Protein AF-0000000085124594 (afdb_homodimer)

Organism: Arcobacter nitrofigilis (strain ATCC 33309 / DSM 7299 / CCUG 15893 / LMG 7604 / NCTC 12251 / CI) (NCBI:txid572480)

pLDDT: mean 94.89, std 8.77, range [43.62, 98.94]

Solvent-accessible surface area (backbone atoms only — not comparable to full-atom values): 32265 Å² total; per-residue (Å²): 126,87,65,70,46,37,36,58,44,84,61,42,48,69,47,45,50,48,19,24,56,67,63,70,52,70,70,49,64,61,49,77,47,68,48,76,54,53,48,75,46,54,32,47,73,64,92,41,64,69,23,41,33,36,37,39,40,25,18,47,71,62,20,42,54,37,42,48,50,50,41,44,45,40,31,12,40,52,72,35,43,33,63,38,33,30,41,32,23,41,33,61,56,52,36,87,36,66,50,67,90,49,78,35,28,29,39,48,30,41,50,51,39,42,37,43,48,62,36,53,46,56,30,40,37,34,40,43,59,74,45,75,69,56,52,71,48,42,96,48,59,57,46,70,40,67,54,59,70,63,46,53,60,54,58,59,70,64,64,63,90,40,56,30,26,25,8,71,30,74,88,32,38,69,61,23,48,52,51,13,60,77,67,71,37,53,73,33,38,31,40,72,42,73,60,55,98,87,44,73,76,47,79,43,71,52,70,87,46,62,64,21,32,35,37,31,35,46,56,55,37,44,44,38,58,69,58,38,53,51,22,41,54,43,42,75,56,39,26,68,42,27,33,34,42,21,42,30,44,64,50,25,76,58,12,65,59,44,58,71,69,29,75,45,45,63,34,39,35,28,27,47,44,35,62,79,88,65,91,51,94,44,54,44,77,43,72,53,29,61,63,52,25,52,42,52,53,23,58,75,67,73,42,75,59,68,62,74,73,72,113,128,88,65,70,46,36,36,58,46,85,62,42,49,69,45,42,50,49,19,24,57,68,62,72,52,70,69,50,65,62,51,76,47,67,48,76,54,55,49,75,45,53,31,47,74,63,92,42,62,68,23,42,35,37,36,39,41,24,17,48,72,62,21,42,55,36,44,49,50,48,40,44,46,40,31,12,40,51,72,32,42,33,63,40,34,31,41,33,23,42,32,59,55,52,36,86,35,65,49,67,89,49,79,37,27,30,40,49,29,40,49,51,39,43,37,44,49,63,38,53,47,55,30,41,36,34,38,45,58,75,43,77,68,57,52,70,48,42,97,48,59,57,47,70,40,66,54,57,71,66,47,54,60,54,56,60,69,64,64,63,91,40,56,32,27,24,8,72,30,74,86,34,38,68,60,23,48,53,52,13,61,77,67,71,38,51,73,33,38,30,41,72,43,73,60,54,97,89,44,73,75,47,78,44,70,52,69,88,46,60,65,20,31,37,37,32,35,46,56,56,36,45,45,39,58,68,58,38,51,51,22,40,54,42,43,75,57,39,26,69,42,29,33,36,41,20,43,31,46,65,51,25,76,58,12,64,61,43,57,69,68,28,76,43,45,61,34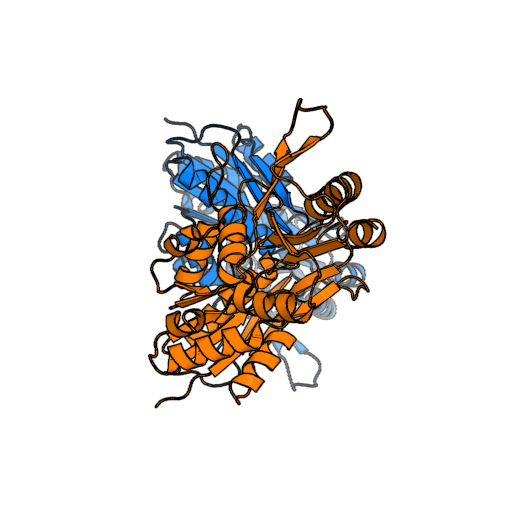,40,36,28,26,49,44,35,65,78,90,66,90,49,92,44,53,43,77,42,74,54,29,62,64,53,25,52,41,52,53,21,57,76,66,73,41,74,61,69,63,75,72,71,112

InterPro domains:
  IPR000836 Phosphoribosyltransferase domain [cd06223] (151-265)
  IPR005946 Ribose-phosphate pyrophosphokinase [PF14572] (198-309)
  IPR005946 Ribose-phosphate pyrophosphokinase [PTHR10210] (1-309)
  IPR005946 Ribose-phosphate pyrophosphokinase [TIGR01251] (5-309)
  IPR029057 Phosphoribosyltransferase-like [G3DSA:3.40.50.2020] (7-302)
  IPR029057 Phosphoribosyltransferase-like [G3DSA:3.40.50.2020] (147-286)
  IPR029057 Phosphoribosyltransferase-like [SSF53271] (69-302)
  IPR029099 Ribose-phosphate pyrophosphokinase, N-terminal domain [PF13793] (5-120)
  IPR037515 Ribose-phosphate pyrophosphokinase, bacterial-type [MF_00583_B] (4-310)

Foldseek 3Di:
DADAAEEEDDFAVPLSVLLCVLLVHDHQDKDWDADPVGDIDIDRDDQQAAHHYEYEFACFPVNVSRLVRLLVVLLNNVVSHHNAYEYEHAHQPLLVLCDCPDPPDDSVLLVSLVSSVVSPHQEYEYEPRQDPCSCVSHPHHYHYHYCLVQVLVVVVVVVFDAEAEEELEPSCQVVSVVSCVVNVHHYKYWYFDDDDPPDDTDIDIGDQQAAHAYEYEEQEQACCVSVLVSLVVSVVRHHPAYEYEYAYYSNDDNNQVSVVPRPSHQAYEYEVSGPDPDDDPRYHYTYCSNLVSVQVVCVVVVHDSVVSPVD/DADAAEEEDDFAVPLSVLLCVLLVHDHFDKDWDADPVGDIDIDRDDQQAAHHYEYEFACFPVNVSRLVRLLVVLLNNVVSHHNAYEYEHAHQPLLVLCDCPDPPDDSVLLVSLVSSVVSPHQEYEYEPRQDPCSCVSHPHHYHYHYCLVQVLVVVVVVVFDAEAEEELEPSCQVVSVVSCVVNVHHYKYWYFDDDDPPDDTDIDIGDQQAAHAYEYEEQEDACCVSVLVSLVVSVVRHHPAYEYEYAYYSNDDNNQVSVVVRPSHQAYEYEVSGPDPDDDPRYHYTYCSNLVSVQVVCVVVVHDSCVSPVD

Structure (mmCIF, N/CA/C/O backbone):
data_AF-0000000085124594-model_v1
#
loop_
_entity.id
_entity.type
_entity.pdbx_description
1 polymer 'Ribose-phosphate pyrophosphokinase'
#
loop_
_atom_site.group_PDB
_atom_site.id
_atom_site.type_symbol
_atom_site.label_atom_id
_atom_site.label_alt_id
_atom_site.label_comp_id
_atom_site.label_asym_id
_atom_site.label_entity_id
_atom_site.label_seq_id
_atom_site.pdbx_PDB_ins_code
_atom_site.Cartn_x
_atom_site.Cartn_y
_atom_site.Cartn_z
_atom_site.occupancy
_atom_site.B_iso_or_equiv
_atom_site.auth_seq_id
_atom_site.auth_comp_id
_atom_site.auth_asym_id
_atom_site.auth_atom_id
_atom_site.pdbx_PDB_model_num
ATOM 1 N N . MET A 1 1 ? 27.438 11.18 22.562 1 43.97 1 MET A N 1
ATOM 2 C CA . MET A 1 1 ? 26.078 10.719 22.328 1 43.97 1 MET A CA 1
ATOM 3 C C . MET A 1 1 ? 25.953 10.102 20.938 1 43.97 1 MET A C 1
ATOM 5 O O . MET A 1 1 ? 26.547 10.602 19.984 1 43.97 1 MET A O 1
ATOM 9 N N . ARG A 1 2 ? 25.594 8.82 20.859 1 62.09 2 ARG A N 1
ATOM 10 C CA . ARG A 1 2 ? 25.609 8.188 19.547 1 62.09 2 ARG A CA 1
ATOM 11 C C . ARG A 1 2 ? 24.734 8.938 18.547 1 62.09 2 ARG A C 1
ATOM 13 O O . ARG A 1 2 ? 23.703 9.5 18.922 1 62.09 2 ARG A O 1
ATOM 20 N N . GLY A 1 3 ? 25.172 9.367 17.406 1 86.56 3 GLY A N 1
ATOM 21 C CA . GLY A 1 3 ? 24.516 10.148 16.375 1 86.56 3 GLY A CA 1
ATOM 22 C C . GLY A 1 3 ? 23.266 9.5 15.828 1 86.56 3 GLY A C 1
ATOM 23 O O . GLY A 1 3 ? 22.812 8.477 16.359 1 86.56 3 GLY A O 1
ATOM 24 N N . TYR A 1 4 ? 22.375 10.273 15.234 1 95.25 4 TYR A N 1
ATOM 25 C CA . TYR A 1 4 ? 21.188 9.766 14.578 1 95.25 4 TYR A CA 1
ATOM 26 C C . TYR A 1 4 ? 21.266 9.977 13.07 1 95.25 4 TYR A C 1
ATOM 28 O O . TYR A 1 4 ? 22.125 10.711 12.578 1 95.25 4 TYR A O 1
ATOM 36 N N . ARG A 1 5 ? 20.516 9.094 12.367 1 97.88 5 ARG A N 1
ATOM 37 C CA . ARG A 1 5 ? 20.453 9.195 10.914 1 97.88 5 ARG A CA 1
ATOM 38 C C . ARG A 1 5 ? 19.062 9.633 10.461 1 97.88 5 ARG A C 1
ATOM 40 O O . ARG A 1 5 ? 18.062 9.305 11.094 1 97.88 5 ARG A O 1
ATOM 47 N N . LEU A 1 6 ? 19.125 10.391 9.391 1 98.69 6 LEU A N 1
ATOM 48 C CA . LEU A 1 6 ? 17.875 10.852 8.773 1 98.69 6 LEU A CA 1
ATOM 49 C C . LEU A 1 6 ? 17.719 10.266 7.375 1 98.69 6 LEU A C 1
ATOM 51 O O . LEU A 1 6 ? 18.625 10.367 6.551 1 98.69 6 LEU A O 1
ATOM 55 N N . PHE A 1 7 ? 16.609 9.617 7.184 1 98.88 7 PHE A N 1
ATOM 56 C CA . PHE A 1 7 ? 16.281 9.086 5.867 1 98.88 7 PHE A CA 1
ATOM 57 C C . PHE A 1 7 ? 15.023 9.758 5.32 1 98.88 7 PHE A C 1
ATOM 59 O O . PHE A 1 7 ? 14.258 10.359 6.074 1 98.88 7 PHE A O 1
ATOM 66 N N . THR A 1 8 ? 14.891 9.703 4 1 98.81 8 THR A N 1
ATOM 67 C CA . THR A 1 8 ? 13.688 10.211 3.348 1 98.81 8 THR A CA 1
ATOM 68 C C . THR A 1 8 ? 13.133 9.18 2.363 1 98.81 8 THR A C 1
ATOM 70 O O . THR A 1 8 ? 13.898 8.453 1.729 1 98.81 8 THR A O 1
ATOM 73 N N . GLY A 1 9 ? 11.812 9.023 2.402 1 98.69 9 GLY A N 1
ATOM 74 C CA . GLY A 1 9 ? 11.18 8.32 1.292 1 98.69 9 GLY A CA 1
ATOM 75 C C . GLY A 1 9 ? 11.102 9.164 0.029 1 98.69 9 GLY A C 1
ATOM 76 O O . GLY A 1 9 ? 11.75 10.203 -0.072 1 98.69 9 GLY A O 1
ATOM 77 N N . SER A 1 10 ? 10.312 8.695 -0.905 1 98.5 10 SER A N 1
ATOM 78 C CA . SER A 1 10 ? 10.281 9.32 -2.225 1 98.5 10 SER A CA 1
ATOM 79 C C . SER A 1 10 ? 9.172 10.359 -2.316 1 98.5 10 SER A C 1
ATOM 81 O O . SER A 1 10 ? 9.125 11.141 -3.27 1 98.5 10 SER A O 1
ATOM 83 N N . ALA A 1 11 ? 8.312 10.469 -1.332 1 98.5 11 ALA A N 1
ATOM 84 C CA . ALA A 1 11 ? 7.098 11.266 -1.468 1 98.5 11 ALA A CA 1
ATOM 85 C C . ALA A 1 11 ? 7.414 12.758 -1.439 1 98.5 11 ALA A C 1
ATOM 87 O O . ALA A 1 11 ? 6.715 13.555 -2.066 1 98.5 11 ALA A O 1
ATOM 88 N N . ASN A 1 12 ? 8.445 13.172 -0.652 1 98.62 12 ASN A N 1
ATOM 89 C CA . ASN A 1 12 ? 8.727 14.594 -0.459 1 98.62 12 ASN A CA 1
ATOM 90 C C . ASN A 1 12 ? 10.18 14.828 -0.066 1 98.62 12 ASN A C 1
ATOM 92 O O . ASN A 1 12 ? 10.461 15.375 1.001 1 98.62 12 ASN A O 1
ATOM 96 N N . PRO A 1 13 ? 11.109 14.477 -0.91 1 98.5 13 PRO A N 1
ATOM 97 C CA . PRO A 1 13 ? 12.531 14.617 -0.589 1 98.5 13 PRO A CA 1
ATOM 98 C C . PRO A 1 13 ? 12.945 16.062 -0.333 1 98.5 13 PRO A C 1
ATOM 100 O O . PRO A 1 13 ? 13.844 16.312 0.468 1 98.5 13 PRO A O 1
ATOM 103 N N . GLU A 1 14 ? 12.305 17.016 -1.004 1 98.31 14 GLU A N 1
ATOM 104 C CA . GLU A 1 14 ? 12.641 18.422 -0.816 1 98.31 14 GLU A CA 1
ATOM 105 C C . GLU A 1 14 ? 12.344 18.875 0.611 1 98.31 14 GLU A C 1
ATOM 107 O O . GLU A 1 14 ? 13.109 19.641 1.199 1 98.31 14 GLU A O 1
ATOM 112 N N . PHE A 1 15 ? 11.25 18.453 1.106 1 98.75 15 PHE A N 1
ATOM 113 C CA . PHE A 1 15 ? 10.922 18.75 2.496 1 98.75 15 PHE A CA 1
ATOM 114 C C . PHE A 1 15 ? 11.984 18.188 3.436 1 98.75 15 PHE A C 1
ATOM 116 O O . PHE A 1 15 ? 12.422 18.859 4.367 1 98.75 15 PHE A O 1
ATOM 123 N N . ALA A 1 16 ? 12.391 16.906 3.227 1 98.81 16 ALA A N 1
ATOM 124 C CA . ALA A 1 16 ? 13.398 16.25 4.051 1 98.81 16 ALA A CA 1
ATOM 125 C C . ALA A 1 16 ? 14.719 17.016 4.02 1 98.81 16 ALA A C 1
ATOM 127 O O . ALA A 1 16 ? 15.406 17.109 5.039 1 98.81 16 ALA A O 1
ATOM 128 N N . LYS A 1 17 ? 15.047 17.516 2.867 1 98.75 17 LYS A N 1
ATOM 129 C CA . LYS A 1 17 ? 16.266 18.312 2.738 1 98.75 17 LYS A CA 1
ATOM 130 C C . LYS A 1 17 ? 16.219 19.562 3.617 1 98.75 17 LYS A C 1
ATOM 132 O O . LYS A 1 17 ? 17.219 19.938 4.227 1 98.75 17 LYS A O 1
ATOM 137 N N . LYS A 1 18 ? 15.062 20.234 3.676 1 98.81 18 LYS A N 1
ATOM 138 C CA . LYS A 1 18 ? 14.891 21.406 4.527 1 98.81 18 LYS A CA 1
ATOM 139 C C . LYS A 1 18 ? 15.047 21.047 6 1 98.81 18 LYS A C 1
ATOM 141 O O . LYS A 1 18 ? 15.656 21.781 6.766 1 98.81 18 LYS A O 1
ATOM 146 N N . VAL A 1 19 ? 14.492 19.906 6.355 1 98.81 19 VAL A N 1
ATOM 147 C CA . VAL A 1 19 ? 14.617 19.438 7.734 1 98.81 19 VAL A CA 1
ATOM 148 C C . VAL A 1 19 ? 16.078 19.156 8.055 1 98.81 19 VAL A C 1
ATOM 150 O O . VAL A 1 19 ? 16.578 19.547 9.109 1 98.81 19 VAL A O 1
ATOM 153 N N . ALA A 1 20 ? 16.766 18.469 7.133 1 98.75 20 ALA A N 1
ATOM 154 C CA . ALA A 1 20 ? 18.172 18.156 7.309 1 98.75 20 ALA A CA 1
ATOM 155 C C . ALA A 1 20 ? 19 19.422 7.48 1 98.75 20 ALA A C 1
ATOM 157 O O . ALA A 1 20 ? 19.922 19.469 8.297 1 98.75 20 ALA A O 1
ATOM 158 N N . LYS A 1 21 ? 18.688 20.422 6.66 1 98.5 21 LYS A N 1
ATOM 159 C CA . LYS A 1 21 ? 19.375 21.719 6.762 1 98.5 21 LYS A CA 1
ATOM 160 C C . LYS A 1 21 ? 19.188 22.328 8.148 1 98.5 21 LYS A C 1
ATOM 162 O O . LYS A 1 21 ? 20.141 22.828 8.742 1 98.5 21 LYS A O 1
ATOM 167 N N . TYR A 1 22 ? 17.969 22.297 8.641 1 98.12 22 TYR A N 1
ATOM 168 C CA . TYR A 1 22 ? 17.688 22.812 9.977 1 98.12 22 TYR A CA 1
ATOM 169 C C . TYR A 1 22 ? 18.531 22.078 11.023 1 98.12 22 TYR A C 1
ATOM 171 O O . TYR A 1 22 ? 19.047 22.703 11.953 1 98.12 22 TYR A O 1
ATOM 179 N N . LEU A 1 23 ? 18.672 20.781 10.867 1 97.94 23 LEU A N 1
ATOM 180 C CA . LEU A 1 23 ? 19.359 19.922 11.828 1 97.94 23 LEU A CA 1
ATOM 181 C C . LEU A 1 23 ? 20.875 19.969 11.594 1 97.94 23 LEU A C 1
ATOM 183 O O . LEU A 1 23 ? 21.641 19.469 12.414 1 97.94 23 LEU A O 1
ATOM 187 N N . ASN A 1 24 ? 21.266 20.531 10.539 1 97.5 24 ASN A N 1
ATOM 188 C CA . ASN A 1 24 ? 22.672 20.594 10.133 1 97.5 24 ASN A CA 1
ATOM 189 C C . ASN A 1 24 ? 23.281 19.203 9.984 1 97.5 24 ASN A C 1
ATOM 191 O O . ASN A 1 24 ? 24.344 18.922 10.547 1 97.5 24 ASN A O 1
ATOM 195 N N . ILE A 1 25 ? 22.5 18.328 9.266 1 97.44 25 ILE A N 1
ATOM 196 C CA . ILE A 1 25 ? 22.984 17 8.961 1 97.44 25 ILE A CA 1
ATOM 197 C C . ILE A 1 25 ? 22.688 16.656 7.504 1 97.44 25 ILE A C 1
ATOM 199 O O . ILE A 1 25 ? 22 17.406 6.809 1 97.44 25 ILE A O 1
ATOM 203 N N . GLU A 1 26 ? 23.219 15.562 7.031 1 97.19 26 GLU A N 1
ATOM 204 C CA . GLU A 1 26 ? 22.922 15.055 5.691 1 97.19 26 GLU A CA 1
ATOM 205 C C . GLU A 1 26 ? 21.891 13.938 5.738 1 97.19 26 GLU A C 1
ATOM 207 O O . GLU A 1 26 ? 21.812 13.195 6.723 1 97.19 26 GLU A O 1
ATOM 212 N N . ILE A 1 27 ? 21.156 13.922 4.727 1 98.31 27 ILE A N 1
ATOM 213 C CA . ILE A 1 27 ? 20.234 12.797 4.586 1 98.31 27 ILE A CA 1
ATOM 214 C C . ILE A 1 27 ? 21.016 11.539 4.227 1 98.31 27 ILE A C 1
ATOM 216 O O . ILE A 1 27 ? 21.844 11.555 3.322 1 98.31 27 ILE A O 1
ATOM 220 N N . SER A 1 28 ? 20.766 10.5 4.957 1 97.94 28 SER A N 1
ATOM 221 C CA . SER A 1 28 ? 21.406 9.227 4.66 1 97.94 28 SER A CA 1
ATOM 222 C C . SER A 1 28 ? 20.891 8.625 3.361 1 97.94 28 SER A C 1
ATOM 224 O O . SER A 1 28 ? 19.688 8.719 3.068 1 97.94 28 SER A O 1
ATOM 226 N N . PRO A 1 29 ? 21.75 8.07 2.629 1 96.31 29 PRO A N 1
ATOM 227 C CA . PRO A 1 29 ? 21.344 7.555 1.319 1 96.31 29 PRO A CA 1
ATOM 228 C C . PRO A 1 29 ? 20.578 6.238 1.416 1 96.31 29 PRO A C 1
ATOM 230 O O . PRO A 1 29 ? 20.891 5.402 2.27 1 96.31 29 PRO A O 1
ATOM 233 N N . ALA A 1 30 ? 19.625 6.09 0.603 1 97.81 30 ALA A N 1
ATOM 234 C CA . ALA A 1 30 ? 18.875 4.855 0.377 1 97.81 30 ALA A CA 1
ATOM 235 C C . ALA A 1 30 ? 18.484 4.715 -1.089 1 97.81 30 ALA A C 1
ATOM 237 O O . ALA A 1 30 ? 18.125 5.703 -1.74 1 97.81 30 ALA A O 1
ATOM 238 N N . LYS A 1 31 ? 18.656 3.529 -1.59 1 98.19 31 LYS A N 1
ATOM 239 C CA . LYS A 1 31 ? 18.172 3.262 -2.945 1 98.19 31 LYS A CA 1
ATOM 240 C C . LYS A 1 31 ? 16.719 2.824 -2.939 1 98.19 31 LYS A C 1
ATOM 242 O O . LYS A 1 31 ? 16.375 1.771 -2.396 1 98.19 31 LYS A O 1
ATOM 247 N N . LEU A 1 32 ? 15.891 3.662 -3.461 1 98.31 32 LEU A N 1
ATOM 248 C CA . LEU A 1 32 ? 14.453 3.408 -3.576 1 98.31 32 LEU A CA 1
ATOM 249 C C . LEU A 1 32 ? 14.047 3.23 -5.035 1 98.31 32 LEU A C 1
ATOM 251 O O . LEU A 1 32 ? 14.141 4.172 -5.828 1 98.31 32 LEU A O 1
ATOM 255 N N . THR A 1 33 ? 13.656 2.014 -5.402 1 97.5 33 THR A N 1
ATOM 256 C CA . THR A 1 33 ? 13.312 1.743 -6.797 1 97.5 33 THR A CA 1
ATOM 257 C C . THR A 1 33 ? 12 0.983 -6.895 1 97.5 33 THR A C 1
ATOM 259 O O . THR A 1 33 ? 11.5 0.463 -5.895 1 97.5 33 THR A O 1
ATOM 262 N N . LYS A 1 34 ? 11.414 1.04 -8.047 1 96.12 34 LYS A N 1
ATOM 263 C CA . LYS A 1 34 ? 10.195 0.308 -8.359 1 96.12 34 LYS A CA 1
ATOM 264 C C . LYS A 1 34 ? 10.398 -0.628 -9.547 1 96.12 34 LYS A C 1
ATOM 266 O O . LYS A 1 34 ? 10.984 -0.237 -10.555 1 96.12 34 LYS A O 1
ATOM 271 N N . PHE A 1 35 ? 9.977 -1.874 -9.367 1 95.25 35 PHE A N 1
ATOM 272 C CA . PHE A 1 35 ? 10.039 -2.836 -10.461 1 95.25 35 PHE A CA 1
ATOM 273 C C . PHE A 1 35 ? 8.938 -2.576 -11.484 1 95.25 35 PHE A C 1
ATOM 275 O O . PHE A 1 35 ? 8.039 -1.774 -11.242 1 95.25 35 PHE A O 1
ATOM 282 N N . SER A 1 36 ? 9.039 -3.295 -12.594 1 92.12 36 SER A N 1
ATOM 283 C CA . SER A 1 36 ? 8.086 -3.107 -13.688 1 92.12 36 SER A CA 1
ATOM 284 C C . SER A 1 36 ? 6.676 -3.504 -13.258 1 92.12 36 SER A C 1
ATOM 286 O O . SER A 1 36 ? 5.695 -2.984 -13.797 1 92.12 36 SER A O 1
ATOM 288 N N . ASP A 1 37 ? 6.582 -4.344 -12.281 1 92.5 37 ASP A N 1
ATOM 289 C CA . ASP A 1 37 ? 5.266 -4.797 -11.836 1 92.5 37 ASP A CA 1
ATOM 290 C C . ASP A 1 37 ? 4.73 -3.91 -10.711 1 92.5 37 ASP A C 1
ATOM 292 O O . ASP A 1 37 ? 3.67 -4.184 -10.148 1 92.5 37 ASP A O 1
ATOM 296 N N . GLY A 1 38 ? 5.504 -2.898 -10.312 1 94.75 38 GLY A N 1
ATOM 297 C CA . GLY A 1 38 ? 5.027 -1.931 -9.344 1 94.75 38 GLY A CA 1
ATOM 298 C C . GLY A 1 38 ? 5.531 -2.203 -7.934 1 94.75 38 GLY A C 1
ATOM 299 O O . GLY A 1 38 ? 5.332 -1.392 -7.031 1 94.75 38 GLY A O 1
ATOM 300 N N . GLU A 1 39 ? 6.164 -3.328 -7.73 1 98.06 39 GLU A N 1
ATOM 301 C CA . GLU A 1 39 ? 6.727 -3.631 -6.418 1 98.06 39 GLU A CA 1
ATOM 302 C C . GLU A 1 39 ? 7.879 -2.689 -6.082 1 98.06 39 GLU A C 1
ATOM 304 O O . GLU A 1 39 ? 8.641 -2.287 -6.969 1 98.06 39 GLU A O 1
ATOM 309 N N . ILE A 1 40 ? 7.996 -2.406 -4.875 1 98.69 40 ILE A N 1
ATOM 310 C CA . ILE A 1 40 ? 9 -1.459 -4.398 1 98.69 40 ILE A CA 1
ATOM 311 C C . ILE A 1 40 ? 10.203 -2.217 -3.842 1 98.69 40 ILE A C 1
ATOM 313 O O . ILE A 1 40 ? 10.047 -3.227 -3.152 1 98.69 40 ILE A O 1
ATOM 317 N N . SER A 1 41 ? 11.359 -1.726 -4.199 1 98 41 SER A N 1
ATOM 318 C CA . SER A 1 41 ? 12.609 -2.25 -3.674 1 98 41 SER A CA 1
ATOM 319 C C . SER A 1 41 ? 13.375 -1.184 -2.895 1 98 41 SER A C 1
ATOM 321 O O . SER A 1 41 ? 13.445 -0.029 -3.32 1 98 41 SER A O 1
ATOM 323 N N . VAL A 1 42 ? 13.875 -1.549 -1.72 1 98.56 42 VAL A N 1
ATOM 324 C CA . VAL A 1 42 ? 14.602 -0.625 -0.854 1 98.56 42 VAL A CA 1
ATOM 325 C C . VAL A 1 42 ? 15.961 -1.216 -0.494 1 98.56 42 VAL A C 1
ATOM 327 O O . VAL A 1 42 ? 16.078 -2.412 -0.215 1 98.56 42 VAL A O 1
ATOM 330 N N . LYS A 1 43 ? 16.969 -0.457 -0.552 1 98.31 43 LYS A N 1
ATOM 331 C CA . LYS A 1 43 ? 18.281 -0.826 -0.053 1 98.31 43 LYS A CA 1
ATOM 332 C C . LYS A 1 43 ? 18.922 0.318 0.736 1 98.31 43 LYS A C 1
ATOM 334 O O . LYS A 1 43 ? 19.109 1.414 0.205 1 98.31 43 LYS A O 1
ATOM 339 N N . ILE A 1 44 ? 19.141 0.075 1.995 1 97.81 44 ILE A N 1
ATOM 340 C CA . ILE A 1 44 ? 19.875 1.024 2.818 1 97.81 44 ILE A CA 1
ATOM 341 C C . ILE A 1 44 ? 21.359 0.944 2.484 1 97.81 44 ILE A C 1
ATOM 343 O O . ILE A 1 44 ? 21.953 -0.144 2.471 1 97.81 44 ILE A O 1
ATOM 347 N N . THR A 1 45 ? 22 2.074 2.213 1 96.19 45 THR A N 1
ATOM 348 C CA . THR A 1 45 ? 23.312 2.004 1.587 1 96.19 45 THR A CA 1
ATOM 349 C C . THR A 1 45 ? 24.406 2.252 2.615 1 96.19 45 THR A C 1
ATOM 351 O O . THR A 1 45 ? 25.594 2.137 2.301 1 96.19 45 THR A O 1
ATOM 354 N N . GLU A 1 46 ? 24.062 2.625 3.867 1 95.44 46 GLU A N 1
ATOM 355 C CA . GLU A 1 46 ? 25.047 2.785 4.93 1 95.44 46 GLU A CA 1
ATOM 356 C C . GLU A 1 46 ? 24.625 2.059 6.199 1 95.44 46 GLU A C 1
ATOM 358 O O . GLU A 1 46 ? 23.438 1.76 6.379 1 95.44 46 GLU A O 1
ATOM 363 N N . SER A 1 47 ? 25.625 1.755 7.012 1 95.56 47 SER A N 1
ATOM 364 C CA . SER A 1 47 ? 25.344 1.047 8.258 1 95.56 47 SER A CA 1
ATOM 365 C C . SER A 1 47 ? 24.516 1.911 9.203 1 95.56 47 SER A C 1
ATOM 367 O O . SER A 1 47 ? 24.781 3.107 9.344 1 95.56 47 SER A O 1
ATOM 369 N N . VAL A 1 48 ? 23.531 1.238 9.828 1 97.06 48 VAL A N 1
ATOM 370 C CA . VAL A 1 48 ? 22.672 1.928 10.789 1 97.06 48 VAL A CA 1
ATOM 371 C C . VAL A 1 48 ? 22.656 1.155 12.109 1 97.06 48 VAL A C 1
ATOM 373 O O . VAL A 1 48 ? 21.766 1.357 12.938 1 97.06 48 VAL A O 1
ATOM 376 N N . ARG A 1 49 ? 23.578 0.219 12.234 1 96.38 49 ARG A N 1
ATOM 377 C CA . ARG A 1 49 ? 23.625 -0.642 13.414 1 96.38 49 ARG A CA 1
ATOM 378 C C . ARG A 1 49 ? 23.719 0.185 14.688 1 96.38 49 ARG A C 1
ATOM 380 O O . ARG A 1 49 ? 24.641 1.003 14.828 1 96.38 49 ARG A O 1
ATOM 387 N N . GLY A 1 50 ? 22.766 0.009 15.562 1 96.69 50 GLY A N 1
ATOM 388 C CA . GLY A 1 50 ? 22.781 0.662 16.859 1 96.69 50 GLY A CA 1
ATOM 389 C C . GLY A 1 50 ? 22.422 2.135 16.797 1 96.69 50 GLY A C 1
ATOM 390 O O . GLY A 1 50 ? 22.531 2.854 17.781 1 96.69 50 GLY A O 1
ATOM 391 N N . MET A 1 51 ? 21.953 2.605 15.672 1 96.31 51 MET A N 1
ATOM 392 C CA . MET A 1 51 ? 21.672 4.027 15.508 1 96.31 51 MET A CA 1
ATOM 393 C C . MET A 1 51 ? 20.188 4.316 15.68 1 96.31 51 MET A C 1
ATOM 395 O O . MET A 1 51 ? 19.344 3.475 15.359 1 96.31 51 MET A O 1
ATOM 399 N N . ASP A 1 52 ? 19.922 5.535 16.234 1 97.38 52 ASP A N 1
ATOM 400 C CA . ASP A 1 52 ? 18.562 6.078 16.125 1 97.38 52 ASP A CA 1
ATOM 401 C C . ASP A 1 52 ? 18.312 6.602 14.711 1 97.38 52 ASP A C 1
ATOM 403 O O . ASP A 1 52 ? 19.141 7.305 14.141 1 97.38 52 ASP A O 1
ATOM 407 N N . VAL A 1 53 ? 17.188 6.191 14.172 1 98.56 53 VAL A N 1
ATOM 408 C CA . VAL A 1 53 ? 16.906 6.547 12.789 1 98.56 53 VAL A CA 1
ATOM 409 C C . VAL A 1 53 ? 15.562 7.254 12.688 1 98.56 53 VAL A C 1
ATOM 411 O O . VAL A 1 53 ? 14.609 6.887 13.383 1 98.56 53 VAL A O 1
ATOM 414 N N . PHE A 1 54 ? 15.531 8.297 11.891 1 98.88 54 PHE A N 1
ATOM 415 C CA . PHE A 1 54 ? 14.305 8.992 11.523 1 98.88 54 PHE A CA 1
ATOM 416 C C . PHE A 1 54 ? 14.039 8.875 10.031 1 98.88 54 PHE A C 1
ATOM 418 O O . PHE A 1 54 ? 14.945 9.062 9.219 1 98.88 54 PHE A O 1
ATOM 425 N N . ILE A 1 55 ? 12.812 8.484 9.672 1 98.94 55 ILE A N 1
ATOM 426 C CA . ILE A 1 55 ? 12.414 8.43 8.266 1 98.94 55 ILE A CA 1
ATOM 427 C C . ILE A 1 55 ? 11.328 9.469 7.996 1 98.94 55 ILE A C 1
ATOM 429 O O . ILE A 1 55 ? 10.25 9.414 8.586 1 98.94 55 ILE A O 1
ATOM 433 N N . ILE A 1 56 ? 11.586 10.398 7.09 1 98.94 56 ILE A N 1
ATOM 434 C CA . ILE A 1 56 ? 10.562 11.367 6.699 1 98.94 56 ILE A CA 1
ATOM 435 C C . ILE A 1 56 ? 9.828 10.867 5.461 1 98.94 56 ILE A C 1
ATOM 437 O O . ILE A 1 56 ? 10.43 10.711 4.395 1 98.94 56 ILE A O 1
ATOM 441 N N . GLN A 1 57 ? 8.547 10.609 5.582 1 98.88 57 GLN A N 1
ATOM 442 C CA . GLN A 1 57 ? 7.738 10.117 4.473 1 98.88 57 GLN A CA 1
ATOM 443 C C . GLN A 1 57 ? 6.254 10.398 4.707 1 98.88 57 GLN A C 1
ATOM 445 O O . GLN A 1 57 ? 5.551 9.594 5.32 1 98.88 57 GLN A O 1
ATOM 450 N N . PRO A 1 58 ? 5.762 11.617 4.129 1 98.88 58 PRO A N 1
ATOM 451 C CA . PRO A 1 58 ? 4.305 11.742 4.105 1 98.88 58 PRO A CA 1
ATOM 452 C C . PRO A 1 58 ? 3.631 10.664 3.258 1 98.88 58 PRO A C 1
ATOM 454 O O . PRO A 1 58 ? 4.164 10.273 2.217 1 98.88 58 PRO A O 1
ATOM 457 N N . THR A 1 59 ? 2.543 10.148 3.666 1 98.69 59 THR A N 1
ATOM 458 C CA . THR A 1 59 ? 1.873 9.094 2.922 1 98.69 59 THR A CA 1
ATOM 459 C C . THR A 1 59 ? 0.73 9.656 2.084 1 98.69 59 THR A C 1
ATOM 461 O O . THR A 1 59 ? -0.384 9.125 2.107 1 98.69 59 THR A O 1
ATOM 464 N N . CYS A 1 60 ? 0.978 10.82 1.429 1 98.38 60 CYS A N 1
ATOM 465 C CA . CYS A 1 60 ? 0.095 11.438 0.45 1 98.38 60 CYS A CA 1
ATOM 466 C C . CYS A 1 60 ? 0.1 10.664 -0.861 1 98.38 60 CYS A C 1
ATOM 468 O O . CYS A 1 60 ? 0.727 9.609 -0.959 1 98.38 60 CYS A O 1
ATOM 470 N N . ALA A 1 61 ? -0.606 11.125 -1.835 1 96.88 61 ALA A N 1
ATOM 471 C CA . ALA A 1 61 ? -0.73 10.43 -3.113 1 96.88 61 ALA A CA 1
ATOM 472 C C . ALA A 1 61 ? 0.614 10.359 -3.832 1 96.88 61 ALA A C 1
ATOM 474 O O . ALA A 1 61 ? 1.359 11.336 -3.867 1 96.88 61 ALA A O 1
ATOM 475 N N . PRO A 1 62 ? 0.876 9.18 -4.414 1 96.88 62 PRO A N 1
ATOM 476 C CA . PRO A 1 62 ? 0.134 7.918 -4.414 1 96.88 62 PRO A CA 1
ATOM 477 C C . PRO A 1 62 ? 0.191 7.203 -3.064 1 96.88 62 PRO A C 1
ATOM 479 O O . PRO A 1 62 ? 1.222 6.621 -2.713 1 96.88 62 PRO A O 1
ATOM 482 N N . THR A 1 63 ? -0.875 7.242 -2.404 1 97.94 63 THR A N 1
ATOM 483 C CA . THR A 1 63 ? -0.993 6.984 -0.973 1 97.94 63 THR A CA 1
ATOM 484 C C . THR A 1 63 ? -0.469 5.594 -0.631 1 97.94 63 THR A C 1
ATOM 486 O O . THR A 1 63 ? 0.388 5.441 0.242 1 97.94 63 THR A O 1
ATOM 489 N N . ASN A 1 64 ? -0.868 4.594 -1.394 1 98.38 64 ASN A N 1
ATOM 490 C CA . ASN A 1 64 ? -0.541 3.217 -1.039 1 98.38 64 ASN A CA 1
ATOM 491 C C . ASN A 1 64 ? 0.906 2.879 -1.384 1 98.38 64 ASN A C 1
ATOM 493 O O . ASN A 1 64 ? 1.555 2.107 -0.674 1 98.38 64 ASN A O 1
ATOM 497 N N . ASP A 1 65 ? 1.417 3.455 -2.445 1 98.38 65 ASP A N 1
ATOM 498 C CA . ASP A 1 65 ? 2.83 3.293 -2.773 1 98.38 65 ASP A CA 1
ATOM 499 C C . ASP A 1 65 ? 3.719 3.918 -1.7 1 98.38 65 ASP A C 1
ATOM 501 O O . ASP A 1 65 ? 4.688 3.303 -1.254 1 98.38 65 ASP A O 1
ATOM 505 N N . ASN A 1 66 ? 3.371 5.141 -1.311 1 98.75 66 ASN A N 1
ATOM 506 C CA . ASN A 1 66 ? 4.191 5.84 -0.327 1 98.75 66 ASN A CA 1
ATOM 507 C C . ASN A 1 66 ? 4.137 5.16 1.037 1 98.75 66 ASN A C 1
ATOM 509 O O . ASN A 1 66 ? 5.141 5.102 1.747 1 98.75 66 ASN A O 1
ATOM 513 N N . LEU A 1 67 ? 2.961 4.656 1.382 1 98.88 67 LEU A N 1
ATOM 514 C CA . LEU A 1 67 ? 2.83 3.934 2.641 1 98.88 67 LEU A CA 1
ATOM 515 C C . LEU A 1 67 ? 3.65 2.646 2.617 1 98.88 67 LEU A C 1
ATOM 517 O O . LEU A 1 67 ? 4.402 2.367 3.553 1 98.88 67 LEU A O 1
ATOM 521 N N . MET A 1 68 ? 3.553 1.903 1.536 1 98.88 68 MET A N 1
ATOM 522 C CA . MET A 1 68 ? 4.297 0.651 1.438 1 98.88 68 MET A CA 1
ATOM 523 C C . MET A 1 68 ? 5.801 0.91 1.416 1 98.88 68 MET A C 1
ATOM 525 O O . MET A 1 68 ? 6.574 0.149 1.998 1 98.88 68 MET A O 1
ATOM 529 N N . GLU A 1 69 ? 6.207 1.968 0.706 1 98.88 69 GLU A N 1
ATOM 530 C CA . GLU A 1 69 ? 7.625 2.32 0.688 1 98.88 69 GLU A CA 1
ATOM 531 C C . GLU A 1 69 ? 8.148 2.586 2.098 1 98.88 69 GLU A C 1
ATOM 533 O O . GLU A 1 69 ? 9.227 2.119 2.463 1 98.88 69 GLU A O 1
ATOM 538 N N . LEU A 1 70 ? 7.359 3.297 2.883 1 98.94 70 LEU A N 1
ATOM 539 C CA . LEU A 1 70 ? 7.727 3.562 4.27 1 98.94 70 LEU A CA 1
ATOM 540 C C . LEU A 1 70 ? 7.855 2.262 5.055 1 98.94 70 LEU A C 1
ATOM 542 O O . LEU A 1 70 ? 8.844 2.049 5.758 1 98.94 70 LEU A O 1
ATOM 546 N N . LEU A 1 71 ? 6.879 1.395 4.922 1 98.94 71 LEU A N 1
ATOM 547 C CA . LEU A 1 71 ? 6.867 0.125 5.641 1 98.94 71 LEU A CA 1
ATOM 548 C C . LEU A 1 71 ? 8.086 -0.719 5.27 1 98.94 71 LEU A C 1
ATOM 550 O O . LEU A 1 71 ? 8.711 -1.331 6.137 1 98.94 71 LEU A O 1
ATOM 554 N N . ILE A 1 72 ? 8.398 -0.724 3.984 1 98.94 72 ILE A N 1
ATOM 555 C CA . ILE A 1 72 ? 9.523 -1.521 3.498 1 98.94 72 ILE A CA 1
ATOM 556 C C . ILE A 1 72 ? 10.836 -0.917 3.992 1 98.94 72 ILE A C 1
ATOM 558 O O . ILE A 1 72 ? 11.758 -1.646 4.363 1 98.94 72 ILE A O 1
ATOM 562 N N . MET A 1 73 ? 10.93 0.405 4.02 1 98.94 73 MET A N 1
ATOM 563 C CA . MET A 1 73 ? 12.109 1.062 4.582 1 98.94 73 MET A CA 1
ATOM 564 C C . MET A 1 73 ? 12.289 0.698 6.051 1 98.94 73 MET A C 1
ATOM 566 O O . MET A 1 73 ? 13.398 0.403 6.492 1 98.94 73 MET A O 1
ATOM 570 N N . VAL A 1 74 ? 11.219 0.732 6.809 1 98.94 74 VAL A N 1
ATOM 571 C CA . VAL A 1 74 ? 11.258 0.385 8.227 1 98.94 74 VAL A CA 1
ATOM 572 C C . VAL A 1 74 ? 11.781 -1.039 8.391 1 98.94 74 VAL A C 1
ATOM 574 O O . VAL A 1 74 ? 12.656 -1.292 9.234 1 98.94 74 VAL A O 1
ATOM 577 N N . ASP A 1 75 ? 11.281 -1.942 7.594 1 98.94 75 ASP A N 1
ATOM 578 C CA . ASP A 1 75 ? 11.711 -3.334 7.676 1 98.94 75 ASP A CA 1
ATOM 579 C C . ASP A 1 75 ? 13.203 -3.463 7.387 1 98.94 75 ASP A C 1
ATOM 581 O O . ASP A 1 75 ? 13.914 -4.211 8.062 1 98.94 75 ASP A O 1
ATOM 585 N N . ALA A 1 76 ? 13.648 -2.764 6.309 1 98.81 76 ALA A N 1
ATOM 586 C CA . ALA A 1 76 ? 15.07 -2.795 5.957 1 98.81 76 ALA A CA 1
ATOM 587 C C . ALA A 1 76 ? 15.93 -2.305 7.117 1 98.81 76 ALA A C 1
ATOM 589 O O . ALA A 1 76 ? 16.953 -2.918 7.445 1 98.81 76 ALA A O 1
ATOM 590 N N . LEU A 1 77 ? 15.492 -1.245 7.758 1 98.81 77 LEU A N 1
ATOM 591 C CA . LEU A 1 77 ? 16.25 -0.65 8.852 1 98.81 77 LEU A CA 1
ATOM 592 C C . LEU A 1 77 ? 16.234 -1.557 10.078 1 98.81 77 LEU A C 1
ATOM 594 O O . LEU A 1 77 ? 17.266 -1.719 10.742 1 98.81 77 LEU A O 1
ATOM 598 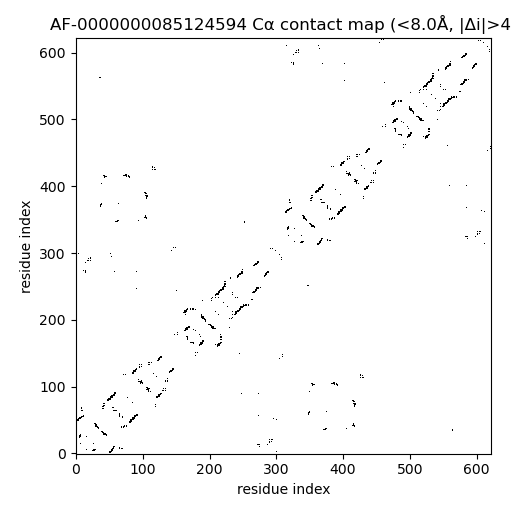N N . LYS A 1 78 ? 15.078 -2.115 10.344 1 98.56 78 LYS A N 1
ATOM 599 C CA . LYS A 1 78 ? 14.953 -3.053 11.461 1 98.56 78 LYS A CA 1
ATOM 600 C C . LYS A 1 78 ? 15.891 -4.238 11.289 1 98.56 78 LYS A C 1
ATOM 602 O O . LYS A 1 78 ? 16.625 -4.598 12.211 1 98.56 78 LYS A O 1
ATOM 607 N N . ARG A 1 79 ? 15.938 -4.75 10.109 1 98.25 79 ARG A N 1
ATOM 608 C CA . ARG A 1 79 ? 16.766 -5.914 9.82 1 98.25 79 ARG A CA 1
ATOM 609 C C . ARG A 1 79 ? 18.25 -5.523 9.758 1 98.25 79 ARG A C 1
ATOM 611 O O . ARG A 1 79 ? 19.125 -6.387 9.812 1 98.25 79 ARG A O 1
ATOM 618 N N . SER A 1 80 ? 18.484 -4.266 9.672 1 97.69 80 SER A N 1
ATOM 619 C CA . SER A 1 80 ? 19.859 -3.76 9.672 1 97.69 80 SER A CA 1
ATOM 620 C C . SER A 1 80 ? 20.281 -3.322 11.062 1 97.69 80 SER A C 1
ATOM 622 O O . SER A 1 80 ? 21.281 -2.604 11.219 1 97.69 80 SER A O 1
ATOM 624 N N . SER A 1 81 ? 19.469 -3.619 12.094 1 97.5 81 SER A N 1
ATOM 625 C CA . SER A 1 81 ? 19.781 -3.51 13.516 1 97.5 81 SER A CA 1
ATOM 626 C C . SER A 1 81 ? 19.797 -2.053 13.969 1 97.5 81 SER A C 1
ATOM 628 O O . SER A 1 81 ? 20.609 -1.661 14.805 1 97.5 81 SER A O 1
ATOM 630 N N . ALA A 1 82 ? 18.984 -1.234 13.352 1 98.19 82 ALA A N 1
ATOM 631 C CA . ALA A 1 82 ? 18.766 0.091 13.922 1 98.19 82 ALA A CA 1
ATOM 632 C C . ALA A 1 82 ? 18.281 -0.01 15.367 1 98.19 82 ALA A C 1
ATOM 634 O O . ALA A 1 82 ? 17.484 -0.889 15.703 1 98.19 82 ALA A O 1
ATOM 635 N N . LYS A 1 83 ? 18.797 0.881 16.203 1 97.69 83 LYS A N 1
ATOM 636 C CA . LYS A 1 83 ? 18.406 0.874 17.609 1 97.69 83 LYS A CA 1
ATOM 637 C C . LYS A 1 83 ? 16.938 1.281 17.766 1 97.69 83 LYS A C 1
ATOM 639 O O . LYS A 1 83 ? 16.188 0.658 18.531 1 97.69 83 LYS A O 1
ATOM 644 N N . SER A 1 84 ? 16.594 2.34 17.141 1 98 84 SER A N 1
ATOM 645 C CA . SER A 1 84 ? 15.219 2.836 17.125 1 98 84 SER A CA 1
ATOM 646 C C . SER A 1 84 ? 14.852 3.408 15.75 1 98 84 SER A C 1
ATOM 648 O O . SER A 1 84 ? 15.734 3.857 15.008 1 98 84 SER A O 1
ATOM 650 N N . ILE A 1 85 ? 13.609 3.291 15.391 1 98.81 85 ILE A N 1
ATOM 651 C CA . ILE A 1 85 ? 13.125 3.799 14.117 1 98.81 85 ILE A CA 1
ATOM 652 C C . ILE A 1 85 ? 11.906 4.695 14.344 1 98.81 85 ILE A C 1
ATOM 654 O O . ILE A 1 85 ? 10.844 4.215 14.734 1 98.81 85 ILE A O 1
ATOM 658 N N . SER A 1 86 ? 12.07 5.98 14.086 1 98.88 86 SER A N 1
ATOM 659 C CA . SER A 1 86 ? 10.977 6.941 14.195 1 98.88 86 SER A CA 1
ATOM 660 C C . SER A 1 86 ? 10.422 7.301 12.82 1 98.88 86 SER A C 1
ATOM 662 O O . SER A 1 86 ? 11.164 7.754 11.945 1 98.88 86 SER A O 1
ATOM 664 N N . ALA A 1 87 ? 9.156 7.062 12.672 1 98.94 87 ALA A N 1
ATOM 665 C CA . ALA A 1 87 ? 8.484 7.469 11.43 1 98.94 87 ALA A CA 1
ATOM 666 C C . ALA A 1 87 ? 7.977 8.898 11.531 1 98.94 87 ALA A C 1
ATOM 668 O O . ALA A 1 87 ? 7.105 9.203 12.352 1 98.94 87 ALA A O 1
ATOM 669 N N . VAL A 1 88 ? 8.57 9.766 10.773 1 98.94 88 VAL A N 1
ATOM 670 C CA . VAL A 1 88 ? 8.086 11.141 10.633 1 98.94 88 VAL A CA 1
ATOM 671 C C . VAL A 1 88 ? 7.145 11.234 9.43 1 98.94 88 VAL A C 1
ATOM 673 O O . VAL A 1 88 ? 7.594 11.258 8.281 1 98.94 88 VAL A O 1
ATOM 676 N N . ILE A 1 89 ? 5.887 11.312 9.75 1 98.94 89 ILE A N 1
ATOM 677 C CA . ILE A 1 89 ? 4.848 11.297 8.727 1 98.94 89 ILE A CA 1
ATOM 678 C C . ILE A 1 89 ? 4.082 12.617 8.75 1 98.94 89 ILE A C 1
ATOM 680 O O . ILE A 1 89 ? 2.979 12.695 9.297 1 98.94 89 ILE A O 1
ATOM 684 N N . PRO A 1 90 ? 4.594 13.617 8.031 1 98.62 90 PRO A N 1
ATOM 685 C CA . PRO A 1 90 ? 3.994 14.953 8.102 1 98.62 90 PRO A CA 1
ATOM 686 C C . PRO A 1 90 ? 2.52 14.953 7.703 1 98.62 90 PRO A C 1
ATOM 688 O O . PRO A 1 90 ? 1.711 15.648 8.328 1 98.62 90 PRO A O 1
ATOM 691 N N . TYR A 1 91 ? 2.16 14.227 6.723 1 98.75 91 TYR A N 1
ATOM 692 C CA . TYR A 1 91 ? 0.772 13.961 6.359 1 98.75 91 TYR A CA 1
ATOM 693 C C . TYR A 1 91 ? 0.446 12.484 6.496 1 98.75 91 TYR A C 1
ATOM 695 O O . TYR A 1 91 ? 0.958 11.656 5.738 1 98.75 91 TYR A O 1
ATOM 703 N N . TYR A 1 92 ? -0.388 12.156 7.449 1 98.75 92 TYR A N 1
ATOM 704 C CA . TYR A 1 92 ? -0.794 10.789 7.75 1 98.75 92 TYR A CA 1
ATOM 705 C C . TYR A 1 92 ? -1.981 10.367 6.891 1 98.75 92 TYR A C 1
ATOM 707 O O . TYR A 1 92 ? -3.135 10.609 7.254 1 98.75 92 TYR A O 1
ATOM 715 N N . GLY A 1 93 ? -1.688 9.68 5.773 1 98.31 93 GLY A N 1
ATOM 716 C CA . GLY A 1 93 ? -2.76 9.18 4.922 1 98.31 93 GLY A CA 1
ATOM 717 C C . GLY A 1 93 ? -3.756 8.312 5.668 1 98.31 93 GLY A C 1
ATOM 718 O O . GLY A 1 93 ? -3.395 7.625 6.625 1 98.31 93 GLY A O 1
ATOM 719 N N . TYR A 1 94 ? -5.016 8.352 5.219 1 98.62 94 TYR A N 1
ATOM 720 C CA . TYR A 1 94 ? -6.113 7.562 5.766 1 98.62 94 TYR A CA 1
ATOM 721 C C . TYR A 1 94 ? -6.57 8.125 7.109 1 98.62 94 TYR A C 1
ATOM 723 O O . TYR A 1 94 ? -7.457 7.559 7.754 1 98.62 94 TYR A O 1
ATOM 731 N N . ALA A 1 95 ? -6.062 9.281 7.516 1 98.06 95 ALA A N 1
ATOM 732 C CA . ALA A 1 95 ? -6.406 9.867 8.812 1 98.06 95 ALA A CA 1
ATOM 733 C C . ALA A 1 95 ? -7.895 10.18 8.891 1 98.06 95 ALA A C 1
ATOM 735 O O . ALA A 1 95 ? -8.484 10.164 9.977 1 98.06 95 ALA A O 1
ATOM 736 N N . ARG A 1 96 ? -8.562 10.445 7.73 1 96.5 96 ARG A N 1
ATOM 737 C CA . ARG A 1 96 ? -9.977 10.805 7.703 1 96.5 96 ARG A CA 1
ATOM 738 C C . ARG A 1 96 ? -10.859 9.586 7.934 1 96.5 96 ARG A C 1
ATOM 740 O O . ARG A 1 96 ? -12.055 9.719 8.219 1 96.5 96 ARG A O 1
ATOM 747 N N . GLN A 1 97 ? -10.281 8.352 7.797 1 98 97 GLN A N 1
ATOM 748 C CA . GLN A 1 97 ? -10.984 7.105 8.086 1 98 97 GLN A CA 1
ATOM 749 C C . GLN A 1 97 ? -10.68 6.613 9.5 1 98 97 GLN A C 1
ATOM 751 O O . GLN A 1 97 ? -10.141 5.523 9.672 1 98 97 GLN A O 1
ATOM 756 N N . ASP A 1 98 ? -11.109 7.438 10.57 1 97.25 98 ASP A N 1
ATOM 757 C CA . ASP A 1 98 ? -10.625 7.293 11.938 1 97.25 98 ASP A CA 1
ATOM 758 C C . ASP A 1 98 ? -11.711 6.711 12.844 1 97.25 98 ASP A C 1
ATOM 760 O O . ASP A 1 98 ? -11.508 6.582 14.055 1 97.25 98 ASP A O 1
ATOM 764 N N . ARG A 1 99 ? -12.859 6.41 12.258 1 95.38 99 ARG A N 1
ATOM 765 C CA . ARG A 1 99 ? -13.953 5.848 13.039 1 95.38 99 ARG A CA 1
ATOM 766 C C . ARG A 1 99 ? -14.898 5.031 12.156 1 95.38 99 ARG A C 1
ATOM 768 O O . ARG A 1 99 ? -14.828 5.113 10.93 1 95.38 99 ARG A O 1
ATOM 775 N N . LYS A 1 100 ? -15.75 4.215 12.797 1 94.81 100 LYS A N 1
ATOM 776 C CA . LYS A 1 100 ? -16.828 3.549 12.062 1 94.81 100 LYS A CA 1
ATOM 777 C C . LYS A 1 100 ? -17.969 4.508 11.789 1 94.81 100 LYS A C 1
ATOM 779 O O . LYS A 1 100 ? -18.969 4.52 12.516 1 94.81 100 LYS A O 1
ATOM 784 N N . ALA A 1 101 ? -17.875 5.219 10.688 1 90 101 ALA A N 1
ATOM 785 C CA . ALA A 1 101 ? -18.906 6.195 10.328 1 90 101 ALA A CA 1
ATOM 786 C C . ALA A 1 101 ? -20.156 5.504 9.82 1 90 101 ALA A C 1
ATOM 788 O O . ALA A 1 101 ? -21.203 6.141 9.672 1 90 101 ALA A O 1
ATOM 789 N N . ALA A 1 102 ? -20.062 4.238 9.516 1 92.44 102 ALA A N 1
ATOM 790 C CA . ALA A 1 102 ? -21.156 3.371 9.07 1 92.44 102 ALA A CA 1
ATOM 791 C C . ALA A 1 102 ? -20.938 1.938 9.547 1 92.44 102 ALA A C 1
ATOM 793 O O . ALA A 1 102 ? -19.844 1.581 10 1 92.44 102 ALA A O 1
ATOM 794 N N . PRO A 1 103 ? -21.969 1.196 9.539 1 93 103 PRO A N 1
ATOM 795 C CA . PRO A 1 103 ? -21.781 -0.21 9.906 1 93 103 PRO A CA 1
ATOM 796 C C . PRO A 1 103 ? -20.859 -0.952 8.93 1 93 103 PRO A C 1
ATOM 798 O O . PRO A 1 103 ? -20.891 -0.683 7.73 1 93 103 PRO A O 1
ATOM 801 N N . ARG A 1 104 ? -20.094 -1.894 9.43 1 96.31 104 ARG A N 1
ATOM 802 C CA . ARG A 1 104 ? -19.312 -2.867 8.68 1 96.31 104 ARG A CA 1
ATOM 803 C C . ARG A 1 104 ? -18.266 -2.178 7.805 1 96.31 104 ARG A C 1
ATOM 805 O O . ARG A 1 104 ? -18.094 -2.52 6.633 1 96.31 104 ARG A O 1
ATOM 812 N N . VAL A 1 105 ? -17.734 -1.084 8.359 1 97.81 105 VAL A N 1
ATOM 813 C CA . VAL A 1 105 ? -16.625 -0.386 7.715 1 97.81 105 VAL A CA 1
ATOM 814 C C . VAL A 1 105 ? -15.352 -0.539 8.555 1 97.81 105 VAL A C 1
ATOM 816 O O . VAL A 1 105 ? -15.43 -0.841 9.75 1 97.81 105 VAL A O 1
ATOM 819 N N . PRO A 1 106 ? -14.203 -0.38 7.934 1 98.62 106 PRO A N 1
ATOM 820 C CA . PRO A 1 106 ? -12.938 -0.413 8.664 1 98.62 106 PRO A CA 1
ATOM 821 C C . PRO A 1 106 ? -12.664 0.881 9.43 1 98.62 106 PRO A C 1
ATOM 823 O O . PRO A 1 106 ? -13.453 1.825 9.359 1 98.62 106 PRO A O 1
ATOM 826 N N . ILE A 1 107 ? -11.711 0.849 10.266 1 98.75 107 ILE A N 1
ATOM 827 C CA . ILE A 1 107 ? -11.008 2.031 10.75 1 98.75 107 ILE A CA 1
ATOM 828 C C . ILE A 1 107 ? -9.586 2.047 10.195 1 98.75 107 ILE A C 1
ATOM 830 O O . ILE A 1 107 ? -8.641 1.631 10.875 1 98.75 107 ILE A O 1
ATOM 834 N N . THR A 1 108 ? -9.5 2.537 9.016 1 98.81 108 THR A N 1
ATOM 835 C CA . THR A 1 108 ? -8.273 2.371 8.242 1 98.81 108 THR A CA 1
ATOM 836 C C . THR A 1 108 ? -7.117 3.117 8.898 1 98.81 108 THR A C 1
ATOM 838 O O . THR A 1 108 ? -5.973 2.66 8.852 1 98.81 108 THR A O 1
ATOM 841 N N . ALA A 1 109 ? -7.383 4.258 9.539 1 98.81 109 ALA A N 1
ATOM 842 C CA . ALA A 1 109 ? -6.332 4.984 10.25 1 98.81 109 ALA A CA 1
ATOM 843 C C . ALA A 1 109 ? -5.695 4.113 11.328 1 98.81 109 ALA A C 1
ATOM 845 O O . ALA A 1 109 ? -4.48 4.145 11.531 1 98.81 109 ALA A O 1
ATOM 846 N N . LYS A 1 110 ? -6.516 3.361 12.031 1 98.81 110 LYS A N 1
ATOM 847 C CA . LYS A 1 110 ? -6.02 2.438 13.047 1 98.81 110 LYS A CA 1
ATOM 848 C C . LYS A 1 110 ? -5.262 1.274 12.406 1 98.81 110 LYS A C 1
ATOM 850 O O . LYS A 1 110 ? -4.223 0.852 12.914 1 98.81 110 LYS A O 1
ATOM 855 N N . LEU A 1 111 ? -5.789 0.773 11.328 1 98.88 111 LEU A N 1
ATOM 856 C CA . LEU A 1 111 ? -5.094 -0.283 10.602 1 98.88 111 LEU A CA 1
ATOM 857 C C . LEU A 1 111 ? -3.684 0.157 10.219 1 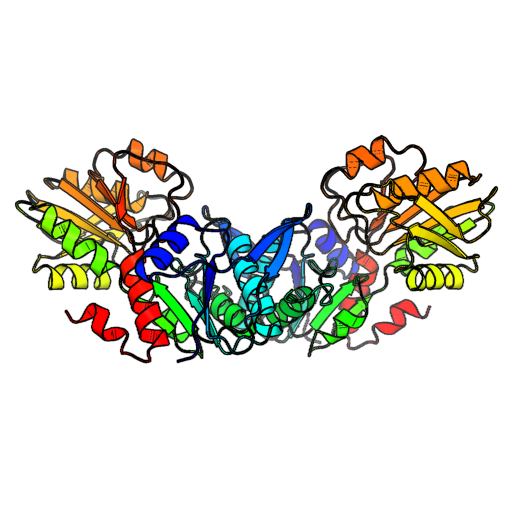98.88 111 LEU A C 1
ATOM 859 O O . LEU A 1 111 ? -2.721 -0.585 10.422 1 98.88 111 LEU A O 1
ATOM 863 N N . VAL A 1 112 ? -3.553 1.341 9.711 1 98.94 112 VAL A N 1
ATOM 864 C CA . VAL A 1 112 ? -2.258 1.862 9.289 1 98.94 112 VAL A CA 1
ATOM 865 C C . VAL A 1 112 ? -1.313 1.93 10.492 1 98.94 112 VAL A C 1
ATOM 867 O O . VAL A 1 112 ? -0.138 1.573 10.383 1 98.94 112 VAL A O 1
ATOM 870 N N . ALA A 1 113 ? -1.839 2.396 11.625 1 98.94 113 ALA A N 1
ATOM 871 C CA . ALA A 1 113 ? -1.028 2.408 12.836 1 98.94 113 ALA A CA 1
ATOM 872 C C . ALA A 1 113 ? -0.52 1.009 13.172 1 98.94 113 ALA A C 1
ATOM 874 O O . ALA A 1 113 ? 0.665 0.825 13.461 1 98.94 113 ALA A O 1
ATOM 875 N N . ASP A 1 114 ? -1.41 0.011 13.07 1 98.88 114 ASP A N 1
ATOM 876 C CA . ASP A 1 114 ? -1.048 -1.375 13.352 1 98.88 114 ASP A CA 1
ATOM 877 C C . ASP A 1 114 ? 0.016 -1.872 12.375 1 98.88 114 ASP A C 1
ATOM 879 O O . ASP A 1 114 ? 0.939 -2.59 12.766 1 98.88 114 ASP A O 1
ATOM 883 N N . LEU A 1 115 ? -0.113 -1.491 11.141 1 98.94 115 LEU A N 1
ATOM 884 C CA . LEU A 1 115 ? 0.838 -1.918 10.125 1 98.94 115 LEU A CA 1
ATOM 885 C C . LEU A 1 115 ? 2.219 -1.328 10.391 1 98.94 115 LEU A C 1
ATOM 887 O O . LEU A 1 115 ? 3.229 -2.027 10.273 1 98.94 115 LEU A O 1
ATOM 891 N N . LEU A 1 116 ? 2.225 -0.051 10.734 1 98.94 116 LEU A N 1
ATOM 892 C CA . LEU A 1 116 ? 3.486 0.625 11.016 1 98.94 116 LEU A CA 1
ATOM 893 C C . LEU A 1 116 ? 4.191 -0.014 12.211 1 98.94 116 LEU A C 1
ATOM 895 O O . LEU A 1 116 ? 5.398 -0.26 12.164 1 98.94 116 LEU A O 1
ATOM 899 N N . GLU A 1 117 ? 3.447 -0.275 13.219 1 98.88 117 GLU A N 1
ATOM 900 C CA . GLU A 1 117 ? 4.031 -0.913 14.391 1 98.88 117 GLU A CA 1
ATOM 901 C C . GLU A 1 117 ? 4.504 -2.328 14.078 1 98.88 117 GLU A C 1
ATOM 903 O O . GLU A 1 117 ? 5.562 -2.756 14.539 1 98.88 117 GLU A O 1
ATOM 908 N N . ALA A 1 118 ? 3.738 -3.078 13.25 1 98.81 118 ALA A N 1
ATOM 909 C CA . ALA A 1 118 ? 4.133 -4.422 12.836 1 98.81 118 ALA A CA 1
ATOM 910 C C . ALA A 1 118 ? 5.434 -4.395 12.039 1 98.81 118 ALA A C 1
ATOM 912 O O . ALA A 1 118 ? 6.246 -5.316 12.125 1 98.81 118 ALA A O 1
ATOM 913 N N . ALA A 1 119 ? 5.586 -3.334 11.266 1 98.88 119 ALA A N 1
ATOM 914 C CA . ALA A 1 119 ? 6.809 -3.189 10.477 1 98.88 119 ALA A CA 1
ATOM 915 C C . ALA A 1 119 ? 8.016 -2.938 11.383 1 98.88 119 ALA A C 1
ATOM 917 O O . ALA A 1 119 ? 9.141 -3.287 11.039 1 98.88 119 ALA A O 1
ATOM 918 N N . GLY A 1 120 ? 7.738 -2.166 12.508 1 98.81 120 GLY A N 1
ATOM 919 C CA . GLY A 1 120 ? 8.82 -2.127 13.484 1 98.81 120 GLY A CA 1
ATOM 920 C C . GLY A 1 120 ? 9.172 -0.719 13.93 1 98.81 120 GLY A C 1
ATOM 921 O O . GLY A 1 120 ? 10.25 -0.489 14.477 1 98.81 120 GLY A O 1
ATOM 922 N N . ILE A 1 121 ? 8.273 0.255 13.711 1 98.88 121 ILE A N 1
ATOM 923 C CA . ILE A 1 121 ? 8.609 1.597 14.18 1 98.88 121 ILE A CA 1
ATOM 924 C C . ILE A 1 121 ? 8.531 1.65 15.703 1 98.88 121 ILE A C 1
ATOM 926 O O . ILE A 1 121 ? 7.758 0.908 16.312 1 98.88 121 ILE A O 1
ATOM 930 N N . SER A 1 122 ? 9.281 2.6 16.25 1 98.38 122 SER A N 1
ATOM 931 C CA . SER A 1 122 ? 9.32 2.768 17.688 1 98.38 122 SER A CA 1
ATOM 932 C C . SER A 1 122 ? 8.656 4.074 18.109 1 98.38 122 SER A C 1
ATOM 934 O O . SER A 1 122 ? 8.406 4.301 19.297 1 98.38 122 SER A O 1
ATOM 936 N N . ARG A 1 123 ? 8.414 4.941 17.203 1 98.5 123 ARG A N 1
ATOM 937 C CA . ARG A 1 123 ? 7.816 6.25 17.438 1 98.5 123 ARG A CA 1
ATOM 938 C C . ARG A 1 123 ? 7.215 6.82 16.156 1 98.5 123 ARG A C 1
ATOM 940 O O . ARG A 1 123 ? 7.66 6.492 15.055 1 98.5 123 ARG A O 1
ATOM 947 N N . VAL A 1 124 ? 6.16 7.617 16.328 1 98.81 124 VAL A N 1
ATOM 948 C CA . VAL A 1 124 ? 5.59 8.297 15.164 1 98.81 124 VAL A CA 1
ATOM 949 C C . VAL A 1 124 ? 5.469 9.789 15.445 1 98.81 124 VAL A C 1
ATOM 951 O O . VAL A 1 124 ? 5.148 10.188 16.562 1 98.81 124 VAL A O 1
ATOM 954 N N . ILE A 1 125 ? 5.848 10.609 14.477 1 98.62 125 ILE A N 1
ATOM 955 C CA . ILE A 1 125 ? 5.719 12.062 14.523 1 98.62 125 ILE A CA 1
ATOM 956 C C . ILE A 1 125 ? 4.828 12.539 13.383 1 98.62 125 ILE A C 1
ATOM 958 O O . ILE A 1 125 ? 5.07 12.211 12.219 1 98.62 125 ILE A O 1
ATOM 962 N N . THR A 1 126 ? 3.814 13.234 13.695 1 98.38 126 THR A N 1
ATOM 963 C CA . THR A 1 126 ? 2.883 13.742 12.695 1 98.38 126 THR A CA 1
ATOM 964 C C . THR A 1 126 ? 2.574 15.219 12.945 1 98.38 126 THR A C 1
ATOM 966 O O . THR A 1 126 ? 2.973 15.781 13.969 1 98.38 126 THR A O 1
ATOM 969 N N . ILE A 1 127 ? 1.933 15.852 11.969 1 97.19 127 ILE A N 1
ATOM 970 C CA . ILE A 1 127 ? 1.421 17.219 12.117 1 97.19 127 ILE A CA 1
ATOM 971 C C . ILE A 1 127 ? -0.067 17.25 11.773 1 97.19 127 ILE A C 1
ATOM 973 O O . ILE A 1 127 ? -0.474 16.781 10.703 1 97.19 127 ILE A O 1
ATOM 977 N N . ASP A 1 128 ? -0.853 17.734 12.727 1 96.56 128 ASP A N 1
ATOM 978 C CA . ASP A 1 128 ? -2.285 17.969 12.555 1 96.56 128 ASP A CA 1
ATOM 979 C C . ASP A 1 128 ? -2.977 16.703 12.031 1 96.56 128 ASP A C 1
ATOM 981 O O . ASP A 1 128 ? -3.582 16.719 10.961 1 96.56 128 ASP A O 1
ATOM 985 N N . LEU A 1 129 ? -2.924 15.648 12.875 1 96.75 129 LEU A N 1
ATOM 986 C CA . LEU A 1 129 ? -3.805 14.523 12.57 1 96.75 129 LEU A CA 1
ATOM 987 C C . LEU A 1 129 ? -5.25 14.992 12.422 1 96.75 129 LEU A C 1
ATOM 989 O O . LEU A 1 129 ? -5.688 15.898 13.133 1 96.75 129 LEU A O 1
ATOM 993 N N . HIS A 1 130 ? -5.977 14.461 11.555 1 95.56 130 HIS A N 1
ATOM 994 C CA . HIS A 1 130 ? -7.371 14.828 11.336 1 95.56 130 HIS A CA 1
ATOM 995 C C . HIS A 1 130 ? -8.172 14.773 12.633 1 95.56 130 HIS A C 1
ATOM 997 O O . HIS A 1 130 ? -8.984 15.656 12.898 1 95.56 130 HIS A O 1
ATOM 1003 N N . ALA A 1 131 ? -7.906 13.773 13.383 1 94.12 131 ALA A N 1
ATOM 1004 C CA . ALA A 1 131 ? -8.469 13.609 14.719 1 94.12 131 ALA A CA 1
ATOM 1005 C C . ALA A 1 131 ? -7.379 13.305 15.742 1 94.12 131 ALA A C 1
ATOM 1007 O O . ALA A 1 131 ? -6.602 12.367 15.57 1 94.12 131 ALA A O 1
ATOM 1008 N N . ALA A 1 132 ? -7.398 14.062 16.828 1 90.75 132 ALA A N 1
ATOM 1009 C CA . ALA A 1 132 ? -6.367 13.898 17.844 1 90.75 132 ALA A CA 1
ATOM 1010 C C . ALA A 1 132 ? -6.402 12.5 18.438 1 90.75 132 ALA A C 1
ATOM 1012 O O . ALA A 1 132 ? -5.375 11.984 18.891 1 90.75 132 ALA A O 1
ATOM 1013 N N . GLN A 1 133 ? -7.547 11.867 18.391 1 94.12 133 GLN A N 1
ATOM 1014 C CA . GLN A 1 133 ? -7.754 10.539 18.969 1 94.12 133 GLN A CA 1
ATOM 1015 C C . GLN A 1 133 ? -6.898 9.492 18.25 1 94.12 133 GLN A C 1
ATOM 1017 O O . GLN A 1 133 ? -6.621 8.43 18.812 1 94.12 133 GLN A O 1
ATOM 1022 N N . ILE A 1 134 ? -6.457 9.797 17.078 1 97.25 134 ILE A N 1
ATOM 1023 C CA . ILE A 1 134 ? -5.648 8.867 16.297 1 97.25 134 ILE A CA 1
ATOM 1024 C C . ILE A 1 134 ? -4.352 8.555 17.031 1 97.25 134 ILE A C 1
ATOM 1026 O O . ILE A 1 134 ? -3.781 7.477 16.875 1 97.25 134 ILE A O 1
ATOM 1030 N N . GLN A 1 135 ? -3.891 9.484 17.859 1 97.25 135 GLN A N 1
ATOM 1031 C CA . GLN A 1 135 ? -2.707 9.242 18.672 1 97.25 135 GLN A CA 1
ATOM 1032 C C . GLN A 1 135 ? -2.867 7.98 19.516 1 97.25 135 GLN A C 1
ATOM 1034 O O . GLN A 1 135 ? -1.9 7.25 19.75 1 97.25 135 GLN A O 1
ATOM 1039 N N . GLY A 1 136 ? -4.051 7.699 19.922 1 98 136 GLY A N 1
ATOM 1040 C CA . GLY A 1 136 ? -4.34 6.531 20.75 1 98 136 GLY A CA 1
ATOM 1041 C C . GLY A 1 136 ? -4.355 5.238 19.953 1 98 136 GLY A C 1
ATOM 1042 O O . GLY A 1 136 ? -4.438 4.152 20.531 1 98 136 GLY A O 1
ATOM 1043 N N . PHE A 1 137 ? -4.301 5.309 18.656 1 98.5 137 PHE A N 1
ATOM 1044 C CA . PHE A 1 137 ? -4.266 4.121 17.812 1 98.5 137 PHE A CA 1
ATOM 1045 C C . PHE A 1 137 ? -2.904 3.439 17.891 1 98.5 137 PHE A C 1
ATOM 1047 O O . PHE A 1 137 ? -2.76 2.281 17.5 1 98.5 137 PHE A O 1
ATOM 1054 N N . PHE A 1 138 ? -1.908 4.211 18.375 1 98.62 138 PHE A N 1
ATOM 1055 C CA . PHE A 1 138 ? -0.548 3.699 18.484 1 98.62 138 PHE A CA 1
ATOM 1056 C C . PHE A 1 138 ? -0.276 3.186 19.891 1 98.62 138 PHE A C 1
ATOM 1058 O O . PHE A 1 138 ? -0.703 3.797 20.875 1 98.62 138 PHE A O 1
ATOM 1065 N N . ASN A 1 139 ? 0.417 2.078 20 1 98.31 139 ASN A N 1
ATOM 1066 C CA . ASN A 1 139 ? 0.876 1.56 21.281 1 98.31 139 ASN A CA 1
ATOM 1067 C C . ASN A 1 139 ? 2.303 2.004 21.578 1 98.31 139 ASN A C 1
ATOM 1069 O O . ASN A 1 139 ? 2.934 1.489 22.516 1 98.31 139 ASN A O 1
ATOM 1073 N N . ILE A 1 140 ? 2.865 2.873 20.812 1 98.44 140 ILE A N 1
ATOM 1074 C CA . ILE A 1 140 ? 4.184 3.482 20.938 1 98.44 140 ILE A CA 1
ATOM 1075 C C . ILE A 1 140 ? 4.047 4.996 21.062 1 98.44 140 ILE A C 1
ATOM 1077 O O . ILE A 1 140 ? 2.971 5.551 20.812 1 98.44 140 ILE A O 1
ATOM 1081 N N . PRO A 1 141 ? 5.133 5.68 21.469 1 97.75 141 PRO A N 1
ATOM 1082 C CA . PRO A 1 141 ? 5.039 7.137 21.547 1 97.75 141 PRO A CA 1
ATOM 1083 C C . PRO A 1 141 ? 4.621 7.781 20.234 1 97.75 141 PRO A C 1
ATOM 1085 O O . PRO A 1 141 ? 5.176 7.453 19.188 1 97.75 141 PRO A O 1
ATOM 1088 N N . ALA A 1 142 ? 3.654 8.602 20.312 1 98 142 ALA A N 1
ATOM 1089 C CA . ALA A 1 142 ? 3.15 9.359 19.172 1 98 142 ALA A CA 1
ATOM 1090 C C . ALA A 1 142 ? 3.139 10.852 19.469 1 98 142 ALA A C 1
ATOM 1092 O O . ALA A 1 142 ? 2.512 11.297 20.438 1 98 142 ALA A O 1
ATOM 1093 N N . ASP A 1 143 ? 3.803 11.633 18.688 1 96.75 143 ASP A N 1
ATOM 1094 C CA . ASP A 1 143 ? 3.848 13.086 18.812 1 96.75 143 ASP A CA 1
ATOM 1095 C C . ASP A 1 143 ? 3.102 13.758 17.656 1 96.75 143 ASP A C 1
ATOM 1097 O O . ASP A 1 143 ? 3.59 13.781 16.531 1 96.75 143 ASP A O 1
ATOM 1101 N N . ASN A 1 144 ? 1.975 14.266 17.953 1 96.81 144 ASN A N 1
ATOM 1102 C CA . ASN A 1 144 ? 1.239 15.047 16.969 1 96.81 144 ASN A CA 1
ATOM 1103 C C . ASN A 1 144 ? 1.479 16.547 17.141 1 96.81 144 ASN A C 1
ATOM 1105 O O . ASN A 1 144 ? 1.049 17.125 18.141 1 96.81 144 ASN A O 1
ATOM 1109 N N . LEU A 1 145 ? 2.109 17.125 16.188 1 96.06 145 LEU A N 1
ATOM 1110 C CA . LEU A 1 145 ? 2.438 18.547 16.234 1 96.06 145 LEU A CA 1
ATOM 1111 C C . LEU A 1 145 ? 1.287 19.391 15.703 1 96.06 145 LEU A C 1
ATOM 1113 O O . LEU A 1 145 ? 0.372 18.875 15.062 1 96.06 145 LEU A O 1
ATOM 1117 N N . PHE A 1 146 ? 1.345 20.672 16.016 1 93.25 146 PHE A N 1
ATOM 1118 C CA . PHE A 1 146 ? 0.283 21.594 15.617 1 93.25 146 PHE A CA 1
ATOM 1119 C C . PHE A 1 146 ? 0.79 22.578 14.578 1 93.25 146 PHE A C 1
ATOM 1121 O O . PHE A 1 146 ? 1.679 23.391 14.859 1 93.25 146 PHE A O 1
ATOM 1128 N N . GLY A 1 147 ? 0.145 22.516 13.445 1 92.25 147 GLY A N 1
ATOM 1129 C CA . GLY A 1 147 ? 0.541 23.375 12.344 1 92.25 147 GLY A CA 1
ATOM 1130 C C . GLY A 1 147 ? 0.244 24.844 12.602 1 92.25 147 GLY A C 1
ATOM 1131 O O . GLY A 1 147 ? 0.779 25.719 11.922 1 92.25 147 GLY A O 1
ATOM 1132 N N . SER A 1 148 ? -0.555 25.156 13.641 1 94.19 148 SER A N 1
ATOM 1133 C CA . SER A 1 148 ? -0.936 26.531 13.953 1 94.19 148 SER A CA 1
ATOM 1134 C C . SER A 1 148 ? 0.292 27.422 14.148 1 94.19 148 SER A C 1
ATOM 1136 O O . SER A 1 148 ? 0.256 28.609 13.867 1 94.19 148 SER A O 1
ATOM 1138 N N . ILE A 1 149 ? 1.352 26.797 14.633 1 91.06 149 ILE A N 1
ATOM 1139 C CA . ILE A 1 149 ? 2.574 27.547 14.922 1 91.06 149 ILE A CA 1
ATOM 1140 C C . ILE A 1 149 ? 3.088 28.203 13.648 1 91.06 149 ILE A C 1
ATOM 1142 O O . ILE A 1 149 ? 3.646 29.312 13.703 1 91.06 149 ILE A O 1
ATOM 1146 N N . MET A 1 150 ? 2.902 27.547 12.555 1 93.81 150 MET A N 1
ATOM 1147 C CA . MET A 1 150 ? 3.363 28.078 11.273 1 93.81 150 MET A CA 1
ATOM 1148 C C . MET A 1 150 ? 2.459 29.219 10.805 1 93.81 150 MET A C 1
ATOM 1150 O O . MET A 1 150 ? 2.932 30.188 10.219 1 93.81 150 MET A O 1
ATOM 1154 N N . PHE A 1 151 ? 1.182 29.125 11.164 1 97.19 151 PHE A N 1
ATOM 1155 C CA . PHE A 1 151 ? 0.189 30 10.547 1 97.19 151 PHE A CA 1
ATOM 1156 C C . PHE A 1 151 ? -0.01 31.266 11.367 1 97.19 151 PHE A C 1
ATOM 1158 O O . P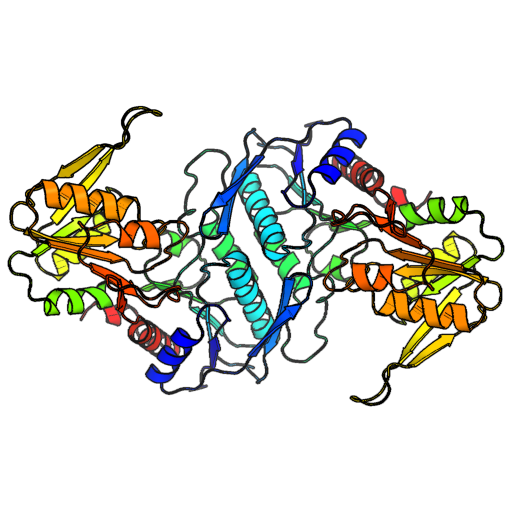HE A 1 151 ? -0.328 32.312 10.828 1 97.19 151 PHE A O 1
ATOM 1165 N N . ILE A 1 152 ? 0.162 31.172 12.68 1 96.44 152 ILE A N 1
ATOM 1166 C CA . ILE A 1 152 ? -0.128 32.281 13.586 1 96.44 152 ILE A CA 1
ATOM 1167 C C . ILE A 1 152 ? 0.751 33.469 13.227 1 96.44 152 ILE A C 1
ATOM 1169 O O . ILE A 1 152 ? 0.253 34.594 13.062 1 96.44 152 ILE A O 1
ATOM 1173 N N . ASP A 1 153 ? 2.023 33.188 13.078 1 93.5 153 ASP A N 1
ATOM 1174 C CA . ASP A 1 153 ? 2.947 34.281 12.75 1 93.5 153 ASP A CA 1
ATOM 1175 C C . ASP A 1 153 ? 2.639 34.844 11.375 1 93.5 153 ASP A C 1
ATOM 1177 O O . ASP A 1 153 ? 2.738 36.062 11.172 1 93.5 153 ASP A O 1
ATOM 1181 N N . TYR A 1 154 ? 2.314 34.031 10.445 1 97.5 154 TYR A N 1
ATOM 1182 C CA . TYR A 1 154 ? 1.984 34.469 9.102 1 97.5 154 TYR A CA 1
ATOM 1183 C C . TYR A 1 154 ? 0.741 35.344 9.109 1 97.5 154 TYR A C 1
ATOM 1185 O O . TYR A 1 154 ? 0.723 36.406 8.484 1 97.5 154 TYR A O 1
ATOM 1193 N N . ILE A 1 155 ? -0.281 34.938 9.828 1 98.19 155 ILE A N 1
ATOM 1194 C CA . ILE A 1 155 ? -1.532 35.688 9.938 1 98.19 155 ILE A CA 1
ATOM 1195 C C . ILE A 1 155 ? -1.265 37.062 10.531 1 98.19 155 ILE A C 1
ATOM 1197 O O . ILE A 1 155 ? -1.742 38.062 10.016 1 98.19 155 ILE A O 1
ATOM 1201 N N . LYS A 1 156 ? -0.453 37.156 11.547 1 97.12 156 LYS A N 1
ATOM 1202 C CA . LYS A 1 156 ? -0.114 38.406 12.188 1 97.12 156 LYS A CA 1
ATOM 1203 C C . LYS A 1 156 ? 0.614 39.344 11.227 1 97.12 156 LYS A C 1
ATOM 1205 O O . LYS A 1 156 ? 0.396 40.562 11.242 1 97.12 156 LYS A O 1
ATOM 1210 N N . SER A 1 157 ? 1.42 38.75 10.438 1 97.19 157 SER A N 1
ATOM 1211 C CA . SER A 1 157 ? 2.24 39.531 9.523 1 97.19 157 SER A CA 1
ATOM 1212 C C . SER A 1 157 ? 1.386 40.188 8.461 1 97.19 157 SER A C 1
ATOM 1214 O O . SER A 1 157 ? 1.812 41.188 7.844 1 97.19 157 SER A O 1
ATOM 1216 N N . LYS A 1 158 ? 0.242 39.688 8.195 1 97.38 158 LYS A N 1
ATOM 1217 C CA . LYS A 1 158 ? -0.649 40.25 7.176 1 97.38 158 LYS A CA 1
ATOM 1218 C C . LYS A 1 158 ? -1.233 41.594 7.629 1 97.38 158 LYS A C 1
ATOM 1220 O O . LYS A 1 158 ? -1.648 42.406 6.801 1 97.38 158 LYS A O 1
ATOM 1225 N N . LYS A 1 159 ? -1.299 41.844 8.922 1 97.31 159 LYS A N 1
ATOM 1226 C CA . LYS A 1 159 ? -1.826 43.094 9.492 1 97.31 159 LYS A CA 1
ATOM 1227 C C . LYS A 1 159 ? -3.219 43.406 8.953 1 97.31 159 LYS A C 1
ATOM 1229 O O . LYS A 1 159 ? -3.469 44.5 8.469 1 97.31 159 LYS A O 1
ATOM 1234 N N . LEU A 1 160 ? -4.043 42.469 9.07 1 98 160 LEU A N 1
ATOM 1235 C CA . LEU A 1 160 ? -5.414 42.625 8.594 1 98 160 LEU A CA 1
ATOM 1236 C C . LEU A 1 160 ? -6.172 43.625 9.445 1 98 160 LEU A C 1
ATOM 1238 O O . LEU A 1 160 ? -6 43.688 10.664 1 98 160 LEU A O 1
ATOM 1242 N N . ALA A 1 161 ? -7.004 44.406 8.883 1 97.56 161 ALA A N 1
ATOM 1243 C CA . ALA A 1 161 ? -7.691 45.5 9.547 1 97.56 161 ALA A CA 1
ATOM 1244 C C . ALA A 1 161 ? -8.727 44.969 10.539 1 97.56 161 ALA A C 1
ATOM 1246 O O . ALA A 1 161 ? -8.82 45.469 11.664 1 97.56 161 ALA A O 1
ATOM 1247 N N . ASN A 1 162 ? -9.555 44.031 10.172 1 98.12 162 ASN A N 1
ATOM 1248 C CA . ASN A 1 162 ? -10.633 43.5 11 1 98.12 162 ASN A CA 1
ATOM 1249 C C . ASN A 1 162 ? -10.68 41.969 10.938 1 98.12 162 ASN A C 1
ATOM 1251 O O . ASN A 1 162 ? -11.672 41.375 10.484 1 98.12 162 ASN A O 1
ATOM 1255 N N . PRO A 1 163 ? -9.617 41.344 11.492 1 98.56 163 PRO A N 1
ATOM 1256 C CA . PRO A 1 163 ? -9.5 39.906 11.344 1 98.56 163 PRO A CA 1
ATOM 1257 C C . PRO A 1 163 ? -10.484 39.125 12.227 1 98.56 163 PRO A C 1
ATOM 1259 O O . PRO A 1 163 ? -10.789 39.562 13.336 1 98.56 163 PRO A O 1
ATOM 1262 N N . ILE A 1 164 ? -10.961 38.031 11.734 1 98.69 164 ILE A N 1
ATOM 1263 C CA . ILE A 1 164 ? -11.789 37.094 12.5 1 98.69 164 ILE A CA 1
ATOM 1264 C C . ILE A 1 164 ? -11.516 35.656 12.031 1 98.69 164 ILE A C 1
ATOM 1266 O O . ILE A 1 164 ? -11.305 35.438 10.844 1 98.69 164 ILE A O 1
ATOM 1270 N N . ILE A 1 165 ? -11.484 34.719 12.961 1 98.62 165 ILE A N 1
ATOM 1271 C CA . ILE A 1 165 ? -11.25 33.312 12.641 1 98.62 165 ILE A CA 1
ATOM 1272 C C . ILE A 1 165 ? -12.57 32.625 12.289 1 98.62 165 ILE A C 1
ATOM 1274 O O . ILE A 1 165 ? -13.602 32.906 12.914 1 98.62 165 ILE A O 1
ATOM 1278 N N . ALA A 1 166 ? -12.516 31.781 11.281 1 98.25 166 ALA A N 1
ATOM 1279 C CA . ALA A 1 166 ? -13.719 31.062 10.883 1 98.25 166 ALA A CA 1
ATOM 1280 C C . ALA A 1 166 ? -13.445 29.562 10.766 1 98.25 166 ALA A C 1
ATOM 1282 O O . ALA A 1 166 ? -12.383 29.156 10.273 1 98.25 166 ALA A O 1
ATOM 1283 N N . SER A 1 167 ? -14.336 28.766 11.242 1 96.88 167 SER A N 1
ATOM 1284 C CA . SER A 1 167 ? -14.328 27.328 10.984 1 96.88 167 SER A CA 1
ATOM 1285 C C . SER A 1 167 ? -15.164 26.984 9.75 1 96.88 167 SER A C 1
ATOM 1287 O O . SER A 1 167 ? -16.297 27.453 9.617 1 96.88 167 SER A O 1
ATOM 1289 N N . PRO A 1 168 ? -14.578 26.188 8.844 1 93.94 168 PRO A N 1
ATOM 1290 C CA . PRO A 1 168 ? -15.336 25.891 7.629 1 93.94 168 PRO A CA 1
ATOM 1291 C C . PRO A 1 168 ? -16.469 24.906 7.871 1 93.94 168 PRO A C 1
ATOM 1293 O O . PRO A 1 168 ? -17.359 24.75 7.016 1 93.94 168 PRO A O 1
ATOM 1296 N N . ASP A 1 169 ? -16.469 24.188 8.977 1 88.69 169 ASP A N 1
ATOM 1297 C CA . ASP A 1 169 ? -17.531 23.25 9.336 1 88.69 169 ASP A CA 1
ATOM 1298 C C . ASP A 1 169 ? -17.594 23.062 10.852 1 88.69 169 ASP A C 1
ATOM 1300 O O . ASP A 1 169 ? -16.781 23.609 11.594 1 88.69 169 ASP A O 1
ATOM 1304 N N . ILE A 1 170 ? -18.547 22.344 11.281 1 88.38 170 ILE A N 1
ATOM 1305 C CA . ILE A 1 170 ? -18.781 22.141 12.703 1 88.38 170 ILE A CA 1
ATOM 1306 C C . ILE A 1 170 ? -17.656 21.297 13.297 1 88.38 170 ILE A C 1
ATOM 1308 O O . ILE A 1 170 ? -17.234 21.516 14.43 1 88.38 170 ILE A O 1
ATOM 1312 N N . GLY A 1 171 ? -17.125 20.406 12.617 1 87.75 171 GLY A N 1
ATOM 1313 C CA . GLY A 1 171 ? -16.094 19.5 13.094 1 87.75 171 GLY A CA 1
ATOM 1314 C C . GLY A 1 171 ? -14.773 20.188 13.367 1 87.75 171 GLY A C 1
ATOM 1315 O O . GLY A 1 171 ? -13.969 19.703 14.172 1 87.75 171 GLY A O 1
ATOM 1316 N N . GLY A 1 172 ? -14.555 21.344 12.742 1 92.38 172 GLY A N 1
ATOM 1317 C CA . GLY A 1 172 ? -13.289 22.062 12.867 1 92.38 172 GLY A CA 1
ATOM 1318 C C . GLY A 1 172 ? -13.328 23.188 13.883 1 92.38 172 GLY A C 1
ATOM 1319 O O . GLY A 1 172 ? -12.367 23.938 14.023 1 92.38 172 GLY A O 1
ATOM 1320 N N . VAL A 1 173 ? -14.422 23.281 14.625 1 94.5 173 VAL A N 1
ATOM 1321 C CA . VAL A 1 173 ? -14.641 24.422 15.516 1 94.5 173 VAL A CA 1
ATOM 1322 C C . VAL A 1 173 ? -13.57 24.438 16.594 1 94.5 173 VAL A C 1
ATOM 1324 O O . VAL A 1 173 ? -13.039 25.5 16.922 1 94.5 173 VAL A O 1
ATOM 1327 N N . ALA A 1 174 ? -13.25 23.297 17.125 1 94 174 ALA A N 1
ATOM 1328 C CA . ALA A 1 174 ? -12.242 23.25 18.188 1 94 174 ALA A CA 1
ATOM 1329 C C . ALA A 1 174 ? -10.898 23.766 17.688 1 94 174 ALA A C 1
ATOM 1331 O O . ALA A 1 174 ? -10.211 24.516 18.391 1 94 174 ALA A O 1
ATOM 1332 N N . ARG A 1 175 ? -10.547 23.406 16.531 1 94.75 175 ARG A N 1
ATOM 1333 C CA . ARG A 1 175 ? -9.312 23.875 15.922 1 94.75 175 ARG A CA 1
ATOM 1334 C C . ARG A 1 175 ? -9.359 25.391 15.703 1 94.75 175 ARG A C 1
ATOM 1336 O O . ARG A 1 175 ? -8.414 26.094 16.078 1 94.75 175 ARG A O 1
ATOM 1343 N N . ALA A 1 176 ? -10.422 25.859 15.141 1 96.69 176 ALA A N 1
ATOM 1344 C CA . ALA A 1 176 ? -10.586 27.281 14.875 1 96.69 176 ALA A CA 1
ATOM 1345 C C . ALA A 1 176 ? -10.547 28.094 16.172 1 96.69 176 ALA A C 1
ATOM 1347 O O . ALA A 1 176 ? -9.969 29.172 16.203 1 96.69 176 ALA A O 1
ATOM 1348 N N . ARG A 1 177 ? -11.141 27.562 17.156 1 96.69 177 ARG A N 1
ATOM 1349 C CA . ARG A 1 177 ? -11.141 28.219 18.469 1 96.69 177 ARG A CA 1
ATOM 1350 C C . ARG A 1 177 ? -9.719 28.359 19 1 96.69 177 ARG A C 1
ATOM 1352 O O . ARG A 1 177 ? -9.367 29.391 19.578 1 96.69 177 ARG A O 1
ATOM 1359 N N . SER A 1 178 ? -8.984 27.359 18.859 1 95.19 178 SER A N 1
ATOM 1360 C CA . SER A 1 178 ? -7.594 27.422 19.297 1 95.19 178 SER A CA 1
ATOM 1361 C C . SER A 1 178 ? -6.832 28.547 18.609 1 95.19 178 SER A C 1
ATOM 1363 O O . SER A 1 178 ? -6.074 29.266 19.25 1 95.19 178 SER A O 1
ATOM 1365 N N . TYR A 1 179 ? -7.035 28.688 17.344 1 96.81 179 TYR A N 1
ATOM 1366 C CA . TYR A 1 179 ? -6.434 29.781 16.594 1 96.81 179 TYR A CA 1
ATOM 1367 C C . TYR A 1 179 ? -6.906 31.141 17.141 1 96.81 179 TYR A C 1
ATOM 1369 O O . TYR A 1 179 ? -6.098 32.031 17.359 1 96.81 179 TYR A O 1
ATOM 1377 N N . ALA A 1 180 ? -8.211 31.219 17.297 1 97.75 180 ALA A N 1
ATOM 1378 C CA . ALA A 1 180 ? -8.82 32.469 17.75 1 97.75 180 ALA A CA 1
ATOM 1379 C C . ALA A 1 180 ? -8.25 32.875 19.109 1 97.75 180 ALA A C 1
ATOM 1381 O O . ALA A 1 180 ? -7.938 34.062 19.312 1 97.75 180 ALA A O 1
ATOM 1382 N N . GLU A 1 181 ? -8.094 31.953 19.938 1 96.81 181 GLU A N 1
ATOM 1383 C CA . GLU A 1 181 ? -7.559 32.219 21.266 1 96.81 181 GLU A CA 1
ATOM 1384 C C . GLU A 1 181 ? -6.109 32.719 21.203 1 96.81 181 GLU A C 1
ATOM 1386 O O . GLU A 1 181 ? -5.734 33.688 21.859 1 96.81 181 GLU A O 1
ATOM 1391 N N . LYS A 1 182 ? -5.328 32.062 20.453 1 95.38 182 LYS A N 1
ATOM 1392 C CA . LYS A 1 182 ? -3.912 32.406 20.328 1 95.38 182 LYS A CA 1
ATOM 1393 C C . LYS A 1 182 ? -3.723 33.781 19.703 1 95.38 182 LYS A C 1
ATOM 1395 O O . LYS A 1 182 ? -2.764 34.5 20.031 1 95.38 182 LYS A O 1
ATOM 1400 N N . LEU A 1 183 ? -4.645 34.156 18.875 1 97.25 183 LEU A N 1
ATOM 1401 C CA . LEU A 1 183 ? -4.523 35.406 18.141 1 97.25 183 LEU A CA 1
ATOM 1402 C C . LEU A 1 183 ? -5.34 36.5 18.797 1 97.25 183 LEU A C 1
ATOM 1404 O O . LEU A 1 183 ? -5.211 37.688 18.453 1 97.25 183 LEU A O 1
ATOM 1408 N N . ASN A 1 184 ? -6.137 36.125 19.734 1 97.38 184 ASN A N 1
ATOM 1409 C CA . ASN A 1 184 ? -7.094 37.031 20.375 1 97.38 184 ASN A CA 1
ATOM 1410 C C . ASN A 1 184 ? -8.055 37.625 19.344 1 97.38 184 ASN A C 1
ATOM 1412 O O . ASN A 1 184 ? -8.211 38.844 19.266 1 97.38 184 ASN A O 1
ATOM 1416 N N . TYR A 1 185 ? -8.539 36.75 18.484 1 98.19 185 TYR A N 1
ATOM 1417 C CA . TYR A 1 185 ? -9.547 37.094 17.5 1 98.19 185 TYR A CA 1
ATOM 1418 C C . TYR A 1 185 ? -10.898 36.469 17.844 1 98.19 185 TYR A C 1
ATOM 1420 O O . TYR A 1 185 ? -10.961 35.531 18.641 1 98.19 185 TYR A O 1
ATOM 1428 N N . ASP A 1 186 ? -12.016 37.031 17.344 1 97.88 186 ASP A N 1
ATOM 1429 C CA . ASP A 1 186 ? -13.328 36.406 17.469 1 97.88 186 ASP A CA 1
ATOM 1430 C C . ASP A 1 186 ? -13.453 35.219 16.531 1 97.88 186 ASP A C 1
ATOM 1432 O O . ASP A 1 186 ? -12.578 34.969 15.688 1 97.88 186 ASP A O 1
ATOM 1436 N N . LEU A 1 187 ? -14.5 34.438 16.812 1 98 187 LEU A N 1
ATOM 1437 C CA . LEU A 1 187 ? -14.711 33.188 16.062 1 98 187 LEU A CA 1
ATOM 1438 C C . LEU A 1 187 ? -16.094 33.188 15.406 1 98 187 LEU A C 1
ATOM 1440 O O . LEU A 1 187 ? -17.078 33.594 16.016 1 98 187 LEU A O 1
ATOM 1444 N N . VAL A 1 188 ? -16.125 32.844 14.156 1 97.31 188 VAL A N 1
ATOM 1445 C CA . VAL A 1 188 ? -17.391 32.562 13.477 1 97.31 188 VAL A CA 1
ATOM 1446 C C . VAL A 1 188 ? -17.375 31.156 12.906 1 97.31 188 VAL A C 1
ATOM 1448 O O . VAL A 1 188 ? -16.312 30.562 12.75 1 97.31 188 VAL A O 1
ATOM 1451 N N . ILE A 1 189 ? -18.531 30.578 12.664 1 96 189 ILE A N 1
ATOM 1452 C CA . ILE A 1 189 ? -18.641 29.188 12.211 1 96 189 ILE A CA 1
ATOM 1453 C C . ILE A 1 189 ? -19.469 29.125 10.93 1 96 189 ILE A C 1
ATOM 1455 O O . ILE A 1 189 ? -20.531 29.734 10.844 1 96 189 ILE A O 1
ATOM 1459 N N . VAL A 1 190 ? -18.875 28.531 9.961 1 93.19 190 VAL A N 1
ATOM 1460 C CA . VAL A 1 190 ? -19.625 28.219 8.758 1 93.19 190 VAL A CA 1
ATOM 1461 C C . VAL A 1 190 ? -20.281 26.844 8.898 1 93.19 190 VAL A C 1
ATOM 1463 O O . VAL A 1 190 ? -19.578 25.844 9.109 1 93.19 190 VAL A O 1
ATOM 1466 N N . ASP A 1 191 ? -21.516 26.75 8.945 1 86.88 191 ASP A N 1
ATOM 1467 C CA . ASP A 1 191 ? -22.266 25.5 9.125 1 86.88 191 ASP A CA 1
ATOM 1468 C C . ASP A 1 191 ? -22.828 25.016 7.797 1 86.88 191 ASP A C 1
ATOM 1470 O O . ASP A 1 191 ? -23.703 25.656 7.211 1 86.88 191 ASP A O 1
ATOM 1474 N N . LYS A 1 192 ? -22.172 23.906 7.359 1 78.25 192 LYS A N 1
ATOM 1475 C CA . LYS A 1 192 ? -22.672 23.281 6.141 1 78.25 192 LYS A CA 1
ATOM 1476 C C . LYS A 1 192 ? -23.781 22.281 6.453 1 78.25 192 LYS A C 1
ATOM 1478 O O . LYS A 1 192 ? -23.594 21.359 7.242 1 78.25 192 LYS A O 1
ATOM 1483 N N . ARG A 1 193 ? -25.109 22.625 6.102 1 72.94 193 ARG A N 1
ATOM 1484 C CA . ARG A 1 193 ? -26.234 21.719 6.301 1 72.94 193 ARG A CA 1
ATOM 1485 C C . ARG A 1 193 ? -26.719 21.141 4.973 1 72.94 193 ARG A C 1
ATOM 1487 O O . ARG A 1 193 ? -26.797 21.859 3.973 1 72.94 193 ARG A O 1
ATOM 1494 N N . ARG A 1 194 ? -26.734 19.781 4.969 1 59 194 ARG A N 1
ATOM 1495 C CA . ARG A 1 194 ? -27.328 19.141 3.797 1 59 194 ARG A CA 1
ATOM 1496 C C . ARG A 1 194 ? -28.859 19.078 3.922 1 59 194 ARG A C 1
ATOM 1498 O O . ARG A 1 194 ? -29.375 18.625 4.945 1 59 194 ARG A O 1
ATOM 1505 N N . GLU A 1 195 ? -29.5 19.891 3.203 1 54.81 195 GLU A N 1
ATOM 1506 C CA . GLU A 1 195 ? -30.938 19.641 3.281 1 54.81 195 GLU A CA 1
ATOM 1507 C C . GLU A 1 195 ? -31.281 18.234 2.797 1 54.81 195 GLU A C 1
ATOM 1509 O O . GLU A 1 195 ? -30.391 17.391 2.664 1 54.81 195 GLU A O 1
ATOM 1514 N N . LYS A 1 196 ? -32.281 18.047 1.648 1 50.06 196 LYS A N 1
ATOM 1515 C CA . LYS A 1 196 ? -32.688 16.734 1.156 1 50.06 196 LYS A CA 1
ATOM 1516 C C . LYS A 1 196 ? -31.641 16.156 0.201 1 50.06 196 LYS A C 1
ATOM 1518 O O . LYS A 1 196 ? -30.844 16.906 -0.374 1 50.06 196 LYS A O 1
ATOM 1523 N N . ALA A 1 197 ? -31.531 14.742 0.144 1 53.69 197 ALA A N 1
ATOM 1524 C CA . ALA A 1 197 ? -30.594 13.984 -0.692 1 53.69 197 ALA A CA 1
ATOM 1525 C C . ALA A 1 197 ? -30.344 14.695 -2.016 1 53.69 197 ALA A C 1
ATOM 1527 O O . ALA A 1 197 ? -29.234 14.648 -2.555 1 53.69 197 ALA A O 1
ATOM 1528 N N . ASN A 1 198 ? -31.312 15.18 -2.568 1 51.44 198 ASN A N 1
ATOM 1529 C CA . ASN A 1 198 ? -31.344 15.766 -3.904 1 51.44 198 ASN A CA 1
ATOM 1530 C C . ASN A 1 198 ? -31.297 17.297 -3.85 1 51.44 198 ASN A C 1
ATOM 1532 O O . ASN A 1 198 ? -31.547 17.969 -4.852 1 51.44 198 ASN A O 1
ATOM 1536 N N . GLU A 1 199 ? -31.109 17.719 -2.631 1 54 199 GLU A N 1
ATOM 1537 C CA . GLU A 1 199 ? -31.188 19.172 -2.641 1 54 199 GLU A CA 1
ATOM 1538 C C . GLU A 1 199 ? -29.812 19.812 -2.404 1 54 199 GLU A C 1
ATOM 1540 O O . GLU A 1 199 ? -28.906 19.156 -1.895 1 54 199 GLU A O 1
ATOM 1545 N N . SER A 1 200 ? -29.719 21.156 -2.83 1 56.34 200 SER A N 1
ATOM 1546 C CA . SER A 1 200 ? -28.562 22.062 -2.803 1 56.34 200 SER A CA 1
ATOM 1547 C C . SER A 1 200 ? -28.031 22.234 -1.385 1 56.34 200 SER A C 1
ATOM 1549 O O . SER A 1 200 ? -28.797 22.172 -0.417 1 56.34 200 SER A O 1
ATOM 1551 N N . GLU A 1 201 ? -26.734 22.062 -1.143 1 64.44 201 GLU A N 1
ATOM 1552 C CA . GLU A 1 201 ? -26.047 22.344 0.107 1 64.44 201 GLU A CA 1
ATOM 1553 C C . GLU A 1 201 ? -26.125 23.828 0.467 1 64.44 201 GLU A C 1
ATOM 1555 O O . GLU A 1 201 ? -25.922 24.688 -0.385 1 64.44 201 GLU A O 1
ATOM 1560 N N . VAL A 1 202 ? -26.953 24.094 1.634 1 70.69 202 VAL A N 1
ATOM 1561 C CA . VAL A 1 202 ? -27.0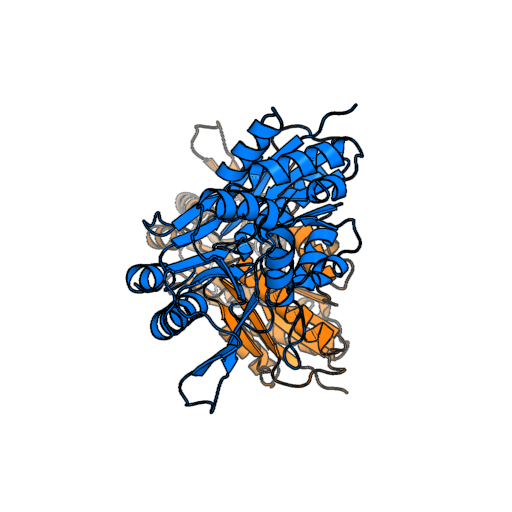31 25.469 2.104 1 70.69 202 VAL A CA 1
ATOM 1562 C C . VAL A 1 202 ? -25.984 25.703 3.197 1 70.69 202 VAL A C 1
ATOM 1564 O O . VAL A 1 202 ? -25.812 24.875 4.086 1 70.69 202 VAL A O 1
ATOM 1567 N N . MET A 1 203 ? -25.078 26.844 3.006 1 83.56 203 MET A N 1
ATOM 1568 C CA . MET A 1 203 ? -24.094 27.25 4 1 83.56 203 MET A CA 1
ATOM 1569 C C . MET A 1 203 ? -24.625 28.391 4.863 1 83.56 203 MET A C 1
ATOM 1571 O O . MET A 1 203 ? -25.141 29.391 4.344 1 83.56 203 MET A O 1
ATOM 1575 N N . ASN A 1 204 ? -24.781 28.125 6.148 1 88 204 ASN A N 1
ATOM 1576 C CA . ASN A 1 204 ? -25.156 29.156 7.121 1 88 204 ASN A CA 1
ATOM 1577 C C . ASN A 1 204 ? -23.953 29.641 7.922 1 88 204 ASN A C 1
ATOM 1579 O O . ASN A 1 204 ? -23.047 28.859 8.211 1 88 204 ASN A O 1
ATOM 1583 N N . ILE A 1 205 ? -23.984 30.953 8.203 1 92.56 205 ILE A N 1
ATOM 1584 C CA . ILE A 1 205 ? -22.891 31.531 8.984 1 92.56 205 ILE A CA 1
ATOM 1585 C C . ILE A 1 205 ? -23.391 31.875 10.391 1 92.56 205 ILE A C 1
ATOM 1587 O O . ILE A 1 205 ? -24.422 32.531 10.547 1 92.56 205 ILE A O 1
ATOM 1591 N N . ILE A 1 206 ? -22.781 31.375 11.328 1 93.69 206 ILE A N 1
ATOM 1592 C CA . ILE A 1 206 ? -23.047 31.734 12.719 1 93.69 206 ILE A CA 1
ATOM 1593 C C . ILE A 1 206 ? -22.078 32.812 13.18 1 93.69 206 ILE A C 1
ATOM 1595 O O . ILE A 1 206 ? -20.922 32.5 13.516 1 93.69 206 ILE A O 1
ATOM 1599 N N . GLY A 1 207 ? -22.5 34.062 13.383 1 94.31 207 GLY A N 1
ATOM 1600 C CA . GLY A 1 207 ? -21.688 35.219 13.695 1 94.31 207 GLY A CA 1
ATOM 1601 C C . GLY A 1 207 ? -21.781 36.312 12.664 1 94.31 207 GLY A C 1
ATOM 1602 O O . GLY A 1 207 ? -22.469 36.156 11.648 1 94.31 207 GLY A O 1
ATOM 1603 N N . ASP A 1 208 ? -21.203 37.469 12.898 1 95.56 208 ASP A N 1
ATOM 1604 C CA . ASP A 1 208 ? -21.188 38.625 11.992 1 95.56 208 ASP A CA 1
ATOM 1605 C C . ASP A 1 208 ? -19.859 38.688 11.234 1 95.56 208 ASP A C 1
ATOM 1607 O O . ASP A 1 208 ? -18.797 38.719 11.852 1 95.56 208 ASP A O 1
ATOM 1611 N N . VAL A 1 209 ? -19.938 38.75 9.914 1 97.69 209 VAL A N 1
ATOM 1612 C CA . VAL A 1 209 ? -18.734 38.75 9.102 1 97.69 209 VAL A CA 1
ATOM 1613 C C . VAL A 1 209 ? -18.641 40 8.266 1 97.69 209 VAL A C 1
ATOM 1615 O O . VAL A 1 209 ? -17.719 40.188 7.473 1 97.69 209 VAL A O 1
ATOM 1618 N N . SER A 1 210 ? -19.688 40.844 8.438 1 97.81 210 SER A N 1
ATOM 1619 C CA . SER A 1 210 ? -19.719 42.062 7.645 1 97.81 210 SER A CA 1
ATOM 1620 C C . SER A 1 210 ? -18.531 42.969 7.957 1 97.81 210 SER A C 1
ATOM 1622 O O . SER A 1 210 ? -18.297 43.312 9.117 1 97.81 210 SER A O 1
ATOM 1624 N N . GLY A 1 211 ? -17.781 43.281 6.914 1 98.12 211 GLY A N 1
ATOM 1625 C CA . GLY A 1 211 ? -16.641 44.156 7.059 1 98.12 211 GLY A CA 1
ATOM 1626 C C . GLY A 1 211 ? -15.438 43.469 7.695 1 98.12 211 GLY A C 1
ATOM 1627 O O . GLY A 1 211 ? -14.477 44.125 8.086 1 98.12 211 GLY A O 1
ATOM 1628 N N . LYS A 1 212 ? -15.477 42.188 7.832 1 98.56 212 LYS A N 1
ATOM 1629 C CA . LYS A 1 212 ? -14.406 41.469 8.508 1 98.56 212 LYS A CA 1
ATOM 1630 C C . LYS A 1 212 ? -13.445 40.844 7.504 1 98.56 212 LYS A C 1
ATOM 1632 O O . LYS A 1 212 ? -13.82 40.562 6.359 1 98.56 212 LYS A O 1
ATOM 1637 N N . ASP A 1 213 ? -12.188 40.656 7.902 1 98.75 213 ASP A N 1
ATOM 1638 C CA . ASP A 1 213 ? -11.203 39.844 7.184 1 98.75 213 ASP A CA 1
ATOM 1639 C C . ASP A 1 213 ? -11.172 38.406 7.711 1 98.75 213 ASP A C 1
ATOM 1641 O O . ASP A 1 213 ? -10.648 38.156 8.797 1 98.75 213 ASP A O 1
ATOM 1645 N N . ILE A 1 214 ? -11.664 37.531 6.875 1 98.75 214 ILE A N 1
ATOM 1646 C CA . ILE A 1 214 ? -11.953 36.188 7.34 1 98.75 214 ILE A CA 1
ATOM 1647 C C . ILE A 1 214 ? -10.719 35.312 7.16 1 98.75 214 ILE A C 1
ATOM 1649 O O . ILE A 1 214 ? -10.094 35.312 6.098 1 98.75 214 ILE A O 1
ATOM 1653 N N . ILE A 1 215 ? -10.383 34.594 8.203 1 98.81 215 ILE A N 1
ATOM 1654 C CA . ILE A 1 215 ? -9.336 33.562 8.133 1 98.81 215 ILE A CA 1
ATOM 1655 C C . ILE A 1 215 ? -9.938 32.188 8.43 1 98.81 215 ILE A C 1
ATOM 1657 O O . ILE A 1 215 ? -10.102 31.828 9.586 1 98.81 215 ILE A O 1
ATOM 1661 N N . LEU A 1 216 ? -10.195 31.453 7.395 1 98.31 216 LEU A N 1
ATOM 1662 C CA . LEU A 1 216 ? -10.641 30.078 7.531 1 98.31 216 LEU A CA 1
ATOM 1663 C C . LEU A 1 216 ? -9.484 29.172 7.957 1 98.31 216 LEU A C 1
ATOM 1665 O O . LEU A 1 216 ? -8.367 29.312 7.453 1 98.31 216 LEU A O 1
ATOM 1669 N N . VAL A 1 217 ? -9.734 28.266 8.898 1 97.94 217 VAL A N 1
ATOM 1670 C CA . VAL A 1 217 ? -8.672 27.359 9.32 1 97.94 217 VAL A CA 1
ATOM 1671 C C . VAL A 1 217 ? -9.164 25.922 9.25 1 97.94 217 VAL A C 1
ATOM 1673 O O . VAL A 1 217 ? -10.297 25.625 9.633 1 97.94 217 VAL A O 1
ATOM 1676 N N . ASP A 1 218 ? -8.367 25.031 8.742 1 96.75 218 ASP A N 1
ATOM 1677 C CA . ASP A 1 218 ? -8.672 23.609 8.625 1 96.75 218 ASP A CA 1
ATOM 1678 C C . ASP A 1 218 ? -7.398 22.766 8.633 1 96.75 218 ASP A C 1
ATOM 1680 O O . ASP A 1 218 ? -6.293 23.312 8.555 1 96.75 218 ASP A O 1
ATOM 1684 N N . ASP A 1 219 ? -7.512 21.5 8.914 1 97 219 ASP A N 1
ATOM 1685 C CA . ASP A 1 219 ? -6.332 20.641 8.898 1 97 219 ASP A CA 1
ATOM 1686 C C . ASP A 1 219 ? -5.883 20.344 7.469 1 97 219 ASP A C 1
ATOM 1688 O O . ASP A 1 219 ? -4.688 20.203 7.207 1 97 219 ASP A O 1
ATOM 1692 N N . MET A 1 220 ? -6.867 20.281 6.574 1 97.81 220 MET A N 1
ATOM 1693 C CA . MET A 1 220 ? -6.441 19.969 5.211 1 97.81 220 MET A CA 1
ATOM 1694 C C . MET A 1 220 ? -7.441 20.516 4.195 1 97.81 220 MET A C 1
ATOM 1696 O O . MET A 1 220 ? -8.57 20.859 4.551 1 97.81 220 MET A O 1
ATOM 1700 N N . VAL A 1 221 ? -7.035 20.719 2.969 1 97.81 221 VAL A N 1
ATOM 1701 C CA . VAL A 1 221 ? -7.871 21.016 1.808 1 97.81 221 VAL A CA 1
ATOM 1702 C C . VAL A 1 221 ? -7.68 19.922 0.75 1 97.81 221 VAL A C 1
ATOM 1704 O O . VAL A 1 221 ? -6.559 19.656 0.318 1 97.81 221 VAL A O 1
ATOM 1707 N N . ASP A 1 222 ? -8.766 19.281 0.428 1 96.94 222 ASP A N 1
ATOM 1708 C CA . ASP A 1 222 ? -8.695 18.172 -0.515 1 96.94 222 ASP A CA 1
ATOM 1709 C C . ASP A 1 222 ? -9.133 18.609 -1.911 1 96.94 222 ASP A C 1
ATOM 1711 O O . ASP A 1 222 ? -8.336 19.141 -2.682 1 96.94 222 ASP A O 1
ATOM 1715 N N . THR A 1 223 ? -10.422 18.688 -2.207 1 96.62 223 THR A N 1
ATOM 1716 C CA . THR A 1 223 ? -10.914 19.062 -3.531 1 96.62 223 THR A CA 1
ATOM 1717 C C . THR A 1 223 ? -11.195 20.562 -3.596 1 96.62 223 THR A C 1
ATOM 1719 O O . THR A 1 223 ? -11.516 21.094 -4.664 1 96.62 223 THR A O 1
ATOM 1722 N N . ALA A 1 224 ? -11.172 21.203 -2.469 1 96.62 224 ALA A N 1
ATOM 1723 C CA . ALA A 1 224 ? -11.32 22.641 -2.305 1 96.62 224 ALA A CA 1
ATOM 1724 C C . ALA A 1 224 ? -12.773 23.062 -2.48 1 96.62 224 ALA A C 1
ATOM 1726 O O . ALA A 1 224 ? -13.094 24.25 -2.436 1 96.62 224 ALA A O 1
ATOM 1727 N N . GLY A 1 225 ? -13.672 22.141 -2.592 1 93.25 225 GLY A N 1
ATOM 1728 C CA . GLY A 1 225 ? -15.078 22.453 -2.785 1 93.25 225 GLY A CA 1
ATOM 1729 C C . GLY A 1 225 ? -15.688 23.219 -1.621 1 93.25 225 GLY A C 1
ATOM 1730 O O . GLY A 1 225 ? -16.281 24.266 -1.812 1 93.25 225 GLY A O 1
ATOM 1731 N N . THR A 1 226 ? -15.547 22.703 -0.413 1 91.69 226 THR A N 1
ATOM 1732 C CA . THR A 1 226 ? -16.078 23.328 0.791 1 91.69 226 THR A CA 1
ATOM 1733 C C . THR A 1 226 ? -15.461 24.703 1.022 1 91.69 226 THR A C 1
ATOM 1735 O O . THR A 1 226 ? -16.156 25.656 1.345 1 91.69 226 THR A O 1
ATOM 1738 N N . LEU A 1 227 ? -14.211 24.766 0.77 1 94.5 227 LEU A N 1
ATOM 1739 C CA . LEU A 1 227 ? -13.469 25.984 1.046 1 94.5 227 LEU A CA 1
ATOM 1740 C C . LEU A 1 227 ? -13.922 27.109 0.121 1 94.5 227 LEU A C 1
ATOM 1742 O O . LEU A 1 227 ? -14.156 28.234 0.571 1 94.5 227 LEU A O 1
ATOM 1746 N N . VAL A 1 228 ? -14.047 26.812 -1.134 1 95.62 228 VAL A N 1
ATOM 1747 C CA . VAL A 1 228 ? -14.422 27.828 -2.123 1 95.62 228 VAL A CA 1
ATOM 1748 C C . VAL A 1 228 ? -15.875 28.25 -1.896 1 95.62 228 VAL A C 1
ATOM 1750 O O . VAL A 1 228 ? -16.188 29.438 -1.968 1 95.62 228 VAL A O 1
ATOM 1753 N N . LYS A 1 229 ? -16.719 27.328 -1.616 1 93.56 229 LYS A N 1
ATOM 1754 C CA . LYS A 1 229 ? -18.125 27.641 -1.345 1 93.56 229 LYS A CA 1
ATOM 1755 C C . LYS A 1 229 ? -18.266 28.5 -0.088 1 93.56 229 LYS A C 1
ATOM 1757 O O . LYS A 1 229 ? -19.062 29.438 -0.054 1 93.56 229 LYS A O 1
ATOM 1762 N N . ALA A 1 230 ? -17.516 28.109 0.921 1 94.88 230 ALA A N 1
ATOM 1763 C CA . ALA A 1 230 ? -17.531 28.906 2.15 1 94.88 230 ALA A CA 1
ATOM 1764 C C . ALA A 1 230 ? -17.094 30.328 1.885 1 94.88 230 ALA A C 1
ATOM 1766 O O . ALA A 1 230 ? -17.703 31.281 2.389 1 94.88 230 ALA A O 1
ATOM 1767 N N . ALA A 1 231 ? -16.031 30.484 1.094 1 96.88 231 ALA A N 1
ATOM 1768 C CA . ALA A 1 231 ? -15.531 31.812 0.759 1 96.88 231 ALA A CA 1
ATOM 1769 C C . ALA A 1 231 ? -16.594 32.656 0.04 1 96.88 231 ALA A C 1
ATOM 1771 O O . ALA A 1 231 ? -16.766 33.844 0.32 1 96.88 231 ALA A O 1
ATOM 1772 N N . GLU A 1 232 ? -17.281 32 -0.848 1 96.06 232 GLU A N 1
ATOM 1773 C CA . GLU A 1 232 ? -18.328 32.688 -1.595 1 96.06 232 GLU A CA 1
ATOM 1774 C C . GLU A 1 232 ? -19.422 33.219 -0.663 1 96.06 232 GLU A C 1
ATOM 1776 O O . GLU A 1 232 ? -19.844 34.375 -0.774 1 96.06 232 GLU A O 1
ATOM 1781 N N . VAL A 1 233 ? -19.875 32.375 0.181 1 94.94 233 VAL A N 1
ATOM 1782 C CA . VAL A 1 233 ? -20.938 32.75 1.107 1 94.94 233 VAL A CA 1
ATOM 1783 C C . VAL A 1 233 ? -20.469 33.875 2.02 1 94.94 233 VAL A C 1
ATOM 1785 O O . VAL A 1 233 ? -21.234 34.812 2.293 1 94.94 233 VAL A O 1
ATOM 1788 N N . LEU A 1 234 ? -19.281 33.812 2.469 1 97.25 234 LEU A N 1
ATOM 1789 C CA . LEU A 1 234 ? -18.719 34.844 3.361 1 97.25 234 LEU A CA 1
ATOM 1790 C C . LEU A 1 234 ? -18.641 36.188 2.666 1 97.25 234 LEU A C 1
ATOM 1792 O O . LEU A 1 234 ? -19.016 37.219 3.246 1 97.25 234 LEU A O 1
ATOM 1796 N N . LYS A 1 235 ? -18.156 36.156 1.447 1 97.56 235 LYS A N 1
ATOM 1797 C CA . LYS A 1 235 ? -18.094 37.406 0.669 1 97.56 235 LYS A CA 1
ATOM 1798 C C . LYS A 1 235 ? -19.5 37.969 0.423 1 97.56 235 LYS A C 1
ATOM 1800 O O . LYS A 1 235 ? -19.703 39.188 0.507 1 97.56 235 LYS A O 1
ATOM 1805 N N . ASN A 1 236 ? -20.391 37.125 0.118 1 95.88 236 ASN A N 1
ATOM 1806 C CA . ASN A 1 236 ? -21.766 37.562 -0.121 1 95.88 236 ASN A CA 1
ATOM 1807 C C . ASN A 1 236 ? -22.391 38.188 1.122 1 95.88 236 ASN A C 1
ATOM 1809 O O . ASN A 1 236 ? -23.281 39.031 1.017 1 95.88 236 ASN A O 1
ATOM 1813 N N . LYS A 1 237 ? -21.906 37.844 2.254 1 96.44 237 LYS A N 1
ATOM 1814 C CA . LYS A 1 237 ? -22.422 38.375 3.514 1 96.44 237 LYS A CA 1
ATOM 1815 C C . LYS A 1 237 ? -21.641 39.594 3.969 1 96.44 237 LYS A C 1
ATOM 1817 O O . LYS A 1 237 ? -21.828 40.062 5.086 1 96.44 237 LYS A O 1
ATOM 1822 N N . GLY A 1 238 ? -20.703 40 3.154 1 97.56 238 GLY A N 1
ATOM 1823 C CA . GLY A 1 238 ? -20.109 41.281 3.383 1 97.56 238 GLY A CA 1
ATOM 1824 C C . GLY A 1 238 ? -18.672 41.188 3.875 1 97.56 238 GLY A C 1
ATOM 1825 O O . GLY A 1 238 ? -18.094 42.219 4.289 1 97.56 238 GLY A O 1
ATOM 1826 N N . ALA A 1 239 ? -18.047 40.062 3.844 1 98.31 239 ALA A N 1
ATOM 1827 C CA . ALA A 1 239 ? -16.641 39.938 4.25 1 98.31 239 ALA A CA 1
ATOM 1828 C C . ALA A 1 239 ? -15.734 40.75 3.354 1 98.31 239 ALA A C 1
ATOM 1830 O O . ALA A 1 239 ? -15.93 40.812 2.137 1 98.31 239 ALA A O 1
ATOM 1831 N N . ASN A 1 240 ? -14.836 41.406 4 1 98.12 240 ASN A N 1
ATOM 1832 C CA . ASN A 1 240 ? -13.867 42.219 3.277 1 98.12 240 ASN A CA 1
ATOM 1833 C C . ASN A 1 240 ? -12.875 41.344 2.502 1 98.12 240 ASN A C 1
ATOM 1835 O O . ASN A 1 240 ? -12.516 41.688 1.37 1 98.12 240 ASN A O 1
ATOM 1839 N N . SER A 1 241 ? -12.391 40.344 3.084 1 98.44 241 SER A N 1
ATOM 1840 C CA . SER A 1 241 ? -11.438 39.406 2.5 1 98.44 241 SER A CA 1
ATOM 1841 C C . SER A 1 241 ? -11.594 38 3.107 1 98.44 241 SER A C 1
ATOM 1843 O O . SER A 1 241 ? -12.156 37.875 4.195 1 98.44 241 SER A O 1
ATOM 1845 N N . VAL A 1 242 ? -11.172 37 2.34 1 98.62 242 VAL A N 1
ATOM 1846 C CA . VAL A 1 242 ? -11.242 35.625 2.811 1 98.62 242 VAL A CA 1
ATOM 1847 C C . VAL A 1 242 ? -9.922 34.906 2.51 1 98.62 242 VAL A C 1
ATOM 1849 O O . VAL A 1 242 ? -9.539 34.781 1.346 1 98.62 242 VAL A O 1
ATOM 1852 N N . MET A 1 243 ? -9.203 34.562 3.523 1 98.44 243 MET A N 1
ATOM 1853 C CA . MET A 1 243 ? -8.039 33.688 3.416 1 98.44 243 MET A CA 1
ATOM 1854 C C . MET A 1 243 ? -8.281 32.344 4.105 1 98.44 243 MET A C 1
ATOM 1856 O O . MET A 1 243 ? -9.086 32.25 5.039 1 98.44 243 MET A O 1
ATOM 1860 N N . ALA A 1 244 ? -7.664 31.297 3.613 1 98.62 244 ALA A N 1
ATOM 1861 C CA . ALA A 1 244 ? -7.773 29.984 4.238 1 98.62 244 ALA A CA 1
ATOM 1862 C C . ALA A 1 244 ? -6.395 29.438 4.609 1 98.62 244 ALA A C 1
ATOM 1864 O O . ALA A 1 244 ? -5.449 29.531 3.824 1 98.62 244 ALA A O 1
ATOM 1865 N N . CYS A 1 245 ? -6.27 28.969 5.828 1 98.5 245 CYS A N 1
ATOM 1866 C CA . CYS A 1 245 ? -5.07 28.281 6.297 1 98.5 245 CYS A CA 1
ATOM 1867 C C . CYS A 1 245 ? -5.34 26.812 6.523 1 98.5 245 CYS A C 1
ATOM 1869 O O . CYS A 1 245 ? -6.086 26.438 7.434 1 98.5 245 CYS A O 1
ATOM 1871 N N . CYS A 1 246 ? -4.793 25.969 5.73 1 98.44 246 CYS A N 1
ATOM 1872 C CA . CYS A 1 246 ? -4.906 24.531 5.836 1 98.44 246 CYS A CA 1
ATOM 1873 C C . CYS A 1 246 ? -3.531 23.875 5.938 1 98.44 246 CYS A C 1
ATOM 1875 O O . CYS A 1 246 ? -2.686 24.062 5.062 1 98.44 246 CYS A O 1
ATOM 1877 N N . THR A 1 247 ? -3.316 23.047 6.914 1 98.38 247 THR A N 1
ATOM 1878 C CA . THR A 1 247 ? -1.995 22.453 7.129 1 98.38 247 THR A CA 1
ATOM 1879 C C . THR A 1 247 ? -1.568 21.625 5.922 1 98.38 247 THR A C 1
ATOM 1881 O O . THR A 1 247 ? -0.455 21.781 5.414 1 98.38 247 THR A O 1
ATOM 1884 N N . HIS A 1 248 ? -2.484 20.781 5.492 1 98.69 248 HIS A N 1
ATOM 1885 C CA . HIS A 1 248 ? -2.131 19.844 4.418 1 98.69 248 HIS A CA 1
ATOM 1886 C C . HIS A 1 248 ? -2.855 20.203 3.125 1 98.69 248 HIS A C 1
ATOM 1888 O O . HIS A 1 248 ? -4.086 20.203 3.078 1 98.69 248 HIS A O 1
ATOM 1894 N N . GLY A 1 249 ? -2.111 20.531 2.098 1 98.44 249 GLY A N 1
ATOM 1895 C CA . GLY A 1 249 ? -2.691 20.734 0.779 1 98.44 249 GLY A CA 1
ATOM 1896 C C . GLY A 1 249 ? -2.775 19.453 -0.034 1 98.44 249 GLY A C 1
ATOM 1897 O O . GLY A 1 249 ? -1.904 19.172 -0.863 1 98.44 249 GLY A O 1
ATOM 1898 N N . VAL A 1 250 ? -3.773 18.641 0.224 1 98.31 250 VAL A N 1
ATOM 1899 C CA . VAL A 1 250 ? -3.982 17.438 -0.557 1 98.31 250 VAL A CA 1
ATOM 1900 C C . VAL A 1 250 ? -4.297 17.797 -2.006 1 98.31 250 VAL A C 1
ATOM 1902 O O . VAL A 1 250 ? -3.688 17.25 -2.934 1 98.31 250 VAL A O 1
ATOM 1905 N N . LEU A 1 251 ? -5.23 18.734 -2.182 1 98.12 251 LEU A N 1
ATOM 1906 C CA . LEU A 1 251 ? -5.547 19.375 -3.447 1 98.12 251 LEU A CA 1
ATOM 1907 C C . LEU A 1 251 ? -5.766 18.359 -4.551 1 98.12 251 LEU A C 1
ATOM 1909 O O . LEU A 1 251 ? -5.152 18.438 -5.617 1 98.12 251 LEU A O 1
ATOM 1913 N N . SER A 1 252 ? -6.57 17.391 -4.348 1 96.94 252 SER A N 1
ATOM 1914 C CA . SER A 1 252 ? -6.832 16.312 -5.305 1 96.94 252 SER A CA 1
ATOM 1915 C C . SER A 1 252 ? -7.992 16.672 -6.23 1 96.94 252 SER A C 1
ATOM 1917 O O . SER A 1 252 ? -8.703 17.641 -5.992 1 96.94 252 SER A O 1
ATOM 1919 N N . GLY A 1 253 ? -8.102 15.969 -7.32 1 95.38 253 GLY A N 1
ATOM 1920 C CA . GLY A 1 253 ? -9.234 16.141 -8.219 1 95.38 253 GLY A CA 1
ATOM 1921 C C . GLY A 1 253 ? -9.336 17.531 -8.797 1 95.38 253 GLY A C 1
ATOM 1922 O O . GLY A 1 253 ? -8.367 18.047 -9.359 1 95.38 253 GLY A O 1
ATOM 1923 N N . PRO A 1 254 ? -10.547 18.203 -8.617 1 96.06 254 PRO A N 1
ATOM 1924 C CA . PRO A 1 254 ? -10.781 19.5 -9.258 1 96.06 254 PRO A CA 1
ATOM 1925 C C . PRO A 1 254 ? -10.281 20.672 -8.414 1 96.06 254 PRO A C 1
ATOM 1927 O O . PRO A 1 254 ? -10.695 21.812 -8.633 1 96.06 254 PRO A O 1
ATOM 1930 N N . ALA A 1 255 ? -9.422 20.422 -7.477 1 97.19 255 ALA A N 1
ATOM 1931 C CA . ALA A 1 255 ? -9.031 21.422 -6.492 1 97.19 255 ALA A CA 1
ATOM 1932 C C . ALA A 1 255 ? -8.461 22.656 -7.172 1 97.19 255 ALA A C 1
ATOM 1934 O O . ALA A 1 255 ? -8.867 23.781 -6.879 1 97.19 255 ALA A O 1
ATOM 1935 N N . TYR A 1 256 ? -7.543 22.531 -8.102 1 97.25 256 TYR A N 1
ATOM 1936 C CA . TYR A 1 256 ? -6.875 23.656 -8.742 1 97.25 256 TYR A CA 1
ATOM 1937 C C . TYR A 1 256 ? -7.852 24.453 -9.609 1 97.25 256 TYR A C 1
ATOM 1939 O O . TYR A 1 256 ? -7.801 25.688 -9.648 1 97.25 256 TYR A O 1
ATOM 1947 N N . GLU A 1 257 ? -8.711 23.719 -10.281 1 97.31 257 GLU A N 1
ATOM 1948 C CA . GLU A 1 257 ? -9.742 24.375 -11.078 1 97.31 257 GLU A CA 1
ATOM 1949 C C . GLU A 1 257 ? -10.68 25.203 -10.203 1 97.31 257 GLU A C 1
ATOM 1951 O O . GLU A 1 257 ? -11.023 26.328 -10.547 1 97.31 257 GLU A O 1
ATOM 1956 N N . ARG A 1 258 ? -11.055 24.656 -9.078 1 97.31 258 ARG A N 1
ATOM 1957 C CA . ARG A 1 258 ? -11.945 25.359 -8.148 1 97.31 258 ARG A CA 1
ATOM 1958 C C . ARG A 1 258 ? -11.273 26.609 -7.586 1 97.31 258 ARG A C 1
ATOM 1960 O O . ARG A 1 258 ? -11.914 27.656 -7.434 1 97.31 258 ARG A O 1
ATOM 1967 N N . LEU A 1 259 ? -9.992 26.5 -7.309 1 97.31 259 LEU A N 1
ATOM 1968 C CA . LEU A 1 259 ? -9.242 27.625 -6.785 1 97.31 259 LEU A CA 1
ATOM 1969 C C . LEU A 1 259 ? -9.109 28.719 -7.844 1 97.31 259 LEU A C 1
ATOM 1971 O O . LEU A 1 259 ? -9.195 29.906 -7.527 1 97.31 259 LEU A O 1
ATOM 1975 N N . GLU A 1 260 ? -8.898 28.266 -9.062 1 96.06 260 GLU A N 1
ATOM 1976 C CA . GLU A 1 260 ? -8.742 29.203 -10.172 1 96.06 260 GLU A CA 1
ATOM 1977 C C . GLU A 1 260 ? -10.031 29.969 -10.438 1 96.06 260 GLU A C 1
ATOM 1979 O O . GLU A 1 260 ? -10.016 31.188 -10.633 1 96.06 260 GLU A O 1
ATOM 1984 N N . ASN A 1 261 ? -11.078 29.281 -10.359 1 95.94 261 ASN A N 1
ATOM 1985 C CA . ASN A 1 261 ? -12.375 29.859 -10.711 1 95.94 261 ASN A CA 1
ATOM 1986 C C . ASN A 1 261 ? -13.023 30.547 -9.516 1 95.94 261 ASN A C 1
ATOM 1988 O O . ASN A 1 261 ? -13.938 31.359 -9.672 1 95.94 261 ASN A O 1
ATOM 1992 N N . GLY A 1 262 ? -12.594 30.125 -8.336 1 93.31 262 GLY A N 1
ATOM 1993 C CA . GLY A 1 262 ? -13.18 30.688 -7.125 1 93.31 262 GLY A CA 1
ATOM 1994 C C . GLY A 1 262 ? -12.609 32.062 -6.766 1 93.31 262 GLY A C 1
ATOM 1995 O O . GLY A 1 262 ? -11.672 32.156 -5.977 1 93.31 262 GLY A O 1
ATOM 1996 N N . GLU A 1 263 ? -13.273 33.125 -7.109 1 93.69 263 GLU A N 1
ATOM 1997 C CA . GLU A 1 263 ? -12.758 34.469 -6.938 1 93.69 263 GLU A CA 1
ATOM 1998 C C . GLU A 1 263 ? -12.914 34.938 -5.492 1 93.69 263 GLU A C 1
ATOM 2000 O O . GLU A 1 263 ? -12.188 35.844 -5.043 1 93.69 263 GLU A O 1
ATOM 2005 N N . ALA A 1 264 ? -13.742 34.25 -4.801 1 96.25 264 ALA A N 1
ATOM 2006 C CA . ALA A 1 264 ? -14.07 34.719 -3.455 1 96.25 264 ALA A CA 1
ATOM 2007 C C . ALA A 1 264 ? -12.945 34.406 -2.475 1 96.25 264 ALA A C 1
ATOM 2009 O O . ALA A 1 264 ? -12.773 35.094 -1.472 1 96.25 264 ALA A O 1
ATOM 2010 N N . LEU A 1 265 ? -12.219 33.344 -2.695 1 98.19 265 LEU A N 1
ATOM 2011 C CA . LEU A 1 265 ? -11.055 33.031 -1.868 1 98.19 265 LEU A CA 1
ATOM 2012 C C . LEU A 1 265 ? -9.836 33.844 -2.299 1 98.19 265 LEU A C 1
ATOM 2014 O O . LEU A 1 265 ? -9.336 33.656 -3.412 1 98.19 265 LEU A O 1
ATOM 2018 N N . ASP A 1 266 ? -9.359 34.656 -1.445 1 98.12 266 ASP A N 1
ATOM 2019 C CA . ASP A 1 266 ? -8.297 35.562 -1.81 1 98.12 266 ASP A CA 1
ATOM 2020 C C . ASP A 1 266 ? -6.93 34.906 -1.735 1 98.12 266 ASP A C 1
ATOM 2022 O O . ASP A 1 266 ? -6.039 35.188 -2.531 1 98.12 266 ASP A O 1
ATOM 2026 N N . GLU A 1 267 ? -6.734 34.031 -0.75 1 98.44 267 GLU A N 1
ATOM 2027 C CA . GLU A 1 267 ? -5.453 33.344 -0.535 1 98.44 267 GLU A CA 1
ATOM 2028 C C . GLU A 1 267 ? -5.641 32.031 0.171 1 98.44 267 GLU A C 1
ATOM 2030 O O . GLU A 1 267 ? -6.461 31.906 1.086 1 98.44 267 GLU A O 1
ATOM 2035 N N . LEU A 1 268 ? -4.977 31.031 -0.306 1 98.75 268 LEU A N 1
ATOM 2036 C CA . LEU A 1 268 ? -4.879 29.734 0.354 1 98.75 268 LEU A CA 1
ATOM 2037 C C . LEU A 1 268 ? -3.471 29.5 0.884 1 98.75 268 LEU A C 1
ATOM 2039 O O . LEU A 1 268 ? -2.518 29.406 0.107 1 98.75 268 LEU A O 1
ATOM 2043 N N . VAL A 1 269 ? -3.355 29.453 2.186 1 98.69 269 VAL A N 1
ATOM 2044 C CA . VAL A 1 269 ? -2.07 29.203 2.828 1 98.69 269 VAL A CA 1
ATOM 2045 C C . VAL A 1 269 ? -1.994 27.734 3.277 1 98.69 269 VAL A C 1
ATOM 2047 O O . VAL A 1 269 ? -2.857 27.266 4.02 1 98.69 269 VAL A O 1
ATOM 2050 N N . ILE A 1 270 ? -1.01 26.984 2.812 1 98.69 270 ILE A N 1
ATOM 2051 C CA . ILE A 1 270 ? -0.797 25.594 3.197 1 98.69 270 ILE A CA 1
ATOM 2052 C C . ILE A 1 270 ? 0.65 25.391 3.643 1 98.69 270 ILE A C 1
ATOM 2054 O O . ILE A 1 270 ? 1.438 26.344 3.65 1 98.69 270 ILE A O 1
ATOM 2058 N N . SER A 1 271 ? 0.97 24.125 4.059 1 98.56 271 SER A N 1
ATOM 2059 C CA . SER A 1 271 ? 2.354 23.812 4.391 1 98.56 271 SER A CA 1
ATOM 2060 C C . SER A 1 271 ? 2.961 22.859 3.361 1 98.56 271 SER A C 1
ATOM 2062 O O . SER A 1 271 ? 2.271 22.406 2.447 1 98.56 271 SER A O 1
ATOM 2064 N N . ASP A 1 272 ? 4.234 22.672 3.557 1 98.62 272 ASP A N 1
ATOM 2065 C CA . ASP A 1 272 ? 4.922 21.766 2.631 1 98.62 272 ASP A CA 1
ATOM 2066 C C . ASP A 1 272 ? 4.961 20.344 3.174 1 98.62 272 ASP A C 1
ATOM 2068 O O . ASP A 1 272 ? 5.879 19.578 2.857 1 98.62 272 ASP A O 1
ATOM 2072 N N . THR A 1 273 ? 3.982 19.969 4 1 98.62 273 THR A N 1
ATOM 2073 C CA . THR A 1 273 ? 3.852 18.594 4.484 1 98.62 273 THR A CA 1
ATOM 2074 C C . THR A 1 273 ? 3.539 17.641 3.332 1 98.62 273 THR A C 1
ATOM 2076 O O . THR A 1 273 ? 3.789 16.438 3.43 1 98.62 273 THR A O 1
ATOM 2079 N N . ILE A 1 274 ? 2.877 18.141 2.342 1 98.69 274 ILE A N 1
ATOM 2080 C CA . ILE A 1 274 ? 2.637 17.484 1.062 1 98.69 274 ILE A CA 1
ATOM 2081 C C . ILE A 1 274 ? 3.258 18.312 -0.064 1 98.69 274 ILE A C 1
ATOM 2083 O O . ILE A 1 274 ? 3.143 19.547 -0.08 1 98.69 274 ILE A O 1
ATOM 2087 N N . PRO A 1 275 ? 3.957 17.656 -0.967 1 97.81 275 PRO A N 1
ATOM 2088 C CA . PRO A 1 275 ? 4.504 18.438 -2.074 1 97.81 275 PRO A CA 1
ATOM 2089 C C . PRO A 1 275 ? 3.418 19.078 -2.934 1 97.81 275 PRO A C 1
ATOM 2091 O O . PRO A 1 275 ? 2.426 18.422 -3.27 1 97.81 275 PRO A O 1
ATOM 2094 N N . LEU A 1 276 ? 3.652 20.312 -3.244 1 96.56 276 LEU A N 1
ATOM 2095 C CA . LEU A 1 276 ? 2.727 21.016 -4.133 1 96.56 276 LEU A CA 1
ATOM 2096 C C . LEU A 1 276 ? 2.826 20.469 -5.555 1 96.56 276 LEU A C 1
ATOM 2098 O O . LEU A 1 276 ? 3.926 20.359 -6.102 1 96.56 276 LEU A O 1
ATOM 2102 N N . LYS A 1 277 ? 1.747 20.188 -6.16 1 93.56 277 LYS A N 1
ATOM 2103 C CA . LYS A 1 277 ? 1.74 19.609 -7.504 1 93.56 277 LYS A CA 1
ATOM 2104 C C . LYS A 1 277 ? 1.922 20.703 -8.562 1 93.56 277 LYS A C 1
ATOM 2106 O O . LYS A 1 277 ? 2.574 20.469 -9.586 1 93.56 277 LYS A O 1
ATOM 2111 N N . GLN A 1 278 ? 1.253 21.797 -8.297 1 94.19 278 GLN A N 1
ATOM 2112 C CA . GLN A 1 278 ? 1.237 22.906 -9.242 1 94.19 278 GLN A CA 1
ATOM 2113 C C . GLN A 1 278 ? 1.247 24.25 -8.523 1 94.19 278 GLN A C 1
ATOM 2115 O O . GLN A 1 278 ? 0.502 24.453 -7.562 1 94.19 278 GLN A O 1
ATOM 2120 N N . GLU A 1 279 ? 2.17 25.078 -9.008 1 95.12 279 GLU A N 1
ATOM 2121 C CA . GLU A 1 279 ? 2.137 26.422 -8.445 1 95.12 279 GLU A CA 1
ATOM 2122 C C . GLU A 1 279 ? 0.828 27.125 -8.781 1 95.12 279 GLU A C 1
ATOM 2124 O O . GLU A 1 279 ? 0.219 26.859 -9.82 1 95.12 279 GLU A O 1
ATOM 2129 N N . HIS A 1 280 ? 0.436 27.922 -7.934 1 96.31 280 HIS A N 1
ATOM 2130 C CA . HIS A 1 280 ? -0.789 28.688 -8.109 1 96.31 280 HIS A CA 1
ATOM 2131 C C . HIS A 1 280 ? -0.683 30.047 -7.426 1 96.31 280 HIS A C 1
ATOM 2133 O O . HIS A 1 280 ? -0.159 30.156 -6.316 1 96.31 280 HIS A O 1
ATOM 2139 N N . ASP A 1 281 ? -1.23 31.094 -8.031 1 95.94 281 ASP A N 1
ATOM 2140 C CA . ASP A 1 281 ? -1.079 32.469 -7.57 1 95.94 281 ASP A CA 1
ATOM 2141 C C . ASP A 1 281 ? -1.732 32.656 -6.203 1 95.94 281 ASP A C 1
ATOM 2143 O O . ASP A 1 281 ? -1.273 33.469 -5.398 1 95.94 281 ASP A O 1
ATOM 2147 N N . LYS A 1 282 ? -2.713 31.922 -5.914 1 97.38 282 LYS A N 1
ATOM 2148 C CA . LYS A 1 282 ? -3.459 32.094 -4.672 1 97.38 282 LYS A CA 1
ATOM 2149 C C . LYS A 1 282 ? -2.852 31.266 -3.541 1 97.38 282 LYS A C 1
ATOM 2151 O O . LYS A 1 282 ? -3.244 31.406 -2.381 1 97.38 282 LYS A O 1
ATOM 2156 N N . ILE A 1 283 ? -1.917 30.391 -3.873 1 98.62 283 ILE A N 1
ATOM 2157 C CA . ILE A 1 283 ? -1.422 29.453 -2.871 1 98.62 283 ILE A CA 1
ATOM 2158 C C . ILE A 1 283 ? -0.1 29.953 -2.299 1 98.62 283 ILE A C 1
ATOM 2160 O O . ILE A 1 283 ? 0.841 30.234 -3.047 1 98.62 283 ILE A O 1
ATOM 2164 N N . THR A 1 284 ? -0.076 30.141 -1.081 1 98.56 284 THR A N 1
ATOM 2165 C CA . THR A 1 284 ? 1.146 30.391 -0.325 1 98.56 284 THR A CA 1
ATOM 2166 C C . THR A 1 284 ? 1.559 29.156 0.467 1 98.56 284 THR A C 1
ATOM 2168 O O . THR A 1 284 ? 0.74 2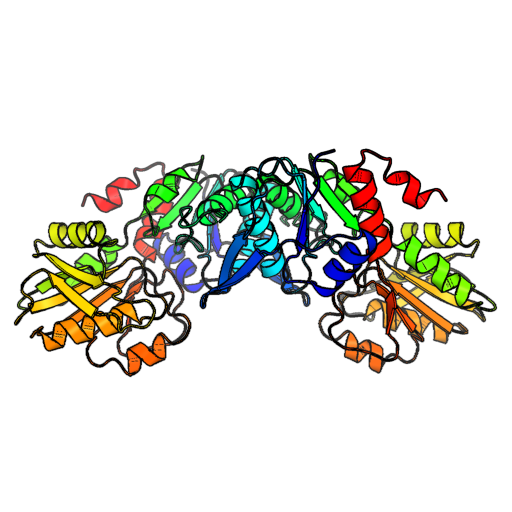8.562 1.174 1 98.56 284 THR A O 1
ATOM 2171 N N . VAL A 1 285 ? 2.822 28.75 0.375 1 98.62 285 VAL A N 1
ATOM 2172 C CA . VAL A 1 285 ? 3.295 27.547 1.052 1 98.62 285 VAL A CA 1
ATOM 2173 C C . VAL A 1 285 ? 4.27 27.922 2.162 1 98.62 285 VAL A C 1
ATOM 2175 O O . VAL A 1 285 ? 5.277 28.594 1.912 1 98.62 285 VAL A O 1
ATOM 2178 N N . LEU A 1 286 ? 3.938 27.562 3.354 1 98.38 286 LEU A N 1
ATOM 2179 C CA . LEU A 1 286 ? 4.848 27.688 4.488 1 98.38 286 LEU A CA 1
ATOM 2180 C C . LEU A 1 286 ? 5.551 26.359 4.758 1 98.38 286 LEU A C 1
ATOM 2182 O O . LEU A 1 286 ? 5.051 25.297 4.383 1 98.38 286 LEU A O 1
ATOM 2186 N N . THR A 1 287 ? 6.684 26.406 5.383 1 98.31 287 THR A N 1
ATOM 2187 C CA . THR A 1 287 ? 7.418 25.172 5.59 1 98.31 287 THR A CA 1
ATOM 2188 C C . THR A 1 287 ? 7.238 24.672 7.02 1 98.31 287 THR A C 1
ATOM 2190 O O . THR A 1 287 ? 7.273 25.453 7.969 1 98.31 287 THR A O 1
ATOM 2193 N N . ALA A 1 288 ? 7.016 23.391 7.148 1 98.06 288 ALA A N 1
ATOM 2194 C CA . ALA A 1 288 ? 6.945 22.734 8.453 1 98.06 288 ALA A CA 1
ATOM 2195 C C . ALA A 1 288 ? 8.305 22.188 8.859 1 98.06 288 ALA A C 1
ATOM 2197 O O . ALA A 1 288 ? 8.43 21.547 9.906 1 98.06 288 ALA A O 1
ATOM 2198 N N . SER A 1 289 ? 9.336 22.438 8.086 1 98.19 289 SER A N 1
ATOM 2199 C CA . SER A 1 289 ? 10.633 21.812 8.281 1 98.19 289 SER A CA 1
ATOM 2200 C C . SER A 1 289 ? 11.242 22.203 9.625 1 98.19 289 SER A C 1
ATOM 2202 O O . SER A 1 289 ? 11.891 21.391 10.281 1 98.19 289 SER A O 1
ATOM 2204 N N . ASN A 1 290 ? 11.023 23.484 10.062 1 96.69 290 ASN A N 1
ATOM 2205 C CA . ASN A 1 290 ? 11.617 23.953 11.312 1 96.69 290 ASN A CA 1
ATOM 2206 C C . ASN A 1 290 ? 11.039 23.219 12.523 1 96.69 290 ASN A C 1
ATOM 2208 O O . ASN A 1 290 ? 11.773 22.797 13.406 1 96.69 290 ASN A O 1
ATOM 2212 N N . ILE A 1 291 ? 9.727 23.109 12.5 1 96.75 291 ILE A N 1
ATOM 2213 C CA . ILE A 1 291 ? 9.086 22.484 13.656 1 96.75 291 ILE A CA 1
ATOM 2214 C C . ILE A 1 291 ? 9.414 21 13.688 1 96.75 291 ILE A C 1
ATOM 2216 O O . ILE A 1 291 ? 9.633 20.422 14.758 1 96.75 291 ILE A O 1
ATOM 2220 N N . ILE A 1 292 ? 9.469 20.312 12.586 1 98.19 292 ILE A N 1
ATOM 2221 C CA . ILE A 1 292 ? 9.828 18.891 12.508 1 98.19 292 ILE A CA 1
ATOM 2222 C C . ILE A 1 292 ? 11.281 18.703 12.914 1 98.19 292 ILE A C 1
ATOM 2224 O O . ILE A 1 292 ? 11.602 17.812 13.695 1 98.19 292 ILE A O 1
ATOM 2228 N N . GLY A 1 293 ? 12.156 19.562 12.359 1 98.12 293 GLY A N 1
ATOM 2229 C CA . GLY A 1 293 ? 13.562 19.516 12.734 1 98.12 293 GLY A CA 1
ATOM 2230 C C . GLY A 1 293 ? 13.789 19.672 14.227 1 98.12 293 GLY A C 1
ATOM 2231 O O . GLY A 1 293 ? 14.539 18.891 14.828 1 98.12 293 GLY A O 1
ATOM 2232 N N . GLU A 1 294 ? 13.148 20.641 14.797 1 97.25 294 GLU A N 1
ATOM 2233 C CA . GLU A 1 294 ? 13.273 20.875 16.234 1 97.25 294 GLU A CA 1
ATOM 2234 C C . GLU A 1 294 ? 12.773 19.688 17.031 1 97.25 294 GLU A C 1
ATOM 2236 O O . GLU A 1 294 ? 13.367 19.312 18.047 1 97.25 294 GLU A O 1
ATOM 2241 N N . THR A 1 295 ? 11.68 19.109 16.594 1 97.88 295 THR A N 1
ATOM 2242 C CA . THR A 1 295 ? 11.117 17.953 17.266 1 97.88 295 THR A CA 1
ATOM 2243 C C . THR A 1 295 ? 12.102 16.781 17.234 1 97.88 295 THR A C 1
ATOM 2245 O O . THR A 1 295 ? 12.328 16.125 18.266 1 97.88 295 THR A O 1
ATOM 2248 N N . ILE A 1 296 ? 12.68 16.516 16.078 1 98.06 296 ILE A N 1
ATOM 2249 C CA . ILE A 1 296 ? 13.656 15.438 15.945 1 98.06 296 ILE A CA 1
ATOM 2250 C C . ILE A 1 296 ? 14.828 15.68 16.891 1 98.06 296 ILE A C 1
ATOM 2252 O O . ILE A 1 296 ? 15.266 14.773 17.594 1 98.06 296 ILE A O 1
ATOM 2256 N N . ARG A 1 297 ? 15.352 16.906 16.891 1 96.62 297 ARG A N 1
ATOM 2257 C CA . ARG A 1 297 ? 16.469 17.266 17.766 1 96.62 297 ARG A CA 1
ATOM 2258 C C . ARG A 1 297 ? 16.141 17 19.219 1 96.62 297 ARG A C 1
ATOM 2260 O O . ARG A 1 297 ? 16.953 16.422 19.953 1 96.62 297 ARG A O 1
ATOM 2267 N N . ARG A 1 298 ? 14.969 17.391 19.625 1 96.44 298 ARG A N 1
ATOM 2268 C CA . ARG A 1 298 ? 14.562 17.234 21.016 1 96.44 298 ARG A CA 1
ATOM 2269 C C . ARG A 1 298 ? 14.391 15.766 21.375 1 96.44 298 ARG A C 1
ATOM 2271 O O . ARG A 1 298 ? 14.766 15.344 22.469 1 96.44 298 ARG A O 1
ATOM 2278 N N . ILE A 1 299 ? 13.797 15 20.5 1 95.88 299 ILE A N 1
ATOM 2279 C CA . ILE A 1 299 ? 13.617 13.57 20.734 1 95.88 299 ILE A CA 1
ATOM 2280 C C . ILE A 1 299 ? 14.977 12.898 20.891 1 95.88 299 ILE A C 1
ATOM 2282 O O . ILE A 1 299 ? 15.195 12.125 21.828 1 95.88 299 ILE A O 1
ATOM 2286 N N . HIS A 1 300 ? 15.836 13.242 20 1 93.62 300 HIS A N 1
ATOM 2287 C CA . HIS A 1 300 ? 17.172 12.656 20.062 1 93.62 300 HIS A CA 1
ATOM 2288 C C . HIS A 1 300 ? 17.875 13.023 21.359 1 93.62 300 HIS A C 1
ATOM 2290 O O . HIS A 1 300 ? 18.609 12.203 21.922 1 93.62 300 HIS A O 1
ATOM 2296 N N . ASN A 1 301 ? 17.641 14.234 21.844 1 93.44 301 ASN A N 1
ATOM 2297 C CA . ASN A 1 301 ? 18.344 14.734 23.031 1 93.44 301 ASN A CA 1
ATOM 2298 C C . ASN A 1 301 ? 17.547 14.445 24.297 1 93.44 301 ASN A C 1
ATOM 2300 O O . ASN A 1 301 ? 17.906 14.906 25.375 1 93.44 301 ASN A O 1
ATOM 2304 N N . ASN A 1 302 ? 16.438 13.805 24.156 1 93.25 302 ASN A N 1
ATOM 2305 C CA . ASN A 1 302 ? 15.562 13.492 25.281 1 93.25 302 ASN A CA 1
ATOM 2306 C C . ASN A 1 302 ? 15.062 14.758 25.969 1 93.25 302 ASN A C 1
ATOM 2308 O O . ASN A 1 302 ? 15.086 14.852 27.203 1 93.25 302 ASN A O 1
ATOM 2312 N N . GLU A 1 303 ? 14.727 15.719 25.141 1 91.81 303 GLU A N 1
ATOM 2313 C CA . GLU A 1 303 ? 14.125 16.969 25.609 1 91.81 303 GLU A CA 1
ATOM 2314 C C . GLU A 1 303 ? 12.625 16.984 25.359 1 91.81 303 GLU A C 1
ATOM 2316 O O . GLU A 1 303 ? 12.117 16.25 24.5 1 91.81 303 GLU A O 1
ATOM 2321 N N . SER A 1 304 ? 11.969 17.812 26.062 1 90.44 304 SER A N 1
ATOM 2322 C CA . SER A 1 304 ? 10.516 17.875 25.938 1 90.44 304 SER A CA 1
ATOM 2323 C C . SER A 1 304 ? 10.094 18.422 24.578 1 90.44 304 SER A C 1
ATOM 2325 O O . SER A 1 304 ? 10.516 19.5 24.188 1 90.44 304 SER A O 1
ATOM 2327 N N . VAL A 1 305 ? 9.227 17.703 23.938 1 86.56 305 VAL A N 1
ATOM 2328 C CA . VAL A 1 305 ? 8.68 18.109 22.641 1 86.56 305 VAL A CA 1
ATOM 2329 C C . VAL A 1 305 ? 7.582 19.141 22.844 1 86.56 305 VAL A C 1
ATOM 2331 O O . VAL A 1 305 ? 7.461 20.094 22.062 1 86.56 305 VAL A O 1
ATOM 2334 N N . ASN A 1 306 ? 6.883 19.078 23.922 1 83.56 306 ASN A N 1
ATOM 2335 C CA . ASN A 1 306 ? 5.746 19.953 24.203 1 83.56 306 ASN A CA 1
ATOM 2336 C C . ASN A 1 306 ? 6.176 21.406 24.375 1 83.56 306 ASN A C 1
ATOM 2338 O O . ASN A 1 306 ? 5.375 22.312 24.172 1 83.56 306 ASN A O 1
ATOM 2342 N N . SER A 1 307 ? 7.355 21.609 24.672 1 82.5 307 SER A N 1
ATOM 2343 C CA . SER A 1 307 ? 7.859 22.953 24.922 1 82.5 307 SER A CA 1
ATOM 2344 C C . SER A 1 307 ? 7.926 23.766 23.625 1 82.5 307 SER A C 1
ATOM 2346 O O . SER A 1 307 ? 8.047 24.984 23.656 1 82.5 307 SER A O 1
ATOM 2348 N N . ILE A 1 308 ? 7.789 23.031 22.531 1 82.38 308 ILE A N 1
ATOM 2349 C CA . ILE A 1 308 ? 7.781 23.703 21.234 1 82.38 308 ILE A CA 1
ATOM 2350 C C . ILE A 1 308 ? 6.539 24.578 21.109 1 82.38 308 ILE A C 1
ATOM 2352 O O . ILE A 1 308 ? 6.566 25.609 20.438 1 82.38 308 ILE A O 1
ATOM 2356 N N . PHE A 1 309 ? 5.457 24.266 21.812 1 77.06 309 PHE A N 1
ATOM 2357 C CA . PHE A 1 309 ? 4.168 24.906 21.594 1 77.06 309 PHE A CA 1
ATOM 2358 C C . PHE A 1 309 ? 3.883 25.922 22.703 1 77.06 309 PHE A C 1
ATOM 2360 O O . PHE A 1 309 ? 2.881 26.641 22.656 1 77.06 309 PHE A O 1
ATOM 2367 N N . VAL A 1 310 ? 4.539 25.969 23.891 1 66.19 310 VAL A N 1
ATOM 2368 C CA . VAL A 1 310 ? 4.281 26.844 25.031 1 66.19 310 VAL A CA 1
ATOM 2369 C C . VAL A 1 310 ? 4.996 28.172 24.828 1 66.19 310 VAL A C 1
ATOM 2371 O O . VAL A 1 310 ? 4.672 29.156 25.484 1 66.19 310 VAL A O 1
ATOM 2374 N N . LYS A 1 311 ? 5.621 28.516 23.797 1 53.22 311 LYS A N 1
ATOM 2375 C CA . LYS A 1 311 ? 6.223 29.844 23.797 1 53.22 311 LYS A CA 1
ATOM 2376 C C . LYS A 1 311 ? 5.234 30.891 23.297 1 53.22 311 LYS A C 1
ATOM 2378 O O . LYS A 1 311 ? 4.387 30.609 22.453 1 53.22 311 LYS A O 1
ATOM 2383 N N . MET B 1 1 ? -24.172 -26.734 9.977 1 43.62 1 MET B N 1
ATOM 2384 C CA . MET B 1 1 ? -22.828 -26.156 9.953 1 43.62 1 MET B CA 1
ATOM 2385 C C . MET B 1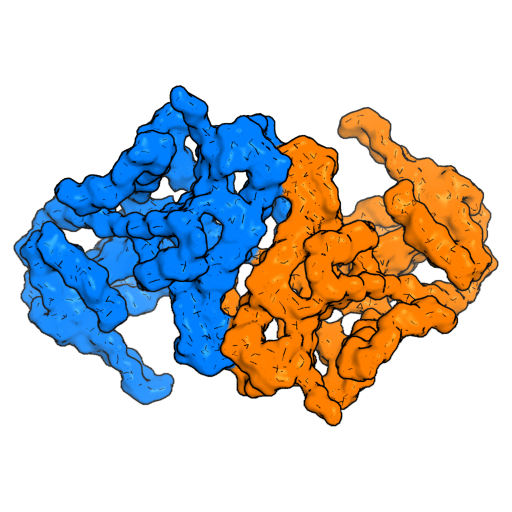 1 ? -22.875 -24.703 9.5 1 43.62 1 MET B C 1
ATOM 2387 O O . MET B 1 1 ? -23.656 -24.344 8.617 1 43.62 1 MET B O 1
ATOM 2391 N N . ARG B 1 2 ? -22.453 -23.766 10.359 1 61.78 2 ARG B N 1
ATOM 2392 C CA . ARG B 1 2 ? -22.641 -22.359 9.992 1 61.78 2 ARG B CA 1
ATOM 2393 C C . ARG B 1 2 ? -21.984 -22.047 8.656 1 61.78 2 ARG B C 1
ATOM 2395 O O . ARG B 1 2 ? -20.938 -22.609 8.328 1 61.78 2 ARG B O 1
ATOM 2402 N N . GLY B 1 3 ? -22.625 -21.5 7.68 1 86.44 3 GLY B N 1
ATOM 2403 C CA . GLY B 1 3 ? -22.203 -21.172 6.324 1 86.44 3 GLY B CA 1
ATOM 2404 C C . GLY B 1 3 ? -21 -20.25 6.277 1 86.44 3 GLY B C 1
ATOM 2405 O O . GLY B 1 3 ? -20.422 -19.938 7.316 1 86.44 3 GLY B O 1
ATOM 2406 N N . TYR B 1 4 ? -20.266 -20.281 5.168 1 95.12 4 TYR B N 1
ATOM 2407 C CA . TYR B 1 4 ? -19.156 -19.359 4.945 1 95.12 4 TYR B CA 1
ATOM 2408 C C . TYR B 1 4 ? -19.469 -18.359 3.84 1 95.12 4 TYR B C 1
ATOM 2410 O O . TYR B 1 4 ? -20.453 -18.531 3.105 1 95.12 4 TYR B O 1
ATOM 2418 N N . ARG B 1 5 ? -18.797 -17.203 3.955 1 97.81 5 ARG B N 1
ATOM 2419 C CA . ARG B 1 5 ? -18.969 -16.172 2.941 1 97.81 5 ARG B CA 1
ATOM 2420 C C . ARG B 1 5 ? -17.703 -16.016 2.104 1 97.81 5 ARG B C 1
ATOM 2422 O O . ARG B 1 5 ? -16.594 -16.203 2.604 1 97.81 5 ARG B O 1
ATOM 2429 N N . LEU B 1 6 ? -17.969 -15.703 0.863 1 98.69 6 LEU B N 1
ATOM 2430 C CA . LEU B 1 6 ? -16.875 -15.453 -0.069 1 98.69 6 LEU B CA 1
ATOM 2431 C C . LEU B 1 6 ? -16.891 -14 -0.546 1 98.69 6 LEU B C 1
ATOM 2433 O O . LEU B 1 6 ? -17.922 -13.508 -1.01 1 98.69 6 LEU B O 1
ATOM 2437 N N . PHE B 1 7 ? -15.781 -13.352 -0.349 1 98.81 7 PHE B N 1
ATOM 2438 C CA . PHE B 1 7 ? -15.617 -11.984 -0.844 1 98.81 7 PHE B CA 1
ATOM 2439 C C . PHE B 1 7 ? -14.516 -11.922 -1.893 1 98.81 7 PHE B C 1
ATOM 2441 O O . PHE B 1 7 ? -13.688 -12.836 -1.988 1 98.81 7 PHE B O 1
ATOM 2448 N N . THR B 1 8 ? -14.586 -10.883 -2.711 1 98.81 8 THR B N 1
ATOM 2449 C CA . THR B 1 8 ? -13.539 -10.641 -3.695 1 98.81 8 THR B CA 1
ATOM 2450 C C . THR B 1 8 ? -13.07 -9.188 -3.637 1 98.81 8 THR B C 1
ATOM 2452 O O . THR B 1 8 ? -13.867 -8.281 -3.377 1 98.81 8 THR B O 1
ATOM 2455 N N . GLY B 1 9 ? -11.742 -9.023 -3.701 1 98.69 9 GLY B N 1
ATOM 2456 C CA . GLY B 1 9 ? -11.25 -7.684 -3.98 1 98.69 9 GLY B CA 1
ATOM 2457 C C . GLY B 1 9 ? -11.43 -7.273 -5.43 1 98.69 9 GLY B C 1
ATOM 2458 O O . GLY B 1 9 ? -12.156 -7.922 -6.18 1 98.69 9 GLY B O 1
ATOM 2459 N N . SER B 1 10 ? -10.773 -6.203 -5.793 1 98.44 10 SER B N 1
ATOM 2460 C CA . SER B 1 10 ? -10.984 -5.617 -7.113 1 98.44 10 SER B CA 1
ATOM 2461 C C . SER B 1 10 ? -9.977 -6.145 -8.125 1 98.44 10 SER B C 1
ATOM 2463 O O . SER B 1 10 ? -10.125 -5.93 -9.328 1 98.44 10 SER B O 1
ATOM 2465 N N . ALA B 1 11 ? -8.992 -6.895 -7.703 1 98.5 11 ALA B N 1
ATOM 2466 C CA . ALA B 1 11 ? -7.863 -7.227 -8.57 1 98.5 11 ALA B CA 1
ATOM 2467 C C . ALA B 1 11 ? -8.273 -8.25 -9.633 1 98.5 11 ALA B C 1
ATOM 2469 O O . ALA B 1 11 ? -7.734 -8.25 -10.742 1 98.5 11 ALA B O 1
ATOM 2470 N N . ASN B 1 12 ? -9.195 -9.18 -9.289 1 98.62 12 ASN B N 1
ATOM 2471 C CA . ASN B 1 12 ? -9.547 -10.273 -10.195 1 98.62 12 ASN B CA 1
ATOM 2472 C C . ASN B 1 12 ? -10.938 -10.828 -9.891 1 98.62 12 ASN B C 1
ATOM 2474 O O . ASN B 1 12 ? -11.086 -12.008 -9.578 1 98.62 12 ASN B O 1
ATOM 2478 N N . PRO B 1 13 ? -11.961 -10.031 -10.031 1 98.5 13 PRO B N 1
ATOM 2479 C CA . PRO B 1 13 ? -13.32 -10.469 -9.719 1 98.5 13 PRO B CA 1
ATOM 2480 C C . PRO B 1 13 ? -13.781 -11.633 -10.578 1 98.5 13 PRO B C 1
ATOM 2482 O O . PRO B 1 13 ? -14.57 -12.469 -10.125 1 98.5 13 PRO B O 1
ATOM 2485 N N . GLU B 1 14 ? -13.32 -11.695 -11.812 1 98.31 14 GLU B N 1
ATOM 2486 C CA . GLU B 1 14 ? -13.719 -12.781 -12.703 1 98.31 14 GLU B CA 1
ATOM 2487 C C . GLU B 1 14 ? -13.234 -14.133 -12.18 1 98.31 14 GLU B C 1
ATOM 2489 O O . GLU B 1 14 ? -13.953 -15.125 -12.266 1 98.31 14 GLU B O 1
ATOM 2494 N N . PHE B 1 15 ? -12.062 -14.164 -11.711 1 98.75 15 PHE B N 1
ATOM 2495 C CA . PHE B 1 15 ? -11.547 -15.383 -11.102 1 98.75 15 PHE B CA 1
ATOM 2496 C C . PHE B 1 15 ? -12.406 -15.797 -9.914 1 98.75 15 PHE B C 1
ATOM 2498 O O . PHE B 1 15 ? -12.742 -16.969 -9.766 1 98.75 15 PHE B O 1
ATOM 2505 N N . ALA B 1 16 ? -12.75 -14.828 -9.016 1 98.81 16 ALA B N 1
ATOM 2506 C CA . ALA B 1 16 ? -13.57 -15.094 -7.84 1 98.81 16 ALA B CA 1
ATOM 2507 C C . ALA B 1 16 ? -14.93 -15.664 -8.234 1 98.81 16 ALA B C 1
ATOM 2509 O O . ALA B 1 16 ? -15.461 -16.547 -7.555 1 98.81 16 ALA B O 1
ATOM 2510 N N . LYS B 1 17 ? -15.461 -15.148 -9.305 1 98.69 17 LYS B N 1
ATOM 2511 C CA . LYS B 1 17 ? -16.75 -15.648 -9.797 1 98.69 17 LYS B CA 1
ATOM 2512 C C . LYS B 1 17 ? -16.641 -17.125 -10.18 1 98.69 17 LYS B C 1
ATOM 2514 O O . LYS B 1 17 ? -17.562 -17.906 -9.93 1 98.69 17 LYS B O 1
ATOM 2519 N N . LYS B 1 18 ? -15.539 -17.531 -10.836 1 98.81 18 LYS B N 1
ATOM 2520 C CA . LYS B 1 18 ? -15.32 -18.922 -11.203 1 98.81 18 LYS B CA 1
ATOM 2521 C C . LYS B 1 18 ? -15.227 -19.812 -9.969 1 98.81 18 LYS B C 1
ATOM 2523 O O . LYS B 1 18 ? -15.766 -20.922 -9.945 1 98.81 18 LYS B O 1
ATOM 2528 N N . VAL B 1 19 ? -14.547 -19.297 -8.961 1 98.81 19 VAL B N 1
ATOM 2529 C CA . VAL B 1 19 ? -14.43 -20.047 -7.715 1 98.81 19 VAL B CA 1
ATOM 2530 C C . VAL B 1 19 ? -15.805 -20.203 -7.074 1 98.81 19 VAL B C 1
ATOM 2532 O O . VAL B 1 19 ? -16.156 -21.297 -6.617 1 98.81 19 VAL B O 1
ATOM 2535 N N . ALA B 1 20 ? -16.562 -19.109 -7.035 1 98.69 20 ALA B N 1
ATOM 2536 C CA . ALA B 1 20 ? -17.906 -19.141 -6.473 1 98.69 20 ALA B CA 1
ATOM 2537 C C . ALA B 1 20 ? -18.781 -20.156 -7.195 1 98.69 20 ALA B C 1
ATOM 2539 O O . ALA B 1 20 ? -19.562 -20.875 -6.566 1 98.69 20 ALA B O 1
ATOM 2540 N N . LYS B 1 21 ? -18.672 -20.172 -8.523 1 98.5 21 LYS B N 1
ATOM 2541 C CA . LYS B 1 21 ? -19.422 -21.141 -9.32 1 98.5 21 LYS B CA 1
ATOM 2542 C C . LYS B 1 21 ? -19.062 -22.562 -8.93 1 98.5 21 LYS B C 1
ATOM 2544 O O . LYS B 1 21 ? -19.953 -23.406 -8.781 1 98.5 21 LYS B O 1
ATOM 2549 N N . TYR B 1 22 ? -17.781 -22.828 -8.781 1 98.12 22 TYR B N 1
ATOM 2550 C CA . TYR B 1 22 ? -17.344 -24.156 -8.352 1 98.12 22 TYR B CA 1
ATOM 2551 C C . TYR B 1 22 ? -17.953 -24.531 -7.012 1 98.12 22 TYR B C 1
ATOM 2553 O O . TYR B 1 22 ? -18.375 -25.672 -6.805 1 98.12 22 TYR B O 1
ATOM 2561 N N . LEU B 1 23 ? -18.016 -23.562 -6.102 1 97.88 23 LEU B N 1
ATOM 2562 C CA . LEU B 1 23 ? -18.5 -23.797 -4.742 1 97.88 23 LEU B CA 1
ATOM 2563 C C . LEU B 1 23 ? -20.016 -23.75 -4.684 1 97.88 23 LEU B C 1
ATOM 2565 O O . LEU B 1 23 ? -20.625 -24.094 -3.662 1 97.88 23 LEU B O 1
ATOM 2569 N N . ASN B 1 24 ? -20.625 -23.344 -5.719 1 97.44 24 ASN B N 1
ATOM 2570 C CA . ASN B 1 24 ? -22.078 -23.172 -5.809 1 97.44 24 ASN B CA 1
ATOM 2571 C C . ASN B 1 24 ? -22.594 -22.203 -4.758 1 97.44 24 ASN B C 1
ATOM 2573 O O . ASN B 1 24 ? -23.531 -22.516 -4.023 1 97.44 24 ASN B O 1
ATOM 2577 N N . ILE B 1 25 ? -21.875 -21.031 -4.684 1 97.38 25 ILE B N 1
ATOM 2578 C CA . ILE B 1 25 ? -22.312 -19.969 -3.789 1 97.38 25 ILE B CA 1
ATOM 2579 C C . ILE B 1 25 ? -22.203 -18.625 -4.504 1 97.38 25 ILE B C 1
ATOM 2581 O O . ILE B 1 25 ? -21.688 -18.547 -5.625 1 97.38 25 ILE B O 1
ATOM 2585 N N . GLU B 1 26 ? -22.734 -17.594 -3.898 1 97.12 26 GLU B N 1
ATOM 2586 C CA . GLU B 1 26 ? -22.609 -16.234 -4.418 1 97.12 26 GLU B CA 1
ATOM 2587 C C . GLU B 1 26 ? -21.5 -15.461 -3.707 1 97.12 26 GLU B C 1
ATOM 2589 O O . GLU B 1 26 ? -21.219 -15.719 -2.537 1 97.12 26 GLU B O 1
ATOM 2594 N N . ILE B 1 27 ? -20.938 -14.641 -4.461 1 98.31 27 ILE B N 1
ATOM 2595 C CA . ILE B 1 27 ? -19.984 -13.734 -3.85 1 98.31 27 ILE B CA 1
ATOM 2596 C C . ILE B 1 27 ? -20.703 -12.688 -3.008 1 98.31 27 ILE B C 1
ATOM 2598 O O . ILE B 1 27 ? -21.672 -12.078 -3.467 1 98.31 27 ILE B O 1
ATOM 2602 N N . SER B 1 28 ? -20.281 -12.547 -1.798 1 97.88 28 SER B N 1
ATOM 2603 C CA . SER B 1 28 ? -20.875 -11.539 -0.929 1 97.88 28 SER B CA 1
ATOM 2604 C C . SER B 1 28 ? -20.516 -10.133 -1.386 1 97.88 28 SER B C 1
ATOM 2606 O O . SER B 1 28 ? -19.391 -9.883 -1.819 1 97.88 28 SER B O 1
ATOM 2608 N N . PRO B 1 29 ? -21.453 -9.281 -1.304 1 96.25 29 PRO B N 1
ATOM 2609 C CA . PRO B 1 29 ? -21.219 -7.93 -1.812 1 96.25 29 PRO B CA 1
ATOM 2610 C C . PRO B 1 29 ? -20.344 -7.086 -0.876 1 96.25 29 PRO B C 1
ATOM 2612 O O . PRO B 1 29 ? -20.453 -7.207 0.346 1 96.25 29 PRO B O 1
ATOM 2615 N N . ALA B 1 30 ? -19.516 -6.309 -1.438 1 97.81 30 ALA B N 1
ATOM 2616 C CA . ALA B 1 30 ? -18.734 -5.277 -0.764 1 97.81 30 ALA B CA 1
ATOM 2617 C C . ALA B 1 30 ? -18.547 -4.055 -1.657 1 97.81 30 ALA B C 1
ATOM 2619 O O . ALA B 1 30 ? -18.375 -4.184 -2.871 1 97.81 30 ALA B O 1
ATOM 2620 N N . LYS B 1 31 ? -18.719 -2.908 -1.051 1 98.19 31 LYS B N 1
ATOM 2621 C CA . LYS B 1 31 ? -18.438 -1.678 -1.786 1 98.19 31 LYS B CA 1
ATOM 2622 C C . LYS B 1 31 ? -16.969 -1.292 -1.678 1 98.19 31 LYS B C 1
ATOM 2624 O O . LYS B 1 31 ? -16.484 -0.996 -0.586 1 98.19 31 LYS B O 1
ATOM 2629 N N . LEU B 1 32 ? -16.297 -1.396 -2.77 1 98.31 32 LEU B N 1
ATOM 2630 C CA . LEU B 1 32 ? -14.883 -1.04 -2.871 1 98.31 32 LEU B CA 1
ATOM 2631 C C . LEU B 1 32 ? -14.703 0.209 -3.727 1 98.31 32 LEU B C 1
ATOM 2633 O O . LEU B 1 32 ? -14.977 0.191 -4.926 1 98.31 32 LEU B O 1
ATOM 2637 N N . THR B 1 33 ? -14.281 1.313 -3.1 1 97.5 33 THR B N 1
ATOM 2638 C CA . THR B 1 33 ? -14.141 2.566 -3.834 1 97.5 33 THR B CA 1
ATOM 2639 C C . THR B 1 33 ? -12.805 3.23 -3.529 1 97.5 33 THR B C 1
ATOM 2641 O O . THR B 1 33 ? -12.125 2.854 -2.574 1 97.5 33 THR B O 1
ATOM 2644 N N . LYS B 1 34 ? -12.414 4.094 -4.395 1 96.12 34 LYS B N 1
ATOM 2645 C CA . LYS B 1 34 ? -11.203 4.891 -4.234 1 96.12 34 LYS B CA 1
ATOM 2646 C C . LYS B 1 34 ? -11.516 6.383 -4.254 1 96.12 34 LYS B C 1
ATOM 2648 O O . LYS B 1 34 ? -12.281 6.848 -5.102 1 96.12 34 LYS B O 1
ATOM 2653 N N . PHE B 1 35 ? -10.977 7.105 -3.281 1 95.31 35 PHE B N 1
ATOM 2654 C CA . PHE B 1 35 ? -11.148 8.555 -3.242 1 95.31 35 PHE B CA 1
ATOM 2655 C C . PHE B 1 35 ? -10.234 9.234 -4.258 1 95.31 35 PHE B C 1
ATOM 2657 O O . PHE B 1 35 ? -9.367 8.586 -4.848 1 95.31 35 PHE B O 1
ATOM 2664 N N . SER B 1 36 ? -10.461 10.523 -4.41 1 92.31 36 SER B N 1
ATOM 2665 C CA . SER B 1 36 ? -9.703 11.289 -5.395 1 92.31 36 SER B CA 1
ATOM 2666 C C . SER B 1 36 ? -8.219 11.336 -5.047 1 92.31 36 SER B C 1
ATOM 2668 O O . SER B 1 36 ? -7.371 11.469 -5.934 1 92.31 36 SER B O 1
ATOM 2670 N N . ASP B 1 37 ? -7.898 11.148 -3.805 1 92.62 37 ASP B N 1
ATOM 2671 C CA . ASP B 1 37 ? -6.504 11.195 -3.389 1 92.62 37 ASP B CA 1
ATOM 2672 C C . ASP B 1 37 ? -5.871 9.805 -3.42 1 92.62 37 ASP B C 1
ATOM 2674 O O . ASP B 1 37 ? -4.719 9.633 -3.008 1 92.62 37 ASP B O 1
ATOM 2678 N N . GLY B 1 38 ? -6.645 8.805 -3.809 1 94.75 38 GLY B N 1
ATOM 2679 C CA . GLY B 1 38 ? -6.102 7.469 -3.984 1 94.75 38 GLY B CA 1
ATOM 2680 C C . GLY B 1 38 ? -6.363 6.555 -2.803 1 94.75 38 GLY B C 1
ATOM 2681 O O . GLY B 1 38 ? -6.09 5.355 -2.863 1 94.75 38 GLY B O 1
ATOM 2682 N N . GLU B 1 39 ? -6.867 7.09 -1.723 1 98.06 39 GLU B N 1
ATOM 2683 C CA . GLU B 1 39 ? -7.203 6.258 -0.57 1 98.06 39 GLU B CA 1
ATOM 2684 C C . GLU B 1 39 ? -8.352 5.309 -0.89 1 98.06 39 GLU B C 1
ATOM 2686 O O . GLU B 1 39 ? -9.266 5.664 -1.642 1 98.06 39 GLU B O 1
ATOM 2691 N N . ILE B 1 40 ? -8.305 4.203 -0.307 1 98.69 40 ILE B N 1
ATOM 2692 C CA . ILE B 1 40 ? -9.281 3.152 -0.565 1 98.69 40 ILE B CA 1
ATOM 2693 C C . ILE B 1 40 ? -10.328 3.139 0.548 1 98.69 40 ILE B C 1
ATOM 2695 O O . ILE B 1 40 ? -9.992 3.287 1.726 1 98.69 40 ILE B O 1
ATOM 2699 N N . SER B 1 41 ? -11.555 3.016 0.129 1 98.06 41 SER B N 1
ATOM 2700 C CA . SER B 1 41 ? -12.672 2.867 1.058 1 98.06 41 SER B CA 1
ATOM 2701 C C . SER B 1 41 ? -13.383 1.529 0.863 1 98.06 41 SER B C 1
ATOM 2703 O O . SER B 1 41 ? -13.594 1.094 -0.27 1 98.06 41 SER B O 1
ATOM 2705 N N . VAL B 1 42 ? -13.68 0.839 1.965 1 98.56 42 VAL B N 1
ATOM 2706 C CA . VAL B 1 42 ? -14.328 -0.468 1.929 1 98.56 42 VAL B CA 1
ATOM 2707 C C . VAL B 1 42 ? -15.57 -0.454 2.812 1 98.56 42 VAL B C 1
ATOM 2709 O O . VAL B 1 42 ? -15.555 0.108 3.91 1 98.56 42 VAL B O 1
ATOM 2712 N N . LYS B 1 43 ? -16.625 -0.973 2.359 1 98.31 43 LYS B N 1
ATOM 2713 C CA . LYS B 1 43 ? -17.812 -1.202 3.158 1 98.31 43 LYS B CA 1
ATOM 2714 C C . LYS B 1 43 ? -18.391 -2.59 2.896 1 98.31 43 LYS B C 1
ATOM 2716 O O . LYS B 1 43 ? -18.75 -2.918 1.76 1 98.31 43 LYS B O 1
ATOM 2721 N N . ILE B 1 44 ? -18.406 -3.393 3.914 1 97.81 44 ILE B N 1
ATOM 2722 C CA . ILE B 1 44 ? -19.078 -4.688 3.838 1 97.81 44 ILE B CA 1
ATOM 2723 C C . ILE B 1 44 ? -20.578 -4.484 3.914 1 97.81 44 ILE B C 1
ATOM 2725 O O . ILE B 1 44 ? -21.078 -3.799 4.809 1 97.81 44 ILE B O 1
ATOM 2729 N N . THR B 1 45 ? -21.328 -5.07 2.988 1 96.19 45 THR B N 1
ATOM 2730 C CA . THR B 1 45 ? -22.719 -4.645 2.844 1 96.19 45 THR B CA 1
ATOM 2731 C C . THR B 1 45 ? -23.656 -5.66 3.484 1 96.19 45 THR B C 1
ATOM 2733 O O . THR B 1 45 ? -24.859 -5.43 3.557 1 96.19 45 THR B O 1
ATOM 2736 N N . GLU B 1 46 ? -23.141 -6.816 3.953 1 95.31 46 GLU B N 1
ATOM 2737 C CA . GLU B 1 46 ? -23.969 -7.793 4.664 1 95.31 46 GLU B CA 1
ATOM 2738 C C . GLU B 1 46 ? -23.297 -8.25 5.957 1 95.31 46 GLU B C 1
ATOM 2740 O O . GLU B 1 46 ? -22.078 -8.102 6.113 1 95.31 46 GLU B O 1
ATOM 2745 N N . SER B 1 47 ? -24.141 -8.734 6.848 1 95.56 47 SER B N 1
ATOM 2746 C CA . SER B 1 47 ? -23.609 -9.188 8.133 1 95.56 47 SER B CA 1
ATOM 2747 C C . SER B 1 47 ? -22.719 -10.406 7.953 1 95.56 47 SER B C 1
ATOM 2749 O O . SER B 1 47 ? -23.031 -11.32 7.184 1 95.56 47 SER B O 1
ATOM 2751 N N . VAL B 1 48 ? -21.609 -10.375 8.719 1 97 48 VAL B N 1
ATOM 2752 C CA . VAL B 1 48 ? -20.672 -11.492 8.68 1 97 48 VAL B CA 1
ATOM 2753 C C . VAL B 1 48 ? -20.391 -11.977 10.102 1 97 48 VAL B C 1
ATOM 2755 O O . VAL B 1 48 ? -19.391 -12.664 10.344 1 97 48 VAL B O 1
ATOM 2758 N N . ARG B 1 49 ? -21.203 -11.531 11.023 1 96.38 49 ARG B N 1
ATOM 2759 C CA . ARG B 1 49 ? -21 -11.859 12.43 1 96.38 49 ARG B CA 1
ATOM 2760 C C . ARG B 1 49 ? -20.969 -13.367 12.641 1 96.38 49 ARG B C 1
ATOM 2762 O O . ARG B 1 49 ? -21.906 -14.078 12.258 1 96.38 49 ARG B O 1
ATOM 2769 N N . GLY B 1 50 ? -19.875 -13.844 13.18 1 96.56 50 GLY B N 1
ATOM 2770 C CA . GLY B 1 50 ? -19.734 -15.25 13.523 1 96.56 50 GLY B CA 1
ATOM 2771 C C . GLY B 1 50 ? -19.5 -16.141 12.312 1 96.56 50 GLY B C 1
ATOM 2772 O O . GLY B 1 50 ? -19.5 -17.359 12.43 1 96.56 50 GLY B O 1
ATOM 2773 N N . MET B 1 51 ? -19.234 -15.562 11.18 1 96.19 51 MET B N 1
ATOM 2774 C CA . MET B 1 51 ? -19.078 -16.344 9.953 1 96.19 51 MET B CA 1
ATOM 2775 C C . MET B 1 51 ? -17.609 -16.562 9.625 1 96.19 51 MET B C 1
ATOM 2777 O O . MET B 1 51 ? -16.766 -15.703 9.922 1 96.19 51 MET B O 1
ATOM 2781 N N . ASP B 1 52 ? -17.344 -17.75 9.008 1 97.25 52 ASP B N 1
ATOM 2782 C CA . ASP B 1 52 ? -16.078 -17.922 8.32 1 97.25 52 ASP B CA 1
ATOM 2783 C C . ASP B 1 52 ? -16.062 -17.188 6.984 1 97.25 52 ASP B C 1
ATOM 2785 O O . ASP B 1 52 ? -17.031 -17.281 6.211 1 97.25 52 ASP B O 1
ATOM 2789 N N . VAL B 1 53 ? -15.023 -16.422 6.781 1 98.56 53 VAL B N 1
ATOM 2790 C CA . VAL B 1 53 ? -14.992 -15.586 5.586 1 98.56 53 VAL B CA 1
ATOM 2791 C C . VAL B 1 53 ? -13.727 -15.883 4.781 1 98.56 53 VAL B C 1
ATOM 2793 O O . VAL B 1 53 ? -12.656 -16.094 5.355 1 98.56 53 VAL B O 1
ATOM 2796 N N . PHE B 1 54 ? -13.898 -15.961 3.48 1 98.81 54 PHE B N 1
ATOM 2797 C CA . PHE B 1 54 ? -12.797 -16.062 2.531 1 98.81 54 PHE B CA 1
ATOM 2798 C C . PHE B 1 54 ? -12.758 -14.836 1.623 1 98.81 54 PHE B C 1
ATOM 2800 O O . PHE B 1 54 ? -13.789 -14.414 1.095 1 98.81 54 PHE B O 1
ATOM 2807 N N . ILE B 1 55 ? -11.578 -14.219 1.498 1 98.94 55 ILE B N 1
ATOM 2808 C CA . ILE B 1 55 ? -11.398 -13.102 0.583 1 98.94 55 ILE B CA 1
ATOM 2809 C C . ILE B 1 55 ? -10.445 -13.492 -0.541 1 98.94 55 ILE B C 1
ATOM 2811 O O . ILE B 1 55 ? -9.281 -13.828 -0.289 1 98.94 55 ILE B O 1
ATOM 2815 N N . ILE B 1 56 ? -10.898 -13.445 -1.771 1 98.94 56 ILE B N 1
ATOM 2816 C CA . ILE B 1 56 ? -10.031 -13.711 -2.912 1 98.94 56 ILE B CA 1
ATOM 2817 C C . ILE B 1 56 ? -9.461 -12.398 -3.443 1 98.94 56 ILE B C 1
ATOM 2819 O O . ILE B 1 56 ? -10.203 -11.531 -3.912 1 98.94 56 ILE B O 1
ATOM 2823 N N . GLN B 1 57 ? -8.164 -12.227 -3.367 1 98.88 57 GLN B N 1
ATOM 2824 C CA . GLN B 1 57 ? -7.5 -11.008 -3.826 1 98.88 57 GLN B CA 1
ATOM 2825 C C . GLN B 1 57 ? -6.023 -11.266 -4.121 1 98.88 57 GLN B C 1
ATOM 2827 O O . GLN B 1 57 ? -5.18 -11.156 -3.229 1 98.88 57 GLN B O 1
ATOM 2832 N N . PRO B 1 58 ? -5.711 -11.578 -5.477 1 98.88 58 PRO B N 1
ATOM 2833 C CA . PRO B 1 58 ? -4.285 -11.539 -5.812 1 98.88 58 PRO B CA 1
ATOM 2834 C C . PRO B 1 58 ? -3.674 -10.148 -5.641 1 98.88 58 PRO B C 1
ATOM 2836 O O . PRO B 1 58 ? -4.328 -9.148 -5.926 1 98.88 58 PRO B O 1
ATOM 2839 N N . THR B 1 59 ? -2.502 -10.055 -5.156 1 98.69 59 THR B N 1
ATOM 2840 C CA . THR B 1 59 ? -1.878 -8.758 -4.93 1 98.69 59 THR B CA 1
ATOM 2841 C C . THR B 1 59 ? -0.918 -8.414 -6.062 1 98.69 59 THR B C 1
ATOM 2843 O O . THR B 1 59 ? 0.222 -8.016 -5.816 1 98.69 59 THR B O 1
ATOM 2846 N N . CYS B 1 60 ? -1.342 -8.68 -7.32 1 98.31 60 CYS B N 1
ATOM 2847 C CA . CYS B 1 60 ? -0.663 -8.289 -8.547 1 98.31 60 CYS B CA 1
ATOM 2848 C C . CYS B 1 60 ? -0.814 -6.793 -8.805 1 98.31 60 CYS B C 1
ATOM 2850 O O . CYS B 1 60 ? -1.373 -6.07 -7.977 1 98.31 60 CYS B O 1
ATOM 2852 N N . ALA B 1 61 ? -0.313 -6.309 -9.883 1 96.88 61 ALA B N 1
ATOM 2853 C CA . ALA B 1 61 ? -0.338 -4.883 -10.195 1 96.88 61 ALA B CA 1
ATOM 2854 C C . ALA B 1 61 ? -1.769 -4.391 -10.398 1 96.88 61 ALA B C 1
ATOM 2856 O O . ALA B 1 61 ? -2.578 -5.059 -11.047 1 96.88 61 ALA B O 1
ATOM 2857 N N . PRO B 1 62 ? -2.029 -3.201 -9.844 1 96.88 62 PRO B N 1
ATOM 2858 C CA . PRO B 1 62 ? -1.206 -2.326 -9.008 1 96.88 62 PRO B CA 1
ATOM 2859 C C . PRO B 1 62 ? -1.006 -2.881 -7.598 1 96.88 62 PRO B C 1
ATOM 2861 O O . PRO B 1 62 ? -1.929 -2.844 -6.781 1 96.88 62 PRO B O 1
ATOM 2864 N N . THR B 1 63 ? 0.146 -3.332 -7.367 1 97.94 63 THR B N 1
ATOM 2865 C CA . THR B 1 63 ? 0.5 -4.234 -6.277 1 97.94 63 THR B CA 1
ATOM 2866 C C . THR B 1 63 ? 0.134 -3.621 -4.93 1 97.94 63 THR B C 1
ATOM 2868 O O . THR B 1 63 ? -0.564 -4.242 -4.125 1 97.94 63 THR B O 1
ATOM 2871 N N . ASN B 1 64 ? 0.481 -2.367 -4.727 1 98.38 64 ASN B N 1
ATOM 2872 C CA . ASN B 1 64 ? 0.31 -1.759 -3.412 1 98.38 64 ASN B CA 1
ATOM 2873 C C . ASN B 1 64 ? -1.146 -1.378 -3.156 1 98.38 64 ASN B C 1
ATOM 2875 O O . ASN B 1 64 ? -1.621 -1.456 -2.021 1 98.38 64 ASN B O 1
ATOM 2879 N N . ASP B 1 65 ? -1.85 -0.991 -4.191 1 98.38 65 ASP B N 1
ATOM 2880 C CA . ASP B 1 65 ? -3.281 -0.737 -4.062 1 98.38 65 ASP B CA 1
ATOM 2881 C C . ASP B 1 65 ? -4.039 -2.018 -3.715 1 98.38 65 ASP B C 1
ATOM 2883 O O . ASP B 1 65 ? -4.879 -2.021 -2.814 1 98.38 65 ASP B O 1
ATOM 2887 N N . ASN B 1 66 ? -3.725 -3.086 -4.438 1 98.75 66 ASN B N 1
ATOM 2888 C CA . ASN B 1 66 ? -4.43 -4.344 -4.215 1 98.75 66 ASN B CA 1
ATOM 2889 C C . ASN B 1 66 ? -4.121 -4.922 -2.836 1 98.75 66 ASN B C 1
ATOM 2891 O O . ASN B 1 66 ? -5 -5.488 -2.184 1 98.75 66 ASN B O 1
ATOM 2895 N N . LEU B 1 67 ? -2.879 -4.77 -2.414 1 98.88 67 LEU B N 1
ATOM 2896 C CA . LEU B 1 67 ? -2.506 -5.238 -1.083 1 98.88 67 LEU B CA 1
ATOM 2897 C C . LEU B 1 67 ? -3.229 -4.438 -0.004 1 98.88 67 LEU B C 1
ATOM 2899 O O . LEU B 1 67 ? -3.807 -5.016 0.92 1 98.88 67 LEU B O 1
ATOM 2903 N N . MET B 1 68 ? -3.24 -3.127 -0.148 1 98.88 68 MET B N 1
ATOM 2904 C CA . MET B 1 68 ? -3.902 -2.289 0.849 1 98.88 68 MET B CA 1
ATOM 2905 C C . MET B 1 68 ? -5.402 -2.549 0.868 1 98.88 68 MET B C 1
ATOM 2907 O O . MET B 1 68 ? -6.023 -2.547 1.933 1 98.88 68 MET B O 1
ATOM 2911 N N . GLU B 1 69 ? -5.992 -2.734 -0.323 1 98.88 69 GLU B N 1
ATOM 2912 C CA . GLU B 1 69 ? -7.414 -3.053 -0.384 1 98.88 69 GLU B CA 1
ATOM 2913 C C . GLU B 1 69 ? -7.73 -4.324 0.396 1 98.88 69 GLU B C 1
ATOM 2915 O O . GLU B 1 69 ? -8.711 -4.375 1.147 1 98.88 69 GLU B O 1
ATOM 2920 N N . LEU B 1 70 ? -6.879 -5.324 0.242 1 98.94 70 LEU B N 1
ATOM 2921 C CA . LEU B 1 70 ? -7.047 -6.57 0.984 1 98.94 70 LEU B CA 1
ATOM 2922 C C . LEU B 1 70 ? -6.961 -6.324 2.486 1 98.94 70 LEU B C 1
ATOM 2924 O O . LEU B 1 70 ? -7.812 -6.785 3.246 1 98.94 70 LEU B O 1
ATOM 2928 N N . LEU B 1 71 ? -5.965 -5.586 2.898 1 98.94 71 LEU B N 1
ATOM 2929 C CA . LEU B 1 71 ? -5.754 -5.297 4.312 1 98.94 71 LEU B CA 1
ATOM 2930 C C . LEU B 1 71 ? -6.949 -4.555 4.898 1 98.94 71 LEU B C 1
ATOM 2932 O O . LEU B 1 71 ? -7.391 -4.855 6.012 1 98.94 71 LEU B O 1
ATOM 2936 N N . ILE B 1 72 ? -7.457 -3.604 4.133 1 98.94 72 ILE B N 1
ATOM 2937 C CA . ILE B 1 72 ? -8.586 -2.799 4.598 1 98.94 72 ILE B CA 1
ATOM 2938 C C . ILE B 1 72 ? -9.844 -3.658 4.66 1 98.94 72 ILE B C 1
ATOM 2940 O O . ILE B 1 72 ? -10.641 -3.529 5.59 1 98.94 72 ILE B O 1
ATOM 2944 N N . MET B 1 73 ? -10.031 -4.547 3.691 1 98.94 73 MET B N 1
ATOM 2945 C CA . MET B 1 73 ? -11.148 -5.484 3.734 1 98.94 73 MET B CA 1
ATOM 2946 C C . MET B 1 73 ? -11.07 -6.367 4.977 1 98.94 73 MET B C 1
ATOM 2948 O O . MET B 1 73 ? -12.078 -6.582 5.652 1 98.94 73 MET B O 1
ATOM 2952 N N . VAL B 1 74 ? -9.898 -6.887 5.27 1 98.94 74 VAL B N 1
ATOM 2953 C CA . VAL B 1 74 ? -9.695 -7.73 6.441 1 98.94 74 VAL B CA 1
ATOM 2954 C C . VAL B 1 74 ? -10.094 -6.965 7.703 1 98.94 74 VAL B C 1
ATOM 2956 O O . VAL B 1 74 ? -10.797 -7.496 8.562 1 98.94 74 VAL B O 1
ATOM 2959 N N . ASP B 1 75 ? -9.648 -5.738 7.805 1 98.94 75 ASP B N 1
ATOM 2960 C CA . ASP B 1 75 ? -9.969 -4.922 8.977 1 98.94 75 ASP B CA 1
ATOM 2961 C C . ASP B 1 75 ? -11.477 -4.727 9.109 1 98.94 75 ASP B C 1
ATOM 2963 O O . ASP B 1 75 ? -12.016 -4.797 10.219 1 98.94 75 ASP B O 1
ATOM 2967 N N . ALA B 1 76 ? -12.133 -4.395 7.961 1 98.81 76 ALA B N 1
ATOM 2968 C CA . ALA B 1 76 ? -13.578 -4.211 7.977 1 98.81 76 ALA B CA 1
ATOM 2969 C C . ALA B 1 76 ? -14.289 -5.465 8.477 1 98.81 76 ALA B C 1
ATOM 2971 O O . ALA B 1 76 ? -15.195 -5.387 9.305 1 98.81 76 ALA B O 1
ATOM 2972 N N . LEU B 1 77 ? -13.836 -6.609 8.016 1 98.81 77 LEU B N 1
ATOM 2973 C CA . LEU B 1 77 ? -14.461 -7.879 8.383 1 98.81 77 LEU B CA 1
ATOM 2974 C C . LEU B 1 77 ? -14.195 -8.211 9.852 1 98.81 77 LEU B C 1
ATOM 2976 O O . LEU B 1 77 ? -15.086 -8.68 10.555 1 98.81 77 LEU B O 1
ATOM 2980 N N . LYS B 1 78 ? -12.961 -7.965 10.273 1 98.56 78 LYS B N 1
ATOM 2981 C CA . LYS B 1 78 ? -12.602 -8.18 11.672 1 98.56 78 LYS B CA 1
ATOM 2982 C C . LYS B 1 78 ? -13.477 -7.348 12.602 1 98.56 78 LYS B C 1
ATOM 2984 O O . LYS B 1 78 ? -14.031 -7.867 13.57 1 98.56 78 LYS B O 1
ATOM 2989 N N . ARG B 1 79 ? -13.664 -6.121 12.234 1 98.25 79 ARG B N 1
ATOM 2990 C CA . ARG B 1 79 ? -14.445 -5.207 13.055 1 98.25 79 ARG B CA 1
ATOM 2991 C C . ARG B 1 79 ? -15.938 -5.516 12.945 1 98.25 79 ARG B C 1
ATOM 2993 O O . ARG B 1 79 ? -16.734 -5.055 13.758 1 98.25 79 ARG B O 1
ATOM 3000 N N . SER B 1 80 ? -16.281 -6.297 11.977 1 97.69 80 SER B N 1
ATOM 3001 C CA . SER B 1 80 ? -17.672 -6.723 11.812 1 97.69 80 SER B CA 1
ATOM 3002 C C . SER B 1 80 ? -17.906 -8.094 12.438 1 97.69 80 SER B C 1
ATOM 3004 O O . SER B 1 80 ? -18.906 -8.75 12.148 1 97.69 80 SER B O 1
ATOM 3006 N N . SER B 1 81 ? -16.938 -8.617 13.195 1 97.44 81 SER B N 1
ATOM 3007 C CA . SER B 1 81 ? -17.016 -9.781 14.07 1 97.44 81 SER B CA 1
ATOM 3008 C C . SER B 1 81 ? -17.062 -11.07 13.266 1 97.44 81 SER B C 1
ATOM 3010 O O . SER B 1 81 ? -17.766 -12.016 13.625 1 97.44 81 SER B O 1
ATOM 3012 N N . ALA B 1 82 ? -16.422 -11.086 12.125 1 98.12 82 ALA B N 1
ATOM 3013 C CA . ALA B 1 82 ? -16.203 -12.367 11.461 1 98.12 82 ALA B CA 1
ATOM 3014 C C . ALA B 1 82 ? -15.492 -13.359 12.383 1 98.12 82 ALA B C 1
ATOM 3016 O O . ALA B 1 82 ? -14.586 -12.977 13.133 1 98.12 82 ALA B O 1
ATOM 3017 N N . LYS B 1 83 ? -15.93 -14.609 12.328 1 97.62 83 LYS B N 1
ATOM 3018 C CA . LYS B 1 83 ? -15.32 -15.633 13.172 1 97.62 83 LYS B CA 1
ATOM 3019 C C . LYS B 1 83 ? -13.883 -15.914 12.742 1 97.62 83 LYS B C 1
ATOM 3021 O O . LYS B 1 83 ? -12.984 -16.031 13.586 1 97.62 83 LYS B O 1
ATOM 3026 N N . SER B 1 84 ? -13.711 -16.094 11.484 1 97.94 84 SER B N 1
ATOM 3027 C CA . SER B 1 84 ? -12.398 -16.312 10.891 1 97.94 84 SER B CA 1
ATOM 3028 C C . SER B 1 84 ? -12.297 -15.633 9.523 1 97.94 84 SER B C 1
ATOM 3030 O O . SER B 1 84 ? -13.305 -15.422 8.852 1 97.94 84 SER B O 1
ATOM 3032 N N . ILE B 1 85 ? -11.117 -15.195 9.195 1 98.81 85 ILE B N 1
ATOM 3033 C CA . ILE B 1 85 ? -10.875 -14.531 7.918 1 98.81 85 ILE B CA 1
ATOM 3034 C C . ILE B 1 85 ? -9.703 -15.203 7.203 1 98.81 85 ILE B C 1
ATOM 3036 O O . ILE B 1 85 ? -8.562 -15.125 7.656 1 98.81 85 ILE B O 1
ATOM 3040 N N . SER B 1 86 ? -9.984 -15.859 6.094 1 98.88 86 SER B N 1
ATOM 3041 C CA . SER B 1 86 ? -8.969 -16.5 5.266 1 98.88 86 SER B CA 1
ATOM 3042 C C . SER B 1 86 ? -8.656 -15.648 4.035 1 98.88 86 SER B C 1
ATOM 3044 O O . SER B 1 86 ? -9.547 -15.344 3.244 1 98.88 86 SER B O 1
ATOM 3046 N N . ALA B 1 87 ? -7.406 -15.289 3.932 1 98.94 87 ALA B N 1
ATOM 3047 C CA . ALA B 1 87 ? -6.969 -14.578 2.734 1 98.94 87 ALA B CA 1
ATOM 3048 C C . ALA B 1 87 ? -6.555 -15.555 1.636 1 98.94 87 ALA B C 1
ATOM 3050 O O . ALA B 1 87 ? -5.594 -16.312 1.8 1 98.94 87 ALA B O 1
ATOM 3051 N N . VAL B 1 88 ? -7.312 -15.586 0.585 1 98.94 88 VAL B N 1
ATOM 3052 C CA . VAL B 1 88 ? -6.961 -16.344 -0.613 1 98.94 88 VAL B CA 1
ATOM 3053 C C . VAL B 1 88 ? -6.223 -15.438 -1.597 1 98.94 88 VAL B C 1
ATOM 3055 O O . VAL B 1 88 ? -6.844 -14.609 -2.275 1 98.94 88 VAL B O 1
ATOM 3058 N N . ILE B 1 89 ? -4.941 -15.641 -1.648 1 98.94 89 ILE B N 1
ATOM 3059 C CA . ILE B 1 89 ? -4.074 -14.781 -2.447 1 98.94 89 ILE B CA 1
ATOM 3060 C C . ILE B 1 89 ? -3.41 -15.602 -3.553 1 98.94 89 ILE B C 1
ATOM 3062 O O . ILE B 1 89 ? -2.244 -15.984 -3.434 1 98.94 89 ILE B O 1
ATOM 3066 N N . PRO B 1 90 ? -4.098 -15.742 -4.684 1 98.62 90 PRO B N 1
ATOM 3067 C CA . PRO B 1 90 ? -3.592 -16.625 -5.742 1 98.62 90 PRO B CA 1
ATOM 3068 C C . PRO B 1 90 ? -2.203 -16.219 -6.23 1 98.62 90 PRO B C 1
ATOM 3070 O O . PRO B 1 90 ? -1.365 -17.078 -6.504 1 98.62 90 PRO B O 1
ATOM 3073 N N . TYR B 1 91 ? -1.946 -14.969 -6.34 1 98.75 91 TYR B N 1
ATOM 3074 C CA . TYR B 1 91 ? -0.614 -14.43 -6.586 1 98.75 91 TYR B CA 1
ATOM 3075 C C . TYR B 1 91 ? -0.162 -13.539 -5.43 1 98.75 91 TYR B C 1
ATOM 3077 O O . TYR B 1 91 ? -0.722 -12.469 -5.211 1 98.75 91 TYR B O 1
ATOM 3085 N N . TYR B 1 92 ? 0.827 -13.992 -4.715 1 98.75 92 TYR B N 1
ATOM 3086 C CA . TYR B 1 92 ? 1.372 -13.305 -3.553 1 98.75 92 TYR B CA 1
ATOM 3087 C C . TYR B 1 92 ? 2.441 -12.297 -3.965 1 98.75 92 TYR B C 1
ATOM 3089 O O . TYR B 1 92 ? 3.615 -12.648 -4.094 1 98.75 92 TYR B O 1
ATOM 3097 N N . GLY B 1 93 ? 2.029 -11.023 -4.109 1 98.38 93 GLY B N 1
ATOM 3098 C CA . GLY B 1 93 ? 2.99 -9.984 -4.441 1 98.38 93 GLY B CA 1
ATOM 3099 C C . GLY B 1 93 ? 4.148 -9.906 -3.463 1 98.38 93 GLY B C 1
ATOM 3100 O O . GLY B 1 93 ? 3.988 -10.211 -2.277 1 98.38 93 GLY B O 1
ATOM 3101 N N . TYR B 1 94 ? 5.312 -9.508 -3.973 1 98.62 94 TYR B N 1
ATOM 3102 C CA . TYR B 1 94 ? 6.535 -9.328 -3.197 1 98.62 94 TYR B CA 1
ATOM 3103 C C . TYR B 1 94 ? 7.152 -10.672 -2.834 1 98.62 94 TYR B C 1
ATOM 3105 O O . TYR B 1 94 ? 8.156 -10.727 -2.125 1 98.62 94 TYR B O 1
ATOM 3113 N N . ALA B 1 95 ? 6.637 -11.773 -3.365 1 98.06 95 ALA B N 1
ATOM 3114 C CA . ALA B 1 95 ? 7.129 -13.109 -3.033 1 98.06 95 ALA B CA 1
ATOM 3115 C C . ALA B 1 95 ? 8.586 -13.273 -3.447 1 98.06 95 ALA B C 1
ATOM 3117 O O . ALA B 1 95 ? 9.336 -14.039 -2.834 1 98.06 95 ALA B O 1
ATOM 3118 N N . ARG B 1 96 ? 9.047 -12.516 -4.48 1 96.5 96 ARG B N 1
ATOM 3119 C CA . ARG B 1 96 ? 10.414 -12.633 -4.988 1 96.5 96 ARG B CA 1
ATOM 3120 C C . ARG B 1 96 ? 11.406 -11.953 -4.055 1 96.5 96 ARG B C 1
ATOM 3122 O O . ARG B 1 96 ? 12.617 -12.172 -4.16 1 96.5 96 ARG B O 1
ATOM 3129 N N . GLN B 1 97 ? 10.898 -11.078 -3.133 1 98 97 GLN B N 1
ATOM 3130 C CA . GLN B 1 97 ? 11.727 -10.438 -2.117 1 98 97 GLN B CA 1
ATOM 3131 C C . GLN B 1 97 ? 11.672 -11.211 -0.801 1 98 97 GLN B C 1
ATOM 3133 O O . GLN B 1 97 ? 11.234 -10.672 0.22 1 98 97 GLN B O 1
ATOM 3138 N N . ASP B 1 98 ? 12.211 -12.523 -0.801 1 97.25 98 ASP B N 1
ATOM 3139 C CA . ASP B 1 98 ? 11.953 -13.5 0.252 1 97.25 98 ASP B CA 1
ATOM 3140 C C . ASP B 1 98 ? 13.203 -13.727 1.105 1 97.25 98 ASP B C 1
ATOM 3142 O O . ASP B 1 98 ? 13.203 -14.57 2.002 1 97.25 98 ASP B O 1
ATOM 3146 N N . ARG B 1 99 ? 14.266 -12.992 0.793 1 95.44 99 ARG B N 1
ATOM 3147 C CA . ARG B 1 99 ? 15.508 -13.141 1.547 1 95.44 99 ARG B CA 1
ATOM 3148 C C . ARG B 1 99 ? 16.359 -11.875 1.453 1 95.44 99 ARG B C 1
ATOM 3150 O O . ARG B 1 99 ? 16.094 -11.008 0.619 1 95.44 99 ARG B O 1
ATOM 3157 N N . LYS B 1 100 ? 17.344 -11.773 2.342 1 94.94 100 LYS B N 1
ATOM 3158 C CA . LYS B 1 100 ? 18.344 -10.711 2.211 1 94.94 100 LYS B CA 1
ATOM 3159 C C . LYS B 1 100 ? 19.359 -11.047 1.13 1 94.94 100 LYS B C 1
ATOM 3161 O O . LYS B 1 100 ? 20.453 -11.539 1.43 1 94.94 100 LYS B O 1
ATOM 3166 N N . ALA B 1 101 ? 19.047 -10.688 -0.092 1 89.94 101 ALA B N 1
ATOM 3167 C CA . ALA B 1 101 ? 19.922 -10.984 -1.218 1 89.94 101 ALA B CA 1
ATOM 3168 C C . ALA B 1 101 ? 21.141 -10.055 -1.223 1 89.94 101 ALA B C 1
ATOM 3170 O O . ALA B 1 101 ? 22.109 -10.289 -1.958 1 89.94 101 ALA B O 1
ATOM 3171 N N . ALA B 1 102 ? 21.094 -9.008 -0.438 1 92.44 102 ALA B N 1
ATOM 3172 C CA . ALA B 1 102 ? 22.156 -8.023 -0.24 1 92.44 102 ALA B CA 1
ATOM 3173 C C . ALA B 1 102 ? 22.125 -7.461 1.179 1 92.44 102 ALA B C 1
ATOM 3175 O O . ALA B 1 102 ? 21.125 -7.625 1.897 1 92.44 102 ALA B O 1
ATOM 3176 N N . PRO B 1 103 ? 23.188 -6.906 1.573 1 92.94 103 PRO B N 1
ATOM 3177 C CA . PRO B 1 103 ? 23.172 -6.273 2.895 1 92.94 103 PRO B CA 1
ATOM 3178 C C . PRO B 1 103 ? 22.172 -5.125 2.98 1 92.94 103 PRO B C 1
ATOM 3180 O O . PRO B 1 103 ? 21.984 -4.391 2.006 1 92.94 103 PRO B O 1
ATOM 3183 N N . ARG B 1 104 ? 21.547 -4.941 4.133 1 96.31 104 ARG B N 1
ATOM 3184 C CA . ARG B 1 104 ? 20.734 -3.789 4.508 1 96.31 104 ARG B CA 1
ATOM 3185 C C . ARG B 1 104 ? 19.516 -3.658 3.592 1 96.31 104 ARG B C 1
ATOM 3187 O O . ARG B 1 104 ? 19.203 -2.562 3.123 1 96.31 104 ARG B O 1
ATOM 3194 N N . VAL B 1 105 ? 18.984 -4.832 3.209 1 97.81 105 VAL B N 1
ATOM 3195 C CA . VAL B 1 105 ? 17.75 -4.879 2.441 1 97.81 105 VAL B CA 1
ATOM 3196 C C . VAL B 1 105 ? 16.641 -5.504 3.285 1 97.81 105 VAL B C 1
ATOM 3198 O O . VAL B 1 105 ? 16.922 -6.203 4.262 1 97.81 105 VAL B O 1
ATOM 3201 N N . PRO B 1 106 ? 15.398 -5.219 2.947 1 98.62 106 PRO B N 1
ATOM 3202 C CA . PRO B 1 106 ? 14.266 -5.84 3.633 1 98.62 106 PRO B CA 1
ATOM 3203 C C . PRO B 1 106 ? 14.023 -7.281 3.186 1 98.62 106 PRO B C 1
ATOM 3205 O O . PRO B 1 106 ? 14.719 -7.781 2.299 1 98.62 106 PRO B O 1
ATOM 3208 N N . ILE B 1 107 ? 13.219 -7.953 3.895 1 98.75 107 ILE B N 1
ATOM 3209 C CA . ILE B 1 107 ? 12.516 -9.141 3.416 1 98.75 107 ILE B CA 1
ATOM 3210 C C . ILE B 1 107 ? 11.031 -8.828 3.266 1 98.75 107 ILE B C 1
ATOM 3212 O O . ILE B 1 107 ? 10.234 -9.125 4.156 1 98.75 107 ILE B O 1
ATOM 3216 N N . THR B 1 108 ? 10.727 -8.266 2.15 1 98.81 108 THR B N 1
ATOM 3217 C CA . THR B 1 108 ? 9.414 -7.656 1.968 1 98.81 108 THR B CA 1
ATOM 3218 C C . THR B 1 108 ? 8.32 -8.719 2.002 1 98.81 108 THR B C 1
ATOM 3220 O O . THR B 1 108 ? 7.215 -8.461 2.492 1 98.81 108 THR B O 1
ATOM 3223 N N . ALA B 1 109 ? 8.602 -9.93 1.516 1 98.81 109 ALA B N 1
ATOM 3224 C CA . ALA B 1 109 ? 7.617 -11.008 1.582 1 98.81 109 ALA B CA 1
ATOM 3225 C C . ALA B 1 109 ? 7.223 -11.305 3.025 1 98.81 109 ALA B C 1
ATOM 3227 O O . ALA B 1 109 ? 6.051 -11.562 3.314 1 98.81 109 ALA B O 1
ATOM 3228 N N . LYS B 1 110 ? 8.188 -11.289 3.92 1 98.81 110 LYS B N 1
ATOM 3229 C CA . LYS B 1 110 ? 7.922 -11.492 5.34 1 98.81 110 LYS B CA 1
ATOM 3230 C C . LYS B 1 110 ? 7.16 -10.305 5.93 1 98.81 110 LYS B C 1
ATOM 3232 O O . LYS B 1 110 ? 6.242 -10.484 6.73 1 98.81 110 LYS B O 1
ATOM 3237 N N . LEU B 1 111 ? 7.547 -9.125 5.531 1 98.88 111 LEU B N 1
ATOM 3238 C CA . LEU B 1 111 ? 6.824 -7.938 5.973 1 98.88 111 LEU B CA 1
ATOM 3239 C C . LEU B 1 111 ? 5.348 -8.031 5.609 1 98.88 111 LEU B C 1
ATOM 3241 O O . LEU B 1 111 ? 4.48 -7.773 6.445 1 98.88 111 LEU B O 1
ATOM 3245 N N . VAL B 1 112 ? 5.062 -8.43 4.414 1 98.94 112 VAL B N 1
ATOM 3246 C CA . VAL B 1 112 ? 3.684 -8.539 3.947 1 98.94 112 VAL B CA 1
ATOM 3247 C C . VAL B 1 112 ? 2.93 -9.555 4.805 1 98.94 112 VAL B C 1
ATOM 3249 O O . VAL B 1 112 ? 1.78 -9.32 5.184 1 98.94 112 VAL B O 1
ATOM 3252 N N . ALA B 1 113 ? 3.586 -10.68 5.094 1 98.94 113 ALA B N 1
ATOM 3253 C CA . ALA B 1 113 ? 2.971 -11.656 5.984 1 98.94 113 ALA B CA 1
ATOM 3254 C C . ALA B 1 113 ? 2.617 -11.031 7.332 1 98.94 113 ALA B C 1
ATOM 3256 O O . ALA B 1 113 ? 1.507 -11.219 7.836 1 98.94 113 ALA B O 1
ATOM 3257 N N . ASP B 1 114 ? 3.553 -10.25 7.891 1 98.88 114 ASP B N 1
ATOM 3258 C CA . ASP B 1 114 ? 3.336 -9.586 9.172 1 98.88 114 ASP B CA 1
ATOM 3259 C C . ASP B 1 114 ? 2.174 -8.594 9.086 1 98.88 114 ASP B C 1
ATOM 3261 O O . ASP B 1 114 ? 1.374 -8.492 10.016 1 98.88 114 ASP B O 1
ATOM 3265 N N . LEU B 1 115 ? 2.086 -7.902 7.988 1 98.94 115 LEU B N 1
ATOM 3266 C CA . LEU B 1 115 ? 1.024 -6.918 7.805 1 98.94 115 LEU B CA 1
ATOM 3267 C C . LEU B 1 115 ? -0.339 -7.602 7.738 1 98.94 115 LEU B C 1
ATOM 3269 O O . LEU B 1 115 ? -1.303 -7.129 8.344 1 98.94 115 LEU B O 1
ATOM 3273 N N . LEU B 1 116 ? -0.383 -8.695 7 1 98.94 116 LEU B N 1
ATOM 3274 C CA . LEU B 1 116 ? -1.632 -9.438 6.859 1 98.94 116 LEU B CA 1
ATOM 3275 C C . LEU B 1 116 ? -2.1 -9.969 8.211 1 98.94 116 LEU B C 1
ATOM 3277 O O . LEU B 1 116 ? -3.279 -9.859 8.555 1 98.94 116 LEU B O 1
ATOM 3281 N N . GLU B 1 117 ? -1.194 -10.508 8.938 1 98.88 117 GLU B N 1
ATOM 3282 C CA . GLU B 1 117 ? -1.547 -11.016 10.258 1 98.88 117 GLU B CA 1
ATOM 3283 C C . GLU B 1 117 ? -1.96 -9.891 11.195 1 98.88 117 GLU B C 1
ATOM 3285 O O . GLU B 1 117 ? -2.902 -10.039 11.977 1 98.88 117 GLU B O 1
ATOM 3290 N N . ALA B 1 118 ? -1.28 -8.719 11.117 1 98.81 118 ALA B N 1
ATOM 3291 C CA . ALA B 1 118 ? -1.639 -7.562 11.93 1 98.81 118 ALA B CA 1
ATOM 3292 C C . ALA B 1 118 ? -3.045 -7.07 11.594 1 98.81 118 ALA B C 1
ATOM 3294 O O . ALA B 1 118 ? -3.768 -6.594 12.469 1 98.81 118 ALA B O 1
ATOM 3295 N N . ALA B 1 119 ? -3.391 -7.188 10.32 1 98.88 119 ALA B N 1
ATOM 3296 C CA . ALA B 1 119 ? -4.727 -6.781 9.898 1 98.88 119 ALA B CA 1
ATOM 3297 C C . ALA B 1 119 ? -5.793 -7.711 10.469 1 98.88 119 ALA B C 1
ATOM 3299 O O . ALA B 1 119 ? -6.934 -7.301 10.688 1 98.88 119 ALA B O 1
ATOM 3300 N N . GLY B 1 120 ? -5.406 -9.047 10.562 1 98.81 120 GLY B N 1
ATOM 3301 C CA . GLY B 1 120 ? -6.32 -9.883 11.32 1 98.81 120 GLY B CA 1
ATOM 3302 C C . GLY B 1 120 ? -6.699 -11.156 10.602 1 98.81 120 GLY B C 1
ATOM 3303 O O . GLY B 1 120 ? -7.699 -11.797 10.938 1 98.81 120 GLY B O 1
ATOM 3304 N N . ILE B 1 121 ? -5.91 -11.57 9.594 1 98.88 121 ILE B N 1
ATOM 3305 C CA . ILE B 1 121 ? -6.262 -12.828 8.93 1 98.88 121 ILE B CA 1
ATOM 3306 C C . ILE B 1 121 ? -5.949 -14 9.852 1 98.88 121 ILE B C 1
ATOM 3308 O O . ILE B 1 121 ? -5.047 -13.922 10.688 1 98.88 121 ILE B O 1
ATOM 3312 N N . SER B 1 122 ? -6.668 -15.086 9.602 1 98.38 122 SER B N 1
ATOM 3313 C CA . SER B 1 122 ? -6.488 -16.297 10.398 1 98.38 122 SER B CA 1
ATOM 3314 C C . SER B 1 122 ? -5.867 -17.422 9.578 1 98.38 122 SER B C 1
ATOM 3316 O O . SER B 1 122 ? -5.453 -18.438 10.133 1 98.38 122 SER B O 1
ATOM 3318 N N . ARG B 1 123 ? -5.84 -17.281 8.312 1 98.5 123 ARG B N 1
ATOM 3319 C CA . ARG B 1 123 ? -5.305 -18.266 7.383 1 98.5 123 ARG B CA 1
ATOM 3320 C C . ARG B 1 123 ? -4.949 -17.641 6.043 1 98.5 123 ARG B C 1
ATOM 3322 O O . ARG B 1 123 ? -5.535 -16.625 5.656 1 98.5 123 ARG B O 1
ATOM 3329 N N . VAL B 1 124 ? -3.943 -18.203 5.387 1 98.81 124 VAL B N 1
ATOM 3330 C CA . VAL B 1 124 ? -3.611 -17.734 4.047 1 98.81 124 VAL B CA 1
ATOM 3331 C C . VAL B 1 124 ? -3.553 -18.906 3.082 1 98.81 124 VAL B C 1
ATOM 3333 O O . VAL B 1 124 ? -3.086 -20 3.445 1 98.81 124 VAL B O 1
ATOM 3336 N N . ILE B 1 125 ? -4.137 -18.75 1.901 1 98.62 125 ILE B N 1
ATOM 3337 C CA . ILE B 1 125 ? -4.102 -19.719 0.816 1 98.62 125 ILE B CA 1
ATOM 3338 C C . ILE B 1 125 ? -3.43 -19.094 -0.409 1 98.62 125 ILE B C 1
ATOM 3340 O O . ILE B 1 125 ? -3.822 -18.031 -0.865 1 98.62 125 ILE B O 1
ATOM 3344 N N . THR B 1 126 ? -2.432 -19.734 -0.879 1 98.44 126 THR B N 1
ATOM 3345 C CA . THR B 1 126 ? -1.701 -19.234 -2.043 1 98.44 126 THR B CA 1
ATOM 3346 C C . THR B 1 126 ? -1.468 -20.359 -3.047 1 98.44 126 THR B C 1
ATOM 3348 O O . THR B 1 126 ? -1.751 -21.531 -2.758 1 98.44 126 THR B O 1
ATOM 3351 N N . ILE B 1 127 ? -1.025 -20 -4.242 1 97.25 127 ILE B N 1
ATOM 3352 C CA . ILE B 1 127 ? -0.598 -20.969 -5.25 1 97.25 127 ILE B CA 1
ATOM 3353 C C . ILE B 1 127 ? 0.808 -20.625 -5.734 1 97.25 127 ILE B C 1
ATOM 3355 O O . ILE B 1 127 ? 1.071 -19.484 -6.133 1 97.25 127 ILE B O 1
ATOM 3359 N N . ASP B 1 128 ? 1.701 -21.609 -5.621 1 96.62 128 ASP B N 1
ATOM 3360 C CA . ASP B 1 128 ? 3.066 -21.531 -6.129 1 96.62 128 ASP B CA 1
ATOM 3361 C C . ASP B 1 128 ? 3.762 -20.266 -5.625 1 96.62 128 ASP B C 1
ATOM 3363 O O . ASP B 1 128 ? 4.195 -19.422 -6.422 1 96.62 128 ASP B O 1
ATOM 3367 N N . LEU B 1 129 ? 3.91 -20.188 -4.281 1 96.81 129 LEU B N 1
ATOM 3368 C CA . LEU B 1 129 ? 4.812 -19.172 -3.773 1 96.81 129 LEU B CA 1
ATOM 3369 C C . LEU B 1 129 ? 6.176 -19.266 -4.445 1 96.81 129 LEU B C 1
ATOM 3371 O O . LEU B 1 129 ? 6.648 -20.359 -4.758 1 96.81 129 LEU B O 1
ATOM 3375 N N . HIS B 1 130 ? 6.809 -18.188 -4.684 1 95.75 130 HIS B N 1
ATOM 3376 C CA . HIS B 1 130 ? 8.125 -18.172 -5.312 1 95.75 130 HIS B CA 1
ATOM 3377 C C . HIS B 1 130 ? 9.109 -19.062 -4.566 1 95.75 130 HIS B C 1
ATOM 3379 O O . HIS B 1 130 ? 9.898 -19.781 -5.188 1 95.75 130 HIS B O 1
ATOM 3385 N N . ALA B 1 131 ? 9.031 -19 -3.291 1 94.25 131 ALA B N 1
ATOM 3386 C CA . ALA B 1 131 ? 9.805 -19.859 -2.406 1 94.25 131 ALA B CA 1
ATOM 3387 C C . ALA B 1 131 ? 8.914 -20.516 -1.355 1 94.25 131 ALA B C 1
ATOM 3389 O O . ALA B 1 131 ? 8.188 -19.828 -0.631 1 94.25 131 ALA B O 1
ATOM 3390 N N . ALA B 1 132 ? 9.039 -21.828 -1.241 1 90.75 132 ALA B N 1
ATOM 3391 C CA . ALA B 1 132 ? 8.188 -22.562 -0.308 1 90.75 132 ALA B CA 1
ATOM 3392 C C . ALA B 1 132 ? 8.414 -22.094 1.126 1 90.75 132 ALA B C 1
ATOM 3394 O O . ALA B 1 132 ? 7.512 -22.172 1.962 1 90.75 132 ALA B O 1
ATOM 3395 N N . GLN B 1 133 ? 9.578 -21.562 1.396 1 94.19 133 GLN B N 1
ATOM 3396 C CA . GLN B 1 133 ? 9.969 -21.109 2.729 1 94.19 133 GLN B CA 1
ATOM 3397 C C . GLN B 1 133 ? 9.086 -19.953 3.193 1 94.19 133 GLN B C 1
ATOM 3399 O O . GLN B 1 133 ? 8.969 -19.688 4.395 1 94.19 133 GLN B O 1
ATOM 3404 N N . ILE B 1 134 ? 8.438 -19.297 2.281 1 97.25 134 ILE B N 1
ATOM 3405 C CA . ILE B 1 134 ? 7.586 -18.156 2.609 1 97.25 134 ILE B CA 1
ATOM 3406 C C . ILE B 1 134 ? 6.445 -18.609 3.516 1 97.25 134 ILE B C 1
ATOM 3408 O O . ILE B 1 134 ? 5.934 -17.828 4.32 1 97.25 134 ILE B O 1
ATOM 3412 N N . GLN B 1 135 ? 6.059 -19.859 3.416 1 97.31 135 GLN B N 1
ATOM 3413 C CA . GLN B 1 135 ? 5.035 -20.406 4.305 1 97.31 135 GLN B CA 1
ATOM 3414 C C . GLN B 1 135 ? 5.414 -20.203 5.77 1 97.31 135 GLN B C 1
ATOM 3416 O O . GLN B 1 135 ? 4.547 -19.969 6.613 1 97.31 135 GLN B O 1
ATOM 3421 N N . GLY B 1 136 ? 6.664 -20.25 6.051 1 98 136 GLY B N 1
ATOM 3422 C CA . GLY B 1 136 ? 7.156 -20.094 7.41 1 98 136 GLY B CA 1
ATOM 3423 C C . GLY B 1 136 ? 7.141 -18.641 7.879 1 98 136 GLY B C 1
ATOM 3424 O O . GLY B 1 136 ? 7.387 -18.359 9.055 1 98 136 GLY B O 1
ATOM 3425 N N . PHE B 1 137 ? 6.883 -17.719 7 1 98.56 137 PHE B N 1
ATOM 3426 C CA . PHE B 1 137 ? 6.801 -16.297 7.367 1 98.56 137 PHE B CA 1
ATOM 3427 C C . PHE B 1 137 ? 5.523 -16.016 8.148 1 98.56 137 PHE B C 1
ATOM 3429 O O . PHE B 1 137 ? 5.398 -14.977 8.789 1 98.56 137 PHE B O 1
ATOM 3436 N N . PHE B 1 138 ? 4.559 -16.953 8.023 1 98.62 138 PHE B N 1
ATOM 3437 C CA . PHE B 1 138 ? 3.273 -16.797 8.695 1 98.62 138 PHE B CA 1
ATOM 3438 C C . PHE B 1 138 ? 3.26 -17.547 10.023 1 98.62 138 PHE B C 1
ATOM 3440 O O . PHE B 1 138 ? 3.793 -18.641 10.125 1 98.62 138 PHE B O 1
ATOM 3447 N N . ASN B 1 139 ? 2.668 -16.938 11.031 1 98.31 139 ASN B N 1
ATOM 3448 C CA . ASN B 1 139 ? 2.449 -17.609 12.312 1 98.31 139 ASN B CA 1
ATOM 3449 C C . ASN B 1 139 ? 1.059 -18.234 12.391 1 98.31 139 ASN B C 1
ATOM 3451 O O . ASN B 1 139 ? 0.617 -18.641 13.469 1 98.31 139 ASN B O 1
ATOM 3455 N N . ILE B 1 140 ? 0.323 -18.266 11.312 1 98.5 140 ILE B N 1
ATOM 3456 C CA . ILE B 1 140 ? -1.002 -18.844 11.141 1 98.5 140 ILE B CA 1
ATOM 3457 C C . ILE B 1 140 ? -0.951 -19.906 10.047 1 98.5 140 ILE B C 1
ATOM 3459 O O . ILE B 1 140 ? 0.029 -20 9.305 1 98.5 140 ILE B O 1
ATOM 3463 N N . PRO B 1 141 ? -1.999 -20.75 9.961 1 97.75 141 PRO B N 1
ATOM 3464 C CA . PRO B 1 141 ? -1.993 -21.75 8.906 1 97.75 141 PRO B CA 1
ATOM 3465 C C . PRO B 1 141 ? -1.837 -21.156 7.508 1 97.75 141 PRO B C 1
ATOM 3467 O O . PRO B 1 141 ? -2.52 -20.188 7.172 1 97.75 141 PRO B O 1
ATOM 3470 N N . ALA B 1 142 ? -0.929 -21.688 6.801 1 98 142 ALA B N 1
ATOM 3471 C CA . ALA B 1 142 ? -0.666 -21.281 5.422 1 98 142 ALA B CA 1
ATOM 3472 C C . ALA B 1 142 ? -0.715 -22.469 4.477 1 98 142 ALA B C 1
ATOM 3474 O O . ALA B 1 142 ? 0.019 -23.453 4.664 1 98 142 ALA B O 1
ATOM 3475 N N . ASP B 1 143 ? -1.542 -22.438 3.502 1 96.81 143 ASP B N 1
ATOM 3476 C CA . ASP B 1 143 ? -1.669 -23.484 2.488 1 96.81 143 ASP B CA 1
ATOM 3477 C C . ASP B 1 143 ? -1.161 -23 1.134 1 96.81 143 ASP B C 1
ATOM 3479 O O . ASP B 1 143 ? -1.819 -22.188 0.469 1 96.81 143 ASP B O 1
ATOM 3483 N N . ASN B 1 144 ? -0.044 -23.469 0.761 1 96.81 144 ASN B N 1
ATOM 3484 C CA . ASN B 1 144 ? 0.471 -23.188 -0.574 1 96.81 144 ASN B CA 1
ATOM 3485 C C . ASN B 1 144 ? 0.161 -24.312 -1.549 1 96.81 144 ASN B C 1
ATOM 3487 O O . ASN B 1 144 ? 0.703 -25.406 -1.421 1 96.81 144 ASN B O 1
ATOM 3491 N N . LEU B 1 145 ? -0.65 -24.016 -2.502 1 96.12 145 LEU B N 1
ATOM 3492 C CA . LEU B 1 145 ? -1.064 -25.016 -3.482 1 96.12 145 LEU B CA 1
ATOM 3493 C C . LEU B 1 145 ? -0.075 -25.078 -4.641 1 96.12 145 LEU B C 1
ATOM 3495 O O . LEU B 1 145 ? 0.766 -24.188 -4.797 1 96.12 145 LEU B O 1
ATOM 3499 N N . PHE B 1 146 ? -0.174 -26.172 -5.391 1 93.31 146 PHE B N 1
ATOM 3500 C CA . PHE B 1 146 ? 0.742 -26.391 -6.504 1 93.31 146 PHE B CA 1
ATOM 3501 C C . PHE B 1 146 ? 0.007 -26.297 -7.836 1 93.31 146 PHE B C 1
ATOM 3503 O O . PHE B 1 146 ? -0.879 -27.109 -8.117 1 93.31 146 PHE B O 1
ATOM 3510 N N . GLY B 1 147 ? 0.465 -25.344 -8.602 1 92.25 147 GLY B N 1
ATOM 3511 C CA . GLY B 1 147 ? -0.163 -25.125 -9.898 1 92.25 147 GLY B CA 1
ATOM 3512 C C . GLY B 1 147 ? 0.08 -26.25 -10.891 1 92.25 147 GLY B C 1
ATOM 3513 O O . GLY B 1 147 ? -0.605 -26.344 -11.906 1 92.25 147 GLY B O 1
ATOM 3514 N N . SER B 1 148 ? 1.013 -27.172 -10.578 1 94.19 148 SER B N 1
ATOM 3515 C CA . SER B 1 148 ? 1.352 -28.266 -11.477 1 94.19 148 SER B CA 1
ATOM 3516 C C . SER B 1 148 ? 0.118 -29.094 -11.836 1 94.19 148 SER B C 1
ATOM 3518 O O . SER B 1 148 ? 0.034 -29.641 -12.93 1 94.19 148 SER B O 1
ATOM 3520 N N . ILE B 1 149 ? -0.812 -29.141 -10.898 1 91.19 149 ILE B N 1
ATOM 3521 C CA . ILE B 1 149 ? -2.018 -29.938 -11.102 1 91.19 149 ILE B CA 1
ATOM 3522 C C . ILE B 1 149 ? -2.762 -29.453 -12.344 1 91.19 149 ILE B C 1
ATOM 3524 O O . ILE B 1 149 ? -3.371 -30.25 -13.062 1 91.19 149 ILE B O 1
ATOM 3528 N N . MET B 1 150 ? -2.723 -28.172 -12.555 1 93.88 150 MET B N 1
ATOM 3529 C CA . MET B 1 150 ? -3.404 -27.594 -13.711 1 93.88 150 MET B CA 1
ATOM 3530 C C . MET B 1 150 ? -2.654 -27.906 -15 1 93.88 150 MET B C 1
ATOM 3532 O O . MET B 1 150 ? -3.271 -28.156 -16.031 1 93.88 150 MET B O 1
ATOM 3536 N N . PHE B 1 151 ? -1.335 -28.016 -14.898 1 97.19 151 PHE B N 1
ATOM 3537 C CA . PHE B 1 151 ? -0.505 -28.047 -16.094 1 97.19 151 PHE B CA 1
ATOM 3538 C C . PHE B 1 151 ? -0.269 -29.484 -16.547 1 97.19 151 PHE B C 1
ATOM 3540 O O . PHE B 1 151 ? -0.113 -29.734 -17.75 1 97.19 151 PHE B O 1
ATOM 3547 N N . ILE B 1 152 ? -0.229 -30.422 -15.617 1 96.44 152 ILE B N 1
ATOM 3548 C CA . ILE B 1 152 ? 0.115 -31.812 -15.922 1 96.44 152 ILE B CA 1
ATOM 3549 C C . ILE B 1 152 ? -0.893 -32.375 -16.906 1 96.44 152 ILE B C 1
ATOM 3551 O O . ILE B 1 152 ? -0.51 -32.938 -17.938 1 96.44 152 ILE B O 1
ATOM 3555 N N . ASP B 1 153 ? -2.141 -32.156 -16.578 1 93.5 153 ASP B N 1
ATOM 3556 C CA . ASP B 1 153 ? -3.182 -32.688 -17.469 1 93.5 153 ASP B CA 1
ATOM 3557 C C . ASP B 1 153 ? -3.135 -32 -18.828 1 93.5 153 ASP B C 1
ATOM 3559 O O . ASP B 1 153 ? -3.348 -32.656 -19.859 1 93.5 153 ASP B O 1
ATOM 3563 N N . TYR B 1 154 ? -2.898 -30.75 -18.859 1 97.56 154 TYR B N 1
ATOM 3564 C CA . TYR B 1 154 ? -2.812 -30 -20.109 1 97.56 154 TYR B CA 1
ATOM 3565 C C . TYR B 1 154 ? -1.649 -30.5 -20.969 1 97.56 154 TYR B C 1
ATOM 3567 O O . TYR B 1 154 ? -1.804 -30.719 -22.156 1 97.56 154 TYR B O 1
ATOM 3575 N N . ILE B 1 155 ? -0.501 -30.703 -20.344 1 98.25 155 ILE B N 1
ATOM 3576 C CA . ILE B 1 155 ? 0.695 -31.188 -21.031 1 98.25 155 ILE B CA 1
ATOM 3577 C C . ILE B 1 155 ? 0.424 -32.562 -21.656 1 98.25 155 ILE B C 1
ATOM 3579 O O . ILE B 1 155 ? 0.741 -32.781 -22.812 1 98.25 155 ILE B O 1
ATOM 3583 N N . LYS B 1 156 ? -0.226 -33.438 -20.938 1 97.19 156 LYS B N 1
ATOM 3584 C CA . LYS B 1 156 ? -0.55 -34.781 -21.422 1 97.19 156 LYS B CA 1
ATOM 3585 C C . LYS B 1 156 ? -1.482 -34.688 -22.625 1 97.19 156 LYS B C 1
ATOM 3587 O O . LYS B 1 156 ? -1.351 -35.5 -23.562 1 97.19 156 LYS B O 1
ATOM 3592 N N . SER B 1 157 ? -2.355 -33.75 -22.547 1 97.19 157 SER B N 1
ATOM 3593 C CA . SER B 1 157 ? -3.361 -33.656 -23.609 1 97.19 157 SER B CA 1
ATOM 3594 C C . SER B 1 157 ? -2.732 -33.219 -24.922 1 97.19 157 SER B C 1
ATOM 3596 O O . SER B 1 157 ? -3.318 -33.438 -26 1 97.19 157 SER B O 1
ATOM 3598 N N . LYS B 1 158 ? -1.605 -32.625 -24.906 1 97.38 158 LYS B N 1
ATOM 3599 C CA . LYS B 1 158 ? -0.923 -32.156 -26.109 1 97.38 158 LYS B CA 1
ATOM 3600 C C . LYS B 1 158 ? -0.372 -33.312 -26.906 1 97.38 158 LYS B C 1
ATOM 3602 O O . LYS B 1 158 ? -0.15 -33.219 -28.125 1 97.38 158 LYS B O 1
ATOM 3607 N N . LYS B 1 159 ? -0.126 -34.469 -26.297 1 97.31 159 LYS B N 1
ATOM 3608 C CA . LYS B 1 159 ? 0.397 -35.656 -26.938 1 97.31 159 LYS B CA 1
ATOM 3609 C C . LYS B 1 159 ? 1.661 -35.344 -27.734 1 97.31 159 LYS B C 1
ATOM 3611 O O . LYS B 1 159 ? 1.755 -35.688 -28.922 1 97.31 159 LYS B O 1
ATOM 3616 N N . LEU B 1 160 ? 2.561 -34.781 -27.078 1 98 160 LEU B N 1
ATOM 3617 C CA . LEU B 1 160 ? 3.824 -34.406 -27.719 1 98 160 LEU B CA 1
ATOM 3618 C C . LEU B 1 160 ? 4.637 -35.656 -28.047 1 98 160 LEU B C 1
ATOM 3620 O O . LEU B 1 160 ? 4.652 -36.625 -27.281 1 98 160 LEU B O 1
ATOM 3624 N N . ALA B 1 161 ? 5.312 -35.688 -29.109 1 97.5 161 ALA B N 1
ATOM 3625 C CA . ALA B 1 161 ? 6.016 -36.844 -29.625 1 97.5 161 ALA B CA 1
ATOM 3626 C C . ALA B 1 161 ? 7.23 -37.188 -28.766 1 97.5 161 ALA B C 1
ATOM 3628 O O . ALA B 1 161 ? 7.461 -38.344 -28.422 1 97.5 161 ALA B O 1
ATOM 3629 N N . ASN B 1 162 ? 8.055 -36.219 -28.391 1 98.12 162 ASN B N 1
ATOM 3630 C CA . ASN B 1 162 ? 9.281 -36.406 -27.625 1 98.12 162 ASN B CA 1
ATOM 3631 C C . ASN B 1 162 ? 9.422 -35.375 -26.531 1 98.12 162 ASN B C 1
ATOM 3633 O O . ASN B 1 162 ? 10.367 -34.594 -26.531 1 98.12 162 ASN B O 1
ATOM 3637 N N . PRO B 1 163 ? 8.492 -35.469 -25.547 1 98.56 163 PRO B N 1
ATOM 3638 C CA . PRO B 1 163 ? 8.461 -34.406 -24.531 1 98.56 163 PRO B CA 1
ATOM 3639 C C . PRO B 1 163 ? 9.617 -34.5 -23.547 1 98.56 163 PRO B C 1
ATOM 3641 O O . PRO B 1 163 ? 10.062 -35.625 -23.203 1 98.56 163 PRO B O 1
ATOM 3644 N N . ILE B 1 164 ? 10.086 -33.375 -23.094 1 98.69 164 ILE B N 1
ATOM 3645 C CA . ILE B 1 164 ? 11.086 -33.281 -22.031 1 98.69 164 ILE B CA 1
ATOM 3646 C C . ILE B 1 164 ? 10.844 -32.031 -21.203 1 98.69 164 ILE B C 1
ATOM 3648 O O . ILE B 1 164 ? 10.469 -30.984 -21.75 1 98.69 164 ILE B O 1
ATOM 3652 N N . ILE B 1 165 ? 11.023 -32.094 -19.875 1 98.62 165 ILE B N 1
ATOM 3653 C CA . ILE B 1 165 ? 10.844 -30.969 -19 1 98.62 165 ILE B CA 1
ATOM 3654 C C . ILE B 1 165 ? 12.141 -30.156 -18.922 1 98.62 165 ILE B C 1
ATOM 3656 O O . ILE B 1 165 ? 13.234 -30.734 -18.875 1 98.62 165 ILE B O 1
ATOM 3660 N N . ALA B 1 166 ? 11.992 -28.844 -18.906 1 98.25 166 ALA B N 1
ATOM 3661 C CA . ALA B 1 166 ? 13.172 -27.984 -18.797 1 98.25 166 ALA B CA 1
ATOM 3662 C C . ALA B 1 166 ? 12.984 -26.938 -17.703 1 98.25 166 ALA B C 1
ATOM 3664 O O . ALA B 1 166 ? 11.898 -26.375 -17.547 1 98.25 166 ALA B O 1
ATOM 3665 N N . SER B 1 167 ? 14 -26.719 -16.938 1 96.94 167 SER B N 1
ATOM 3666 C CA . SER B 1 167 ? 14.047 -25.578 -16.016 1 96.94 167 SER B CA 1
ATOM 3667 C C . SER B 1 167 ? 14.711 -24.375 -16.672 1 96.94 167 SER B C 1
ATOM 3669 O O . SER B 1 167 ? 15.781 -24.484 -17.266 1 96.94 167 SER B O 1
ATOM 3671 N N . PRO B 1 168 ? 14.047 -23.203 -16.562 1 93.94 168 PRO B N 1
ATOM 3672 C CA . PRO B 1 168 ? 14.625 -22.047 -17.234 1 93.94 168 PRO B CA 1
ATOM 3673 C C . PRO B 1 168 ? 15.852 -21.484 -16.516 1 93.94 168 PRO B C 1
ATOM 3675 O O . PRO B 1 168 ? 16.594 -20.672 -17.062 1 93.94 168 PRO B O 1
ATOM 3678 N N . ASP B 1 169 ? 16.047 -21.859 -15.25 1 88.62 169 ASP B N 1
ATOM 3679 C CA . ASP B 1 169 ? 17.219 -21.438 -14.484 1 88.62 169 ASP B CA 1
ATOM 3680 C C . ASP B 1 169 ? 17.531 -22.453 -13.375 1 88.62 169 ASP B C 1
ATOM 3682 O O . ASP B 1 169 ? 16.812 -23.422 -13.195 1 88.62 169 ASP B O 1
ATOM 3686 N N . ILE B 1 170 ? 18.594 -22.234 -12.703 1 88.38 170 ILE B N 1
ATOM 3687 C CA . ILE B 1 170 ? 19.047 -23.172 -11.68 1 88.38 170 ILE B CA 1
ATOM 3688 C C . ILE B 1 170 ? 18.094 -23.141 -10.492 1 88.38 170 ILE B C 1
ATOM 3690 O O . ILE B 1 170 ? 17.844 -24.172 -9.867 1 88.38 170 ILE B O 1
ATOM 3694 N N . GLY B 1 171 ? 17.531 -22.078 -10.18 1 87.81 171 GLY B N 1
ATOM 3695 C CA . GLY B 1 171 ? 16.641 -21.922 -9.031 1 87.81 171 GLY B CA 1
ATOM 3696 C C . GLY B 1 171 ? 15.344 -22.688 -9.18 1 87.81 171 GLY B C 1
ATOM 3697 O O . GLY B 1 171 ? 14.703 -23.031 -8.18 1 87.81 171 GLY B O 1
ATOM 3698 N N . GLY B 1 172 ? 14.953 -22.984 -10.422 1 92.38 172 GLY B N 1
ATOM 3699 C CA . GLY B 1 172 ? 13.68 -23.625 -10.68 1 92.38 172 GLY B CA 1
ATOM 3700 C C . GLY B 1 172 ? 13.797 -25.125 -10.883 1 92.38 172 GLY B C 1
ATOM 3701 O O . GLY B 1 172 ? 12.812 -25.797 -11.219 1 92.38 172 GLY B O 1
ATOM 3702 N N . VAL B 1 173 ? 14.984 -25.672 -10.648 1 94.56 173 VAL B N 1
ATOM 3703 C CA . VAL B 1 173 ? 15.258 -27.062 -10.977 1 94.56 173 VAL B CA 1
ATOM 3704 C C . VAL B 1 173 ? 14.367 -27.984 -10.141 1 94.56 173 VAL B C 1
ATOM 3706 O O . VAL B 1 173 ? 13.82 -28.953 -10.656 1 94.56 173 VAL B O 1
ATOM 3709 N N . ALA B 1 174 ? 14.211 -27.656 -8.898 1 94.12 174 ALA B N 1
ATOM 3710 C CA . ALA B 1 174 ? 13.383 -28.5 -8.031 1 94.12 174 ALA B CA 1
ATOM 3711 C C . ALA B 1 174 ? 11.945 -28.562 -8.531 1 94.12 174 ALA B C 1
ATOM 3713 O O . ALA B 1 174 ? 11.328 -29.625 -8.531 1 94.12 174 ALA B O 1
ATOM 3714 N N . ARG B 1 175 ? 11.445 -27.484 -8.938 1 94.81 175 ARG B N 1
ATOM 3715 C CA . ARG B 1 175 ? 10.102 -27.406 -9.5 1 94.81 175 ARG B CA 1
ATOM 3716 C C . ARG B 1 175 ? 10.016 -28.234 -10.781 1 94.81 175 ARG B C 1
ATOM 3718 O O . ARG B 1 175 ? 9.094 -29.047 -10.945 1 94.81 175 ARG B O 1
ATOM 3725 N N . ALA B 1 176 ? 10.945 -28.047 -11.648 1 96.69 176 ALA B N 1
ATOM 3726 C CA . ALA B 1 176 ? 10.969 -28.766 -12.922 1 96.69 176 ALA B CA 1
ATOM 3727 C C . ALA B 1 176 ? 11.07 -30.266 -12.695 1 96.69 176 ALA B C 1
ATOM 3729 O O . ALA B 1 176 ? 10.43 -31.047 -13.406 1 96.69 176 ALA B O 1
ATOM 3730 N N . ARG B 1 177 ? 11.844 -30.625 -11.758 1 96.75 177 ARG B N 1
ATOM 3731 C CA . ARG B 1 177 ? 12 -32.031 -11.422 1 96.75 177 ARG B CA 1
ATOM 3732 C C . ARG B 1 177 ? 10.672 -32.625 -10.969 1 96.75 177 ARG B C 1
ATOM 3734 O O . ARG B 1 177 ? 10.344 -33.781 -11.328 1 96.75 177 ARG B O 1
ATOM 3741 N N . SER B 1 178 ? 9.992 -31.938 -10.203 1 95.19 178 SER B N 1
ATOM 3742 C CA . SER B 1 178 ? 8.688 -32.406 -9.742 1 95.19 178 SER B CA 1
ATOM 3743 C C . SER B 1 178 ? 7.754 -32.688 -10.914 1 95.19 178 SER B C 1
ATOM 3745 O O . SER B 1 178 ? 7.051 -33.688 -10.938 1 95.19 178 SER B O 1
ATOM 3747 N N . TYR B 1 179 ? 7.75 -31.797 -11.867 1 96.81 179 TYR B N 1
ATOM 3748 C CA . TYR B 1 179 ? 6.961 -32 -13.078 1 96.81 179 TYR B CA 1
ATOM 3749 C C . TYR B 1 179 ? 7.418 -33.25 -13.828 1 96.81 179 TYR B C 1
ATOM 3751 O O . TYR B 1 179 ? 6.594 -34.062 -14.242 1 96.81 179 TYR B O 1
ATOM 3759 N N . ALA B 1 180 ? 8.727 -33.312 -13.984 1 97.75 180 ALA B N 1
ATOM 3760 C CA . ALA B 1 180 ? 9.312 -34.438 -14.719 1 97.75 180 ALA B CA 1
ATOM 3761 C C . ALA B 1 180 ? 8.922 -35.781 -14.094 1 97.75 180 ALA B C 1
ATOM 3763 O O . ALA B 1 180 ? 8.555 -36.719 -14.805 1 97.75 180 ALA B O 1
ATOM 3764 N N . GLU B 1 181 ? 8.961 -35.812 -12.836 1 96.81 181 GLU B N 1
ATOM 3765 C CA . GLU B 1 181 ? 8.625 -37.031 -12.109 1 96.81 181 GLU B CA 1
ATOM 3766 C C . GLU B 1 181 ? 7.152 -37.406 -12.289 1 96.81 181 GLU B C 1
ATOM 3768 O O . GLU B 1 181 ? 6.82 -38.562 -12.547 1 96.81 181 GLU B O 1
ATOM 3773 N N . LYS B 1 182 ? 6.309 -36.469 -12.18 1 95.38 182 LYS B N 1
ATOM 3774 C CA . LYS B 1 182 ? 4.871 -36.719 -12.297 1 95.38 182 LYS B CA 1
ATOM 3775 C C . LYS B 1 182 ? 4.492 -37.156 -13.703 1 95.38 182 LYS B C 1
ATOM 3777 O O . LYS B 1 182 ? 3.547 -37.938 -13.883 1 95.38 182 LYS B O 1
ATOM 3782 N N . LEU B 1 183 ? 5.246 -36.688 -14.641 1 97.31 183 LEU B N 1
ATOM 3783 C CA . LEU B 1 183 ? 4.926 -36.969 -16.031 1 97.31 183 LEU B CA 1
ATOM 3784 C C . LEU B 1 183 ? 5.762 -38.125 -16.562 1 97.31 183 LEU B C 1
ATOM 3786 O O . LEU B 1 183 ? 5.5 -38.625 -17.656 1 97.31 183 LEU B O 1
ATOM 3790 N N . ASN B 1 184 ? 6.715 -38.531 -15.797 1 97.38 184 ASN B N 1
ATOM 3791 C CA . ASN B 1 184 ? 7.695 -39.5 -16.234 1 97.38 184 ASN B CA 1
ATOM 3792 C C . ASN B 1 184 ? 8.445 -39.062 -17.484 1 97.38 184 ASN B C 1
ATOM 3794 O O . ASN B 1 184 ? 8.5 -39.781 -18.469 1 97.38 184 ASN B O 1
ATOM 3798 N N . TYR B 1 185 ? 8.844 -37.812 -17.438 1 98.19 185 TYR B N 1
ATOM 3799 C CA . TYR B 1 185 ? 9.664 -37.219 -18.5 1 98.19 185 TYR B CA 1
ATOM 3800 C C . TYR B 1 185 ? 11.086 -37 -18.016 1 98.19 185 TYR B C 1
ATOM 3802 O O . TYR B 1 185 ? 11.344 -36.969 -16.812 1 98.19 185 TYR B O 1
ATOM 3810 N N . ASP B 1 186 ? 12.078 -36.875 -18.922 1 97.88 186 ASP B N 1
ATOM 3811 C CA . ASP B 1 186 ? 13.438 -36.469 -18.578 1 97.88 186 ASP B CA 1
ATOM 3812 C C . ASP B 1 186 ? 13.484 -34.969 -18.297 1 97.88 186 ASP B C 1
ATOM 3814 O O . ASP B 1 186 ? 12.508 -34.25 -18.516 1 97.88 186 ASP B O 1
ATOM 3818 N N . LEU B 1 187 ? 14.617 -34.625 -17.688 1 98 187 LEU B N 1
ATOM 3819 C CA . LEU B 1 187 ? 14.789 -33.219 -17.266 1 98 187 LEU B CA 1
ATOM 3820 C C . LEU B 1 187 ? 16.047 -32.625 -17.891 1 98 187 LEU B C 1
ATOM 3822 O O . LEU B 1 187 ? 17.094 -33.281 -17.953 1 98 187 LEU B O 1
ATOM 3826 N N . VAL B 1 188 ? 15.93 -31.453 -18.422 1 97.31 188 VAL B N 1
ATOM 3827 C CA . VAL B 1 188 ? 17.078 -30.656 -18.859 1 97.31 188 VAL B CA 1
ATOM 3828 C C . VAL B 1 188 ? 17.078 -29.312 -18.141 1 97.31 188 VAL B C 1
ATOM 3830 O O . VAL B 1 188 ? 16.047 -28.875 -17.625 1 97.31 188 VAL B O 1
ATOM 3833 N N . ILE B 1 189 ? 18.219 -28.672 -18.031 1 96 189 ILE B N 1
ATOM 3834 C CA . ILE B 1 189 ? 18.359 -27.422 -17.297 1 96 189 ILE B CA 1
ATOM 3835 C C . ILE B 1 189 ? 18.984 -26.359 -18.188 1 96 189 ILE B C 1
ATOM 3837 O O . ILE B 1 189 ? 19.969 -26.609 -18.891 1 96 189 ILE B O 1
ATOM 3841 N N . VAL B 1 190 ? 18.281 -25.281 -18.281 1 93.19 190 VAL B N 1
ATOM 3842 C CA . VAL B 1 190 ? 18.875 -24.109 -18.922 1 93.19 190 VAL B CA 1
ATOM 3843 C C . VAL B 1 190 ? 19.625 -23.266 -17.891 1 93.19 190 VAL B C 1
ATOM 3845 O O . VAL B 1 190 ? 19.031 -22.828 -16.906 1 93.19 190 VAL B O 1
ATOM 3848 N N . ASP B 1 191 ? 20.859 -23.172 -17.984 1 86.88 191 ASP B N 1
ATOM 3849 C CA . ASP B 1 191 ? 21.703 -22.422 -17.031 1 86.88 191 ASP B CA 1
ATOM 3850 C C . ASP B 1 191 ? 22.094 -21.062 -17.609 1 86.88 191 ASP B C 1
ATOM 3852 O O . ASP B 1 191 ? 22.812 -20.984 -18.594 1 86.88 191 ASP B O 1
ATOM 3856 N N . LYS B 1 192 ? 21.438 -20.062 -16.953 1 78.31 192 LYS B N 1
ATOM 3857 C CA . LYS B 1 192 ? 21.797 -18.688 -17.328 1 78.31 192 LYS B CA 1
ATOM 3858 C C . LYS B 1 192 ? 23 -18.203 -16.547 1 78.31 192 LYS B C 1
ATOM 3860 O O . LYS B 1 192 ? 23 -18.203 -15.32 1 78.31 192 LYS B O 1
ATOM 3865 N N . ARG B 1 193 ? 24.234 -18.047 -17.219 1 72.69 193 ARG B N 1
ATOM 3866 C CA . ARG B 1 193 ? 25.438 -17.516 -16.578 1 72.69 193 ARG B CA 1
ATOM 3867 C C . ARG B 1 193 ? 25.75 -16.109 -17.078 1 72.69 193 ARG B C 1
ATOM 3869 O O . ARG B 1 193 ? 25.625 -15.828 -18.266 1 72.69 193 ARG B O 1
ATOM 3876 N N . ARG B 1 194 ? 25.875 -15.211 -16.062 1 59.06 194 ARG B N 1
ATOM 3877 C CA . ARG B 1 194 ? 26.328 -13.875 -16.422 1 59.06 194 ARG B CA 1
ATOM 3878 C C . ARG B 1 194 ? 27.859 -13.82 -16.516 1 59.06 194 ARG B C 1
ATOM 3880 O O . ARG B 1 194 ? 28.547 -14.258 -15.602 1 59.06 194 ARG B O 1
ATOM 3887 N N . GLU B 1 195 ? 28.344 -13.781 -17.688 1 54.97 195 GLU B N 1
ATOM 3888 C CA . GLU B 1 195 ? 29.797 -13.594 -17.656 1 54.97 195 GLU B CA 1
ATOM 3889 C C . GLU B 1 195 ? 30.156 -12.297 -16.938 1 54.97 195 GLU B C 1
ATOM 3891 O O . GLU B 1 195 ? 29.344 -11.727 -16.219 1 54.97 195 GLU B O 1
ATOM 3896 N N . LYS B 1 196 ? 30.922 -11.211 -17.688 1 49.91 196 LYS B N 1
ATOM 3897 C CA . LYS B 1 196 ? 31.344 -9.953 -17.078 1 49.91 196 LYS B CA 1
ATOM 3898 C C . LYS B 1 196 ? 30.219 -8.938 -17.078 1 49.91 196 LYS B C 1
ATOM 3900 O O . LYS B 1 196 ? 29.281 -9.039 -17.875 1 49.91 196 LYS B O 1
ATOM 3905 N N . ALA B 1 197 ? 30.188 -7.973 -16.031 1 53.66 197 ALA B N 1
ATOM 3906 C CA . ALA B 1 197 ? 29.203 -6.918 -15.844 1 53.66 197 ALA B CA 1
ATOM 3907 C C . ALA B 1 197 ? 28.703 -6.395 -17.188 1 53.66 197 ALA B C 1
ATOM 3909 O O . ALA B 1 197 ? 27.531 -6.031 -17.312 1 53.66 197 ALA B O 1
ATOM 3910 N N . ASN B 1 198 ? 29.547 -6.242 -18.062 1 51.28 198 ASN B N 1
ATOM 3911 C CA . ASN B 1 198 ? 29.328 -5.609 -19.359 1 51.28 198 ASN B CA 1
ATOM 3912 C C . ASN B 1 198 ? 29.172 -6.648 -20.469 1 51.28 198 ASN B C 1
ATOM 3914 O O . ASN B 1 198 ? 29.234 -6.309 -21.656 1 51.28 198 ASN B O 1
ATOM 3918 N N . GLU B 1 199 ? 29.141 -7.859 -19.984 1 54.06 199 GLU B N 1
ATOM 3919 C CA . GLU B 1 199 ? 29.125 -8.789 -21.109 1 54.06 199 GLU B CA 1
ATOM 3920 C C . GLU B 1 199 ? 27.766 -9.469 -21.234 1 54.06 199 GLU B C 1
ATOM 3922 O O . GLU B 1 199 ? 26.984 -9.5 -20.281 1 54.06 199 GLU B O 1
ATOM 3927 N N . SER B 1 200 ? 27.5 -10.031 -22.516 1 56.28 200 SER B N 1
ATOM 3928 C CA . SER B 1 200 ? 26.312 -10.711 -23 1 56.28 200 SER B CA 1
ATOM 3929 C C . SER B 1 200 ? 25.984 -11.938 -22.141 1 56.28 200 SER B C 1
ATOM 3931 O O . SER B 1 200 ? 26.891 -12.562 -21.594 1 56.28 200 SER B O 1
ATOM 3933 N N . GLU B 1 201 ? 24.781 -12.094 -21.672 1 64.25 201 GLU B N 1
ATOM 3934 C CA . GLU B 1 201 ? 24.266 -13.273 -20.984 1 64.25 201 GLU B CA 1
ATOM 3935 C C . GLU B 1 201 ? 24.297 -14.508 -21.891 1 64.25 201 GLU B C 1
ATOM 3937 O O . GLU B 1 201 ? 23.906 -14.445 -23.047 1 64.25 201 GLU B O 1
ATOM 3942 N N . VAL B 1 202 ? 25.266 -15.508 -21.469 1 70.81 202 VAL B N 1
ATOM 3943 C CA . VAL B 1 202 ? 25.312 -16.766 -22.219 1 70.81 202 VAL B CA 1
ATOM 3944 C C . VAL B 1 202 ? 24.438 -17.812 -21.531 1 70.81 202 VAL B C 1
ATOM 3946 O O . VAL B 1 202 ? 24.453 -17.938 -20.312 1 70.81 202 VAL B O 1
ATOM 3949 N N . MET B 1 203 ? 23.453 -18.484 -22.391 1 83.62 203 MET B N 1
ATOM 3950 C CA . MET B 1 203 ? 22.609 -19.562 -21.906 1 83.62 203 MET B CA 1
ATOM 3951 C C . MET B 1 203 ? 23.188 -20.922 -22.312 1 83.62 203 MET B C 1
ATOM 3953 O O . MET B 1 203 ? 23.531 -21.141 -23.469 1 83.62 203 MET B O 1
ATOM 3957 N N . ASN B 1 204 ? 23.547 -21.719 -21.297 1 88.06 204 ASN B N 1
ATOM 3958 C CA . ASN B 1 204 ? 24 -23.094 -21.516 1 88.06 204 ASN B CA 1
ATOM 3959 C C . ASN B 1 204 ? 22.906 -24.094 -21.188 1 88.06 204 ASN B C 1
ATOM 3961 O O . ASN B 1 204 ? 22.109 -23.891 -20.266 1 88.06 204 ASN B O 1
ATOM 3965 N N . ILE B 1 205 ? 22.875 -25.172 -22.016 1 92.62 205 ILE B N 1
ATOM 3966 C CA . ILE B 1 205 ? 21.875 -26.219 -21.781 1 92.62 205 ILE B CA 1
ATOM 3967 C C . ILE B 1 205 ? 22.562 -27.469 -21.219 1 92.62 205 ILE B C 1
ATOM 3969 O O . ILE B 1 205 ? 23.562 -27.938 -21.781 1 92.62 205 ILE B O 1
ATOM 3973 N N . ILE B 1 206 ? 22.156 -27.891 -20.156 1 93.75 206 ILE B N 1
ATOM 3974 C CA . ILE B 1 206 ? 22.609 -29.156 -19.578 1 93.75 206 ILE B CA 1
ATOM 3975 C C . ILE B 1 206 ? 21.641 -30.266 -19.938 1 93.75 206 ILE B C 1
ATOM 3977 O O . ILE B 1 206 ? 20.578 -30.422 -19.328 1 93.75 206 ILE B O 1
ATOM 3981 N N . GLY B 1 207 ? 22 -31.203 -20.828 1 94.31 207 GLY B N 1
ATOM 3982 C CA . GLY B 1 207 ? 21.156 -32.25 -21.359 1 94.31 207 GLY B CA 1
ATOM 3983 C C . GLY B 1 207 ? 21.031 -32.188 -22.875 1 94.31 207 GLY B C 1
ATOM 3984 O O . GLY B 1 207 ? 21.562 -31.281 -23.516 1 94.31 207 GLY B O 1
ATOM 3985 N N . ASP B 1 208 ? 20.422 -33.156 -23.5 1 95.5 208 ASP B N 1
ATOM 3986 C CA . ASP B 1 208 ? 20.172 -33.219 -24.938 1 95.5 208 ASP B CA 1
ATOM 3987 C C . ASP B 1 208 ? 18.75 -32.812 -25.281 1 95.5 208 ASP B C 1
ATOM 3989 O O . ASP B 1 208 ? 17.781 -33.375 -24.75 1 95.5 208 ASP B O 1
ATOM 3993 N N . VAL B 1 209 ? 18.609 -31.859 -26.188 1 97.69 209 VAL B N 1
ATOM 3994 C CA . VAL B 1 209 ? 17.297 -31.312 -26.5 1 97.69 209 VAL B CA 1
ATOM 3995 C C . VAL B 1 209 ? 16.984 -31.516 -27.984 1 97.69 209 VAL B C 1
ATOM 3997 O O . VAL B 1 209 ? 15.945 -31.094 -28.469 1 97.69 209 VAL B O 1
ATOM 4000 N N . SER B 1 210 ? 18 -32.125 -28.656 1 97.81 210 SER B N 1
ATOM 4001 C CA . SER B 1 210 ? 17.812 -32.344 -30.094 1 97.81 210 SER B CA 1
ATOM 4002 C C . SER B 1 210 ? 16.609 -33.219 -30.375 1 97.81 210 SER B C 1
ATOM 4004 O O . SER B 1 210 ? 16.531 -34.344 -29.875 1 97.81 210 SER B O 1
ATOM 4006 N N . GLY B 1 211 ? 15.695 -32.688 -31.156 1 98.12 211 GLY B N 1
ATOM 4007 C CA . GLY B 1 211 ? 14.523 -33.438 -31.547 1 98.12 211 GLY B CA 1
ATOM 4008 C C . GLY B 1 211 ? 13.492 -33.562 -30.438 1 98.12 211 GLY B C 1
ATOM 4009 O O . GLY B 1 211 ? 12.555 -34.375 -30.547 1 98.12 211 GLY B O 1
ATOM 4010 N N . LYS B 1 212 ? 13.648 -32.844 -29.391 1 98.5 212 LYS B N 1
ATOM 4011 C CA . LYS B 1 212 ? 12.75 -32.969 -28.25 1 98.5 212 LYS B CA 1
ATOM 4012 C C . LYS B 1 212 ? 11.695 -31.859 -28.281 1 98.5 212 LYS B C 1
ATOM 4014 O O . LYS B 1 212 ? 11.914 -30.797 -28.859 1 98.5 212 LYS B O 1
ATOM 4019 N N . ASP B 1 213 ? 10.531 -32.125 -27.703 1 98.75 213 ASP B N 1
ATOM 4020 C CA . ASP B 1 213 ? 9.508 -31.125 -27.406 1 98.75 213 ASP B CA 1
ATOM 4021 C C . ASP B 1 213 ? 9.656 -30.594 -25.984 1 98.75 213 ASP B C 1
ATOM 4023 O O . ASP B 1 213 ? 9.328 -31.281 -25.016 1 98.75 213 ASP B O 1
ATOM 4027 N N . ILE B 1 214 ? 10.07 -29.344 -25.922 1 98.75 214 ILE B N 1
ATOM 4028 C CA . ILE B 1 214 ? 10.516 -28.797 -24.656 1 98.75 214 ILE B CA 1
ATOM 4029 C C . ILE B 1 214 ? 9.336 -28.172 -23.906 1 98.75 214 ILE B C 1
ATOM 4031 O O . ILE B 1 214 ? 8.555 -27.406 -24.5 1 98.75 214 ILE B O 1
ATOM 4035 N N . ILE B 1 215 ? 9.211 -28.516 -22.656 1 98.81 215 ILE B N 1
ATOM 4036 C CA . ILE B 1 215 ? 8.25 -27.875 -21.781 1 98.81 215 ILE B CA 1
ATOM 4037 C C . ILE B 1 215 ? 8.977 -27.156 -20.641 1 98.81 215 ILE B C 1
ATOM 4039 O O . ILE B 1 215 ? 9.352 -27.781 -19.641 1 98.81 215 ILE B O 1
ATOM 4043 N N . LEU B 1 216 ? 9.133 -25.875 -20.781 1 98.31 216 LEU B N 1
ATOM 4044 C CA . LEU B 1 216 ? 9.688 -25.047 -19.719 1 98.31 216 LEU B CA 1
ATOM 4045 C C . LEU B 1 216 ? 8.672 -24.859 -18.594 1 98.31 216 LEU B C 1
ATOM 4047 O O . LEU B 1 216 ? 7.484 -24.641 -18.859 1 98.31 216 LEU B O 1
ATOM 4051 N N . VAL B 1 217 ? 9.125 -24.953 -17.359 1 97.94 217 VAL B N 1
ATOM 4052 C CA . VAL B 1 217 ? 8.203 -24.75 -16.234 1 97.94 217 VAL B CA 1
ATOM 4053 C C . VAL B 1 217 ? 8.781 -23.719 -15.273 1 97.94 217 VAL B C 1
ATOM 4055 O O . VAL B 1 217 ? 9.977 -23.75 -14.977 1 97.94 217 VAL B O 1
ATOM 4058 N N . ASP B 1 218 ? 7.992 -22.812 -14.797 1 96.75 218 ASP B N 1
ATOM 4059 C CA . ASP B 1 218 ? 8.375 -21.766 -13.852 1 96.75 218 ASP B CA 1
ATOM 4060 C C . ASP B 1 218 ? 7.18 -21.328 -13.016 1 96.75 218 ASP B C 1
ATOM 4062 O O . ASP B 1 218 ? 6.039 -21.688 -13.312 1 96.75 218 ASP B O 1
ATOM 4066 N N . ASP B 1 219 ? 7.418 -20.703 -11.906 1 97 219 ASP B N 1
ATOM 4067 C CA . ASP B 1 219 ? 6.316 -20.219 -11.086 1 97 219 ASP B CA 1
ATOM 4068 C C . ASP B 1 219 ? 5.672 -18.984 -11.711 1 97 219 ASP B C 1
ATOM 4070 O O . ASP B 1 219 ? 4.461 -18.781 -11.586 1 97 219 ASP B O 1
ATOM 4074 N N . MET B 1 220 ? 6.508 -18.188 -12.383 1 97.81 220 MET B N 1
ATOM 4075 C CA . MET B 1 220 ? 5.902 -17 -12.953 1 97.81 220 MET B CA 1
ATOM 4076 C C . MET B 1 220 ? 6.688 -16.516 -14.172 1 97.81 220 MET B C 1
ATOM 4078 O O . MET B 1 220 ? 7.836 -16.922 -14.375 1 97.81 220 MET B O 1
ATOM 4082 N N . VAL B 1 221 ? 6.094 -15.742 -15.039 1 97.81 221 VAL B N 1
ATOM 4083 C CA . VAL B 1 221 ? 6.715 -15 -16.125 1 97.81 221 VAL B CA 1
ATOM 4084 C C . VAL B 1 221 ? 6.438 -13.508 -15.961 1 97.81 221 VAL B C 1
ATOM 4086 O O . VAL B 1 221 ? 5.281 -13.086 -15.867 1 97.81 221 VAL B O 1
ATOM 4089 N N . ASP B 1 222 ? 7.492 -12.766 -15.844 1 96.94 222 ASP B N 1
ATOM 4090 C CA . ASP B 1 222 ? 7.355 -11.328 -15.602 1 96.94 222 ASP B CA 1
ATOM 4091 C C . ASP B 1 222 ? 7.543 -10.531 -16.891 1 96.94 222 ASP B C 1
ATOM 4093 O O . ASP B 1 222 ? 6.602 -10.367 -17.672 1 96.94 222 ASP B O 1
ATOM 4097 N N . THR B 1 223 ? 8.773 -10.273 -17.328 1 96.62 223 THR B N 1
ATOM 4098 C CA . THR B 1 223 ? 9.023 -9.484 -18.531 1 96.62 223 THR B CA 1
ATOM 4099 C C . THR B 1 223 ? 9.188 -10.398 -19.75 1 96.62 223 THR B C 1
ATOM 4101 O O . THR B 1 223 ? 9.305 -9.922 -20.875 1 96.62 223 THR B O 1
ATOM 4104 N N . ALA B 1 224 ? 9.289 -11.672 -19.5 1 96.56 224 ALA B N 1
ATOM 4105 C CA . ALA B 1 224 ? 9.367 -12.727 -20.5 1 96.56 224 ALA B CA 1
ATOM 4106 C C . ALA B 1 224 ? 10.742 -12.766 -21.156 1 96.56 224 ALA B C 1
ATOM 4108 O O . ALA B 1 224 ? 10.984 -13.555 -22.078 1 96.56 224 ALA B O 1
ATOM 4109 N N . GLY B 1 225 ? 11.68 -12.023 -20.672 1 93.19 225 GLY B N 1
ATOM 4110 C CA . GLY B 1 225 ? 13.016 -11.977 -21.234 1 93.19 225 GLY B CA 1
ATOM 4111 C C . GLY B 1 225 ? 13.734 -13.312 -21.172 1 93.19 225 GLY B C 1
ATOM 4112 O O . GLY B 1 225 ? 14.227 -13.812 -22.188 1 93.19 225 GLY B O 1
ATOM 4113 N N . THR B 1 226 ? 13.812 -13.898 -19.984 1 91.62 226 THR B N 1
ATOM 4114 C CA . THR B 1 226 ? 14.492 -15.172 -19.766 1 91.62 226 THR B CA 1
ATOM 4115 C C . THR B 1 226 ? 13.812 -16.281 -20.562 1 91.62 226 THR B C 1
ATOM 4117 O O . THR B 1 226 ? 14.484 -17.109 -21.188 1 91.62 226 THR B O 1
ATOM 4120 N N . LEU B 1 227 ? 12.539 -16.219 -20.578 1 94.44 227 LEU B N 1
ATOM 4121 C CA . LEU B 1 227 ? 11.766 -17.281 -21.219 1 94.44 227 LEU B CA 1
ATOM 4122 C C . LEU B 1 227 ? 11.992 -17.297 -22.734 1 94.44 227 LEU B C 1
ATOM 4124 O O . LEU B 1 227 ? 12.211 -18.344 -23.328 1 94.44 227 LEU B O 1
ATOM 4128 N N . VAL B 1 228 ? 11.938 -16.141 -23.328 1 95.56 228 VAL B N 1
ATOM 4129 C CA . VAL B 1 228 ? 12.086 -16.016 -24.781 1 95.56 228 VAL B CA 1
ATOM 4130 C C . VAL B 1 228 ? 13.516 -16.375 -25.172 1 95.56 228 VAL B C 1
ATOM 4132 O O . VAL B 1 228 ? 13.742 -17.062 -26.172 1 95.56 228 VAL B O 1
ATOM 4135 N N . LYS B 1 229 ? 14.469 -15.93 -24.438 1 93.5 229 LYS B N 1
ATOM 4136 C CA . LYS B 1 229 ? 15.867 -16.234 -24.703 1 93.5 229 LYS B CA 1
ATOM 4137 C C . LYS B 1 229 ? 16.141 -17.734 -24.578 1 93.5 229 LYS B C 1
ATOM 4139 O O . LYS B 1 229 ? 16.859 -18.312 -25.391 1 93.5 229 LYS B O 1
ATOM 4144 N N . ALA B 1 230 ? 15.586 -18.281 -23.516 1 94.88 230 ALA B N 1
ATOM 4145 C CA . ALA B 1 230 ? 15.727 -19.734 -23.328 1 94.88 230 ALA B CA 1
ATOM 4146 C C . ALA B 1 230 ? 15.156 -20.5 -24.516 1 94.88 230 ALA B C 1
ATOM 4148 O O . ALA B 1 230 ? 15.773 -21.453 -25 1 94.88 230 ALA B O 1
ATOM 4149 N N . ALA B 1 231 ? 13.984 -20.078 -24.984 1 96.88 231 ALA B N 1
ATOM 4150 C CA . ALA B 1 231 ? 13.344 -20.719 -26.125 1 96.88 231 ALA B CA 1
ATOM 4151 C C . ALA B 1 231 ? 14.227 -20.641 -27.359 1 96.88 231 ALA B C 1
ATOM 4153 O O . ALA B 1 231 ? 14.352 -21.625 -28.109 1 96.88 231 ALA B O 1
ATOM 4154 N N . GLU B 1 232 ? 14.812 -19.516 -27.562 1 96.06 232 GLU B N 1
ATOM 4155 C CA . GLU B 1 232 ? 15.688 -19.328 -28.703 1 96.06 232 GLU B CA 1
ATOM 4156 C C . GLU B 1 232 ? 16.875 -20.281 -28.672 1 96.06 232 GLU B C 1
ATOM 4158 O O . GLU B 1 232 ? 17.203 -20.922 -29.672 1 96.06 232 GLU B O 1
ATOM 4163 N N . VAL B 1 233 ? 17.5 -20.359 -27.562 1 94.94 233 VAL B N 1
ATOM 4164 C CA . VAL B 1 233 ? 18.672 -21.203 -27.406 1 94.94 233 VAL B CA 1
ATOM 4165 C C . VAL B 1 233 ? 18.281 -22.672 -27.609 1 94.94 233 VAL B C 1
ATOM 4167 O O . VAL B 1 233 ? 19 -23.422 -28.266 1 94.94 233 VAL B O 1
ATOM 4170 N N . LEU B 1 234 ? 17.156 -23.062 -27.109 1 97.31 234 LEU B N 1
ATOM 4171 C CA . LEU B 1 234 ? 16.672 -24.438 -27.219 1 97.31 234 LEU B CA 1
ATOM 4172 C C . LEU B 1 234 ? 16.391 -24.797 -28.672 1 97.31 234 LEU B C 1
ATOM 4174 O O . LEU B 1 234 ? 16.781 -25.875 -29.125 1 97.31 234 LEU B O 1
ATOM 4178 N N . LYS B 1 235 ? 15.742 -23.891 -29.359 1 97.56 235 LYS B N 1
ATOM 4179 C CA . LYS B 1 235 ? 15.469 -24.125 -30.781 1 97.56 235 LYS B CA 1
ATOM 4180 C C . LYS B 1 235 ? 16.766 -24.203 -31.578 1 97.56 235 LYS B C 1
ATOM 4182 O O . LYS B 1 235 ? 16.906 -25.047 -32.469 1 97.56 235 LYS B O 1
ATOM 4187 N N 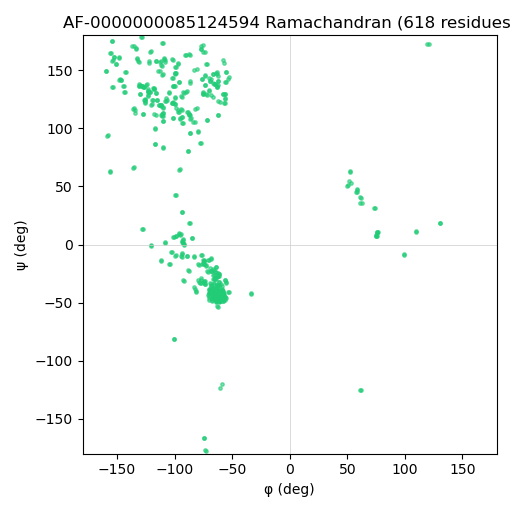. ASN B 1 236 ? 17.672 -23.375 -31.281 1 95.88 236 ASN B N 1
ATOM 4188 C CA . ASN B 1 236 ? 18.969 -23.359 -31.953 1 95.88 236 ASN B CA 1
ATOM 4189 C C . ASN B 1 236 ? 19.719 -24.672 -31.734 1 95.88 236 ASN B C 1
ATOM 4191 O O . ASN B 1 236 ? 20.531 -25.078 -32.562 1 95.88 236 ASN B O 1
ATOM 4195 N N . LYS B 1 237 ? 19.438 -25.328 -30.672 1 96.38 237 LYS B N 1
ATOM 4196 C CA . LYS B 1 237 ? 20.109 -26.578 -30.344 1 96.38 237 LYS B CA 1
ATOM 4197 C C . LYS B 1 237 ? 19.328 -27.781 -30.859 1 96.38 237 LYS B C 1
ATOM 4199 O O . LYS B 1 237 ? 19.656 -28.922 -30.547 1 96.38 237 LYS B O 1
ATOM 4204 N N . GLY B 1 238 ? 18.25 -27.5 -31.531 1 97.56 238 GLY B N 1
ATOM 4205 C CA . GLY B 1 238 ? 17.594 -28.562 -32.281 1 97.56 238 GLY B CA 1
ATOM 4206 C C . GLY B 1 238 ? 16.266 -28.984 -31.672 1 97.56 238 GLY B C 1
ATOM 4207 O O . GLY B 1 238 ? 15.695 -30 -32.062 1 97.56 238 GLY B O 1
ATOM 4208 N N . ALA B 1 239 ? 15.719 -28.266 -30.734 1 98.31 239 ALA B N 1
ATOM 4209 C CA . ALA B 1 239 ? 14.414 -28.594 -30.172 1 98.31 239 ALA B CA 1
ATOM 4210 C C . ALA B 1 239 ? 13.32 -28.516 -31.234 1 98.31 239 ALA B C 1
ATOM 4212 O O . ALA B 1 239 ? 13.328 -27.625 -32.094 1 98.31 239 ALA B O 1
ATOM 4213 N N . ASN B 1 240 ? 12.5 -29.484 -31.156 1 98.12 240 ASN B N 1
ATOM 4214 C CA . ASN B 1 240 ? 11.375 -29.547 -32.094 1 98.12 240 ASN B CA 1
ATOM 4215 C C . ASN B 1 240 ? 10.336 -28.469 -31.781 1 98.12 240 ASN B C 1
ATOM 4217 O O . ASN B 1 240 ? 9.781 -27.859 -32.688 1 98.12 240 ASN B O 1
ATOM 4221 N N . SER B 1 241 ? 10.016 -28.281 -30.578 1 98.44 241 SER B N 1
ATOM 4222 C CA . SER B 1 241 ? 9.055 -27.297 -30.094 1 98.44 241 SER B CA 1
ATOM 4223 C C . SER B 1 241 ? 9.398 -26.828 -28.688 1 98.44 241 SER B C 1
ATOM 4225 O O . SER B 1 241 ? 10.125 -27.516 -27.953 1 98.44 241 SER B O 1
ATOM 4227 N N . VAL B 1 242 ? 8.93 -25.625 -28.359 1 98.62 242 VAL B N 1
ATOM 4228 C CA . VAL B 1 242 ? 9.156 -25.078 -27.016 1 98.62 242 VAL B CA 1
ATOM 4229 C C . VAL B 1 242 ? 7.863 -24.484 -26.484 1 98.62 242 VAL B C 1
ATOM 4231 O O . VAL B 1 242 ? 7.316 -23.531 -27.062 1 98.62 242 VAL B O 1
ATOM 4234 N N . MET B 1 243 ? 7.344 -25.047 -25.438 1 98.44 243 MET B N 1
ATOM 4235 C CA . MET B 1 243 ? 6.234 -24.484 -24.672 1 98.44 243 MET B CA 1
ATOM 4236 C C . MET B 1 243 ? 6.68 -24.109 -23.266 1 98.44 243 MET B C 1
ATOM 4238 O O . MET B 1 243 ? 7.617 -24.703 -22.734 1 98.44 243 MET B O 1
ATOM 4242 N N . ALA B 1 244 ? 6.062 -23.094 -22.688 1 98.62 244 ALA B N 1
ATOM 4243 C CA . ALA B 1 244 ? 6.355 -22.703 -21.312 1 98.62 244 ALA B CA 1
ATOM 4244 C C . ALA B 1 244 ? 5.09 -22.719 -20.469 1 98.62 244 ALA B C 1
ATOM 4246 O O . ALA B 1 244 ? 4.031 -22.266 -20.891 1 98.62 244 ALA B O 1
ATOM 4247 N N . CYS B 1 245 ? 5.191 -23.344 -19.312 1 98.56 245 CYS B N 1
ATOM 4248 C CA . CYS B 1 245 ? 4.129 -23.344 -18.312 1 98.56 245 CYS B CA 1
ATOM 4249 C C . CYS B 1 245 ? 4.535 -22.531 -17.094 1 98.56 245 CYS B C 1
ATOM 4251 O O . CYS B 1 245 ? 5.438 -22.922 -16.359 1 98.56 245 CYS B O 1
ATOM 4253 N N . CYS B 1 246 ? 3.928 -21.422 -16.891 1 98.44 246 CYS B N 1
ATOM 4254 C CA . CYS B 1 246 ? 4.16 -20.547 -15.75 1 98.44 246 CYS B CA 1
ATOM 4255 C C . CYS B 1 246 ? 2.863 -20.297 -14.984 1 98.44 246 CYS B C 1
ATOM 4257 O O . CYS B 1 246 ? 1.884 -19.828 -15.562 1 98.44 246 CYS B O 1
ATOM 4259 N N . THR B 1 247 ? 2.861 -20.5 -13.703 1 98.38 247 THR B N 1
ATOM 4260 C CA . THR B 1 247 ? 1.634 -20.375 -12.922 1 98.38 247 THR B CA 1
ATOM 4261 C C . THR B 1 247 ? 1.087 -18.953 -12.992 1 98.38 247 THR B C 1
ATOM 4263 O O . THR B 1 247 ? -0.1 -18.75 -13.258 1 98.38 247 THR B O 1
ATOM 4266 N N . HIS B 1 248 ? 1.986 -18.016 -12.773 1 98.69 248 HIS B N 1
ATOM 4267 C CA . HIS B 1 248 ? 1.54 -16.625 -12.711 1 98.69 248 HIS B CA 1
ATOM 4268 C C . HIS B 1 248 ? 2.029 -15.828 -13.914 1 98.69 248 HIS B C 1
ATOM 4270 O O . HIS B 1 248 ? 3.236 -15.703 -14.133 1 98.69 248 HIS B O 1
ATOM 4276 N N . GLY B 1 249 ? 1.115 -15.32 -14.703 1 98.5 249 GLY B N 1
ATOM 4277 C CA . GLY B 1 249 ? 1.472 -14.414 -15.781 1 98.5 249 GLY B CA 1
ATOM 4278 C C . GLY B 1 249 ? 1.517 -12.961 -15.352 1 98.5 249 GLY B C 1
ATOM 4279 O O . GLY B 1 249 ? 0.548 -12.219 -15.539 1 98.5 249 GLY B O 1
ATOM 4280 N N . VAL B 1 250 ? 2.592 -12.562 -14.734 1 98.31 250 VAL B N 1
ATOM 4281 C CA . VAL B 1 250 ? 2.762 -11.164 -14.352 1 98.31 250 VAL B CA 1
ATOM 4282 C C . VAL B 1 250 ? 2.816 -10.289 -15.602 1 98.31 250 VAL B C 1
ATOM 4284 O O . VAL B 1 250 ? 2.102 -9.289 -15.695 1 98.31 250 VAL B O 1
ATOM 4287 N N . LEU B 1 251 ? 3.65 -10.695 -16.562 1 98.19 251 LEU B N 1
ATOM 4288 C CA . LEU B 1 251 ? 3.717 -10.148 -17.906 1 98.19 251 LEU B CA 1
ATOM 4289 C C . LEU B 1 251 ? 3.83 -8.625 -17.875 1 98.19 251 LEU B C 1
ATOM 4291 O O . LEU B 1 251 ? 3.053 -7.926 -18.531 1 98.19 251 LEU B O 1
ATOM 4295 N N . SER B 1 252 ? 4.727 -8.078 -17.141 1 97 252 SER B N 1
ATOM 4296 C CA . SER B 1 252 ? 4.91 -6.637 -16.984 1 97 252 SER B CA 1
ATOM 4297 C C . SER B 1 252 ? 5.891 -6.09 -18.016 1 97 252 SER B C 1
ATOM 4299 O O . SER B 1 252 ? 6.566 -6.855 -18.703 1 97 252 SER B O 1
ATOM 4301 N N . GLY B 1 253 ? 5.875 -4.809 -18.203 1 95.31 253 GLY B N 1
ATOM 4302 C CA . GLY B 1 253 ? 6.848 -4.164 -19.078 1 95.31 253 GLY B CA 1
ATOM 4303 C C . GLY B 1 253 ? 6.77 -4.633 -20.516 1 95.31 253 GLY B C 1
ATOM 4304 O O . GLY B 1 253 ? 5.699 -4.613 -21.125 1 95.31 253 GLY B O 1
ATOM 4305 N N . PRO B 1 254 ? 7.945 -5.117 -21.078 1 96.06 254 PRO B N 1
ATOM 4306 C CA . PRO B 1 254 ? 7.996 -5.473 -22.5 1 96.06 254 PRO B CA 1
ATOM 4307 C C . PRO B 1 254 ? 7.551 -6.906 -22.766 1 96.06 254 PRO B C 1
ATOM 4309 O O . PRO B 1 254 ? 7.844 -7.461 -23.828 1 96.06 254 PRO B O 1
ATOM 4312 N N . ALA B 1 255 ? 6.855 -7.508 -21.844 1 97.25 255 ALA B N 1
ATOM 4313 C CA . ALA B 1 255 ? 6.551 -8.938 -21.922 1 97.25 255 ALA B CA 1
ATOM 4314 C C . ALA B 1 255 ? 5.801 -9.273 -23.203 1 97.25 255 ALA B C 1
ATOM 4316 O O . ALA B 1 255 ? 6.176 -10.195 -23.922 1 97.25 255 ALA B O 1
ATOM 4317 N N . TYR B 1 256 ? 4.766 -8.555 -23.562 1 97.25 256 TYR B N 1
ATOM 4318 C CA . TYR B 1 256 ? 3.932 -8.859 -24.719 1 97.25 256 TYR B CA 1
ATOM 4319 C C . TYR B 1 256 ? 4.703 -8.648 -26.016 1 97.25 256 TYR B C 1
ATOM 4321 O O . TYR B 1 256 ? 4.566 -9.43 -26.953 1 97.25 256 TYR B O 1
ATOM 4329 N N . GLU B 1 257 ? 5.5 -7.59 -26.016 1 97.31 257 GLU B N 1
ATOM 4330 C CA . GLU B 1 257 ? 6.348 -7.348 -27.188 1 97.31 257 GLU B CA 1
ATOM 4331 C C . GLU B 1 257 ? 7.348 -8.484 -27.391 1 97.31 257 GLU B C 1
ATOM 4333 O O . GLU B 1 257 ? 7.555 -8.938 -28.516 1 97.31 257 GLU B O 1
ATOM 4338 N N . ARG B 1 258 ? 7.93 -8.953 -26.312 1 97.31 258 ARG B N 1
ATOM 4339 C CA . ARG B 1 258 ? 8.898 -10.047 -26.391 1 97.31 258 ARG B CA 1
ATOM 4340 C C . ARG B 1 258 ? 8.234 -11.336 -26.859 1 97.31 258 ARG B C 1
ATOM 4342 O O . ARG B 1 258 ? 8.82 -12.086 -27.641 1 97.31 258 ARG B O 1
ATOM 4349 N N . LEU B 1 259 ? 7.016 -11.562 -26.406 1 97.38 259 LEU B N 1
ATOM 4350 C CA . LEU B 1 259 ? 6.281 -12.758 -26.812 1 97.38 259 LEU B CA 1
ATOM 4351 C C . LEU B 1 259 ? 5.91 -12.68 -28.297 1 97.38 259 LEU B C 1
ATOM 4353 O O . LEU B 1 259 ? 5.965 -13.688 -29 1 97.38 259 LEU B O 1
ATOM 4357 N N . GLU B 1 260 ? 5.551 -11.484 -28.703 1 96.19 260 GLU B N 1
ATOM 4358 C CA . GLU B 1 260 ? 5.164 -11.273 -30.094 1 96.19 260 GLU B CA 1
ATOM 4359 C C . GLU B 1 260 ? 6.344 -11.477 -31.031 1 96.19 260 GLU B C 1
ATOM 4361 O O . GLU B 1 260 ? 6.211 -12.133 -32.062 1 96.19 260 GLU B O 1
ATOM 4366 N N . ASN B 1 261 ? 7.434 -11.008 -30.609 1 95.94 261 ASN B N 1
ATOM 4367 C CA . ASN B 1 261 ? 8.617 -11.031 -31.469 1 95.94 261 ASN B CA 1
ATOM 4368 C C . ASN B 1 261 ? 9.391 -12.344 -31.312 1 95.94 261 ASN B C 1
ATOM 4370 O O . ASN B 1 261 ? 10.219 -12.68 -32.156 1 95.94 261 ASN B O 1
ATOM 4374 N N . GLY B 1 262 ? 9.18 -12.984 -30.188 1 93.44 262 GLY B N 1
ATOM 4375 C CA . GLY B 1 262 ? 9.898 -14.227 -29.922 1 93.44 262 GLY B CA 1
ATOM 4376 C C . GLY B 1 262 ? 9.305 -15.43 -30.625 1 93.44 262 GLY B C 1
ATOM 4377 O O . GLY B 1 262 ? 8.5 -16.156 -30.047 1 93.44 262 GLY B O 1
ATOM 4378 N N . GLU B 1 263 ? 9.82 -15.82 -31.766 1 93.81 263 GLU B N 1
ATOM 4379 C CA . GLU B 1 263 ? 9.25 -16.875 -32.594 1 93.81 263 GLU B CA 1
ATOM 4380 C C . GLU B 1 263 ? 9.586 -18.25 -32.062 1 93.81 263 GLU B C 1
ATOM 4382 O O . GLU B 1 263 ? 8.883 -19.219 -32.344 1 93.81 263 GLU B O 1
ATOM 4387 N N . ALA B 1 264 ? 10.555 -18.266 -31.234 1 96.25 264 ALA B N 1
ATOM 4388 C CA . ALA B 1 264 ? 11.055 -19.562 -30.766 1 96.25 264 ALA B CA 1
ATOM 4389 C C . ALA B 1 264 ? 10.125 -20.172 -29.719 1 96.25 264 ALA B C 1
ATOM 4391 O O . ALA B 1 264 ? 10.062 -21.391 -29.578 1 96.25 264 ALA B O 1
ATOM 4392 N N . LEU B 1 265 ? 9.43 -19.375 -28.969 1 98.19 265 LEU B N 1
ATOM 4393 C CA . LEU B 1 265 ? 8.438 -19.859 -28.016 1 98.19 265 LEU B CA 1
ATOM 4394 C C . LEU B 1 265 ? 7.113 -20.156 -28.719 1 98.19 265 LEU B C 1
ATOM 4396 O O . LEU B 1 265 ? 6.461 -19.234 -29.219 1 98.19 265 LEU B O 1
ATOM 4400 N N . ASP B 1 266 ? 6.727 -21.344 -28.703 1 98.19 266 ASP B N 1
ATOM 4401 C CA . ASP B 1 266 ? 5.555 -21.766 -29.469 1 98.19 266 ASP B CA 1
ATOM 4402 C C . ASP B 1 266 ? 4.266 -21.469 -28.703 1 98.19 266 ASP B C 1
ATOM 4404 O O . ASP B 1 266 ? 3.242 -21.141 -29.312 1 98.19 266 ASP B O 1
ATOM 4408 N N . GLU B 1 267 ? 4.289 -21.656 -27.391 1 98.44 267 GLU B N 1
ATOM 4409 C CA . GLU B 1 267 ? 3.107 -21.469 -26.562 1 98.44 267 GLU B CA 1
ATOM 4410 C C . GLU B 1 267 ? 3.492 -21.109 -25.125 1 98.44 267 GLU B C 1
ATOM 4412 O O . GLU B 1 267 ? 4.445 -21.672 -24.578 1 98.44 267 GLU B O 1
ATOM 4417 N N . LEU B 1 268 ? 2.834 -20.156 -24.594 1 98.75 268 LEU B N 1
ATOM 4418 C CA . LEU B 1 268 ? 2.928 -19.812 -23.172 1 98.75 268 LEU B CA 1
ATOM 4419 C C . LEU B 1 268 ? 1.635 -20.172 -22.438 1 98.75 268 LEU B C 1
ATOM 4421 O O . LEU B 1 268 ? 0.582 -19.594 -22.719 1 98.75 268 LEU B O 1
ATOM 4425 N N . VAL B 1 269 ? 1.731 -21.125 -21.562 1 98.69 269 VAL B N 1
ATOM 4426 C CA . VAL B 1 269 ? 0.58 -21.531 -20.766 1 98.69 269 VAL B CA 1
ATOM 4427 C C . VAL B 1 269 ? 0.675 -20.922 -19.359 1 98.69 269 VAL B C 1
ATOM 4429 O O . VAL B 1 269 ? 1.674 -21.109 -18.672 1 98.69 269 VAL B O 1
ATOM 4432 N N . ILE B 1 270 ? -0.322 -20.156 -18.938 1 98.69 270 ILE B N 1
ATOM 4433 C CA . ILE B 1 270 ? -0.375 -19.562 -17.609 1 98.69 270 ILE B CA 1
ATOM 4434 C C . ILE B 1 270 ? -1.719 -19.859 -16.953 1 98.69 270 ILE B C 1
ATOM 4436 O O . ILE B 1 270 ? -2.561 -20.547 -17.547 1 98.69 270 ILE B O 1
ATOM 4440 N N . SER B 1 271 ? -1.876 -19.375 -15.695 1 98.56 271 SER B N 1
ATOM 4441 C CA . SER B 1 271 ? -3.166 -19.5 -15.023 1 98.56 271 SER B CA 1
ATOM 4442 C C . SER B 1 271 ? -3.855 -18.156 -14.875 1 98.56 271 SER B C 1
ATOM 4444 O O . SER B 1 271 ? -3.285 -17.125 -15.227 1 98.56 271 SER B O 1
ATOM 4446 N N . ASP B 1 272 ? -5.066 -18.266 -14.406 1 98.62 272 ASP B N 1
ATOM 4447 C CA . ASP B 1 272 ? -5.824 -17.031 -14.219 1 98.62 272 ASP B CA 1
ATOM 4448 C C . ASP B 1 272 ? -5.68 -16.516 -12.789 1 98.62 272 ASP B C 1
ATOM 4450 O O . ASP B 1 272 ? -6.582 -15.852 -12.273 1 98.62 272 ASP B O 1
ATOM 4454 N N . THR B 1 273 ? -4.551 -16.828 -12.133 1 98.62 273 THR B N 1
ATOM 4455 C CA . THR B 1 273 ? -4.254 -16.281 -10.812 1 98.62 273 THR B CA 1
ATOM 4456 C C . THR B 1 273 ? -4.055 -14.773 -10.875 1 98.62 273 THR B C 1
ATOM 4458 O O . THR B 1 273 ? -4.203 -14.078 -9.867 1 98.62 273 THR B O 1
ATOM 4461 N N . ILE B 1 274 ? -3.582 -14.297 -11.984 1 98.69 274 ILE B N 1
ATOM 4462 C CA . ILE B 1 274 ? -3.496 -12.891 -12.344 1 98.69 274 ILE B CA 1
ATOM 4463 C C . ILE B 1 274 ? -4.34 -12.617 -13.586 1 98.69 274 ILE B C 1
ATOM 4465 O O . ILE B 1 274 ? -4.316 -13.398 -14.539 1 98.69 274 ILE B O 1
ATOM 4469 N N . PRO B 1 275 ? -5.125 -11.555 -13.555 1 97.81 275 PRO B N 1
ATOM 4470 C CA . PRO B 1 275 ? -5.895 -11.273 -14.766 1 97.81 275 PRO B CA 1
ATOM 4471 C C . PRO B 1 275 ? -5 -10.969 -15.969 1 97.81 275 PRO B C 1
ATOM 4473 O O . PRO B 1 275 ? -4.031 -10.219 -15.852 1 97.81 275 PRO B O 1
ATOM 4476 N N . LEU B 1 276 ? -5.363 -11.57 -17.062 1 96.56 276 LEU B N 1
ATOM 4477 C CA . LEU B 1 276 ? -4.637 -11.289 -18.297 1 96.56 276 LEU B CA 1
ATOM 4478 C C . LEU B 1 276 ? -4.922 -9.867 -18.781 1 96.56 276 LEU B C 1
ATOM 4480 O O . LEU B 1 276 ? -6.078 -9.461 -18.859 1 96.56 276 LEU B O 1
ATOM 4484 N N . LYS B 1 277 ? -3.928 -9.148 -19.125 1 93.56 277 LYS B N 1
ATOM 4485 C CA . LYS B 1 277 ? -4.09 -7.762 -19.547 1 93.56 277 LYS B CA 1
ATOM 4486 C C . LYS B 1 277 ? -4.508 -7.684 -21.016 1 93.56 277 LYS B C 1
ATOM 4488 O O . LYS B 1 277 ? -5.289 -6.812 -21.406 1 93.56 277 LYS B O 1
ATOM 4493 N N . GLN B 1 278 ? -3.887 -8.562 -21.766 1 94.25 278 GLN B N 1
ATOM 4494 C CA . GLN B 1 278 ? -4.094 -8.562 -23.219 1 94.25 278 GLN B CA 1
ATOM 4495 C C . GLN B 1 278 ? -4.086 -9.992 -23.766 1 94.25 278 GLN B C 1
ATOM 4497 O O . GLN B 1 278 ? -3.219 -10.789 -23.422 1 94.25 278 GLN B O 1
ATOM 4502 N N . GLU B 1 279 ? -5.129 -10.234 -24.562 1 95.25 279 GLU B N 1
ATOM 4503 C CA . GLU B 1 279 ? -5.105 -11.531 -25.219 1 95.25 279 GLU B CA 1
ATOM 4504 C C . GLU B 1 279 ? -3.918 -11.648 -26.172 1 95.25 279 GLU B C 1
ATOM 4506 O O . GLU B 1 279 ? -3.459 -10.641 -26.734 1 95.25 279 GLU B O 1
ATOM 4511 N N . HIS B 1 280 ? -3.455 -12.766 -26.281 1 96.38 280 HIS B N 1
ATOM 4512 C CA . HIS B 1 280 ? -2.33 -13.055 -27.172 1 96.38 280 HIS B CA 1
ATOM 4513 C C . HIS B 1 280 ? -2.426 -14.461 -27.75 1 96.38 280 HIS B C 1
ATOM 4515 O O . HIS B 1 280 ? -2.779 -15.406 -27.031 1 96.38 280 HIS B O 1
ATOM 4521 N N . ASP B 1 281 ? -2.057 -14.641 -29 1 96.06 281 ASP B N 1
ATOM 4522 C CA . ASP B 1 281 ? -2.23 -15.898 -29.703 1 96.06 281 ASP B CA 1
ATOM 4523 C C . ASP B 1 281 ? -1.391 -17 -29.078 1 96.06 281 ASP B C 1
ATOM 4525 O O . ASP B 1 281 ? -1.777 -18.172 -29.109 1 96.06 281 ASP B O 1
ATOM 4529 N N . LYS B 1 282 ? -0.325 -16.672 -28.484 1 97.44 282 LYS B N 1
ATOM 4530 C CA . LYS B 1 282 ? 0.589 -17.672 -27.938 1 97.44 282 LYS B CA 1
ATOM 4531 C C . LYS B 1 282 ? 0.223 -18.031 -26.5 1 97.44 282 LYS B C 1
ATOM 4533 O O . LYS B 1 282 ? 0.782 -18.969 -25.922 1 97.44 282 LYS B O 1
ATOM 4538 N N . ILE B 1 283 ? -0.693 -17.281 -25.906 1 98.62 283 ILE B N 1
ATOM 4539 C CA . ILE B 1 283 ? -0.962 -17.453 -24.484 1 98.62 283 ILE B CA 1
ATOM 4540 C C . ILE B 1 283 ? -2.213 -18.312 -24.297 1 98.62 283 ILE B C 1
ATOM 4542 O O . ILE B 1 283 ? -3.275 -18 -24.844 1 98.62 283 ILE B O 1
ATOM 4546 N N . THR B 1 284 ? -2.061 -19.344 -23.656 1 98.56 284 THR B N 1
ATOM 4547 C CA . THR B 1 284 ? -3.164 -20.172 -23.172 1 98.56 284 THR B CA 1
ATOM 4548 C C . THR B 1 284 ? -3.363 -19.984 -21.672 1 98.56 284 THR B C 1
ATOM 4550 O O . THR B 1 284 ? -2.406 -20.078 -20.906 1 98.56 284 THR B O 1
ATOM 4553 N N . VAL B 1 285 ? -4.594 -19.734 -21.234 1 98.62 285 VAL B N 1
ATOM 4554 C CA . VAL B 1 285 ? -4.871 -19.5 -19.828 1 98.62 285 VAL B CA 1
ATOM 4555 C C . VAL B 1 285 ? -5.684 -20.656 -19.25 1 98.62 285 VAL B C 1
ATOM 4557 O O . VAL B 1 285 ? -6.766 -20.969 -19.75 1 98.62 285 VAL B O 1
ATOM 4560 N N . LEU B 1 286 ? -5.148 -21.297 -18.281 1 98.44 286 LEU B N 1
ATOM 4561 C CA . LEU B 1 286 ? -5.879 -22.281 -17.5 1 98.44 286 LEU B CA 1
ATOM 4562 C C . LEU B 1 286 ? -6.434 -21.688 -16.219 1 98.44 286 LEU B C 1
ATOM 4564 O O . LEU B 1 286 ? -5.918 -20.672 -15.727 1 98.44 286 LEU B O 1
ATOM 4568 N N . THR B 1 287 ? -7.465 -22.266 -15.688 1 98.31 287 THR B N 1
ATOM 4569 C CA . THR B 1 287 ? -8.07 -21.656 -14.5 1 98.31 287 THR B CA 1
ATOM 4570 C C . THR B 1 287 ? -7.637 -22.406 -13.242 1 98.31 287 THR B C 1
ATOM 4572 O O . THR B 1 287 ? -7.59 -23.641 -13.219 1 98.31 287 THR B O 1
ATOM 4575 N N . ALA B 1 288 ? -7.305 -21.656 -12.234 1 98.12 288 ALA B N 1
ATOM 4576 C CA . ALA B 1 288 ? -6.984 -22.203 -10.922 1 98.12 288 ALA B CA 1
ATOM 4577 C C . ALA B 1 288 ? -8.227 -22.25 -10.031 1 98.12 288 ALA B C 1
ATOM 4579 O O . ALA B 1 288 ? -8.141 -22.625 -8.859 1 98.12 288 ALA B O 1
ATOM 4580 N N . SER B 1 289 ? -9.383 -21.891 -10.562 1 98.19 289 SER B N 1
ATOM 4581 C CA . SER B 1 289 ? -10.586 -21.719 -9.758 1 98.19 289 SER B CA 1
ATOM 4582 C C . SER B 1 289 ? -11.008 -23.031 -9.109 1 98.19 289 SER B C 1
ATOM 4584 O O . SER B 1 289 ? -11.492 -23.047 -7.977 1 98.19 289 SER B O 1
ATOM 4586 N N . ASN B 1 290 ? -10.797 -24.188 -9.812 1 96.69 290 ASN B N 1
ATOM 4587 C CA . ASN B 1 290 ? -11.219 -25.469 -9.281 1 96.69 290 ASN B CA 1
ATOM 4588 C C . ASN B 1 290 ? -10.414 -25.875 -8.047 1 96.69 290 ASN B C 1
ATOM 4590 O O . ASN B 1 290 ? -10.977 -26.312 -7.047 1 96.69 290 ASN B O 1
ATOM 4594 N N . ILE B 1 291 ? -9.125 -25.688 -8.18 1 96.75 291 ILE B N 1
ATOM 4595 C CA . ILE B 1 291 ? -8.273 -26.109 -7.074 1 96.75 291 ILE B CA 1
ATOM 4596 C C . ILE B 1 291 ? -8.492 -25.188 -5.879 1 96.75 291 ILE B C 1
ATOM 4598 O O . ILE B 1 291 ? -8.5 -25.641 -4.73 1 96.75 291 ILE B O 1
ATOM 4602 N N . ILE B 1 292 ? -8.664 -23.906 -6.062 1 98.19 292 ILE B N 1
ATOM 4603 C CA . ILE B 1 292 ? -8.922 -22.938 -4.992 1 98.19 292 ILE B CA 1
ATOM 4604 C C . ILE B 1 292 ? -10.289 -23.234 -4.367 1 98.19 292 ILE B C 1
ATOM 4606 O O . ILE B 1 292 ? -10.422 -23.266 -3.141 1 98.19 292 ILE B O 1
ATOM 4610 N N . GLY B 1 293 ? -11.289 -23.438 -5.238 1 98.12 293 GLY B N 1
ATOM 4611 C CA . GLY B 1 293 ? -12.617 -23.781 -4.738 1 98.12 293 GLY B CA 1
ATOM 4612 C C . GLY B 1 293 ? -12.625 -25.031 -3.869 1 98.12 293 GLY B C 1
ATOM 4613 O O . GLY B 1 293 ? -13.211 -25.031 -2.787 1 98.12 293 GLY B O 1
ATOM 4614 N N . GLU B 1 294 ? -11.977 -26.047 -4.34 1 97.25 294 GLU B N 1
ATOM 4615 C CA . GLU B 1 294 ? -11.891 -27.297 -3.582 1 97.25 294 GLU B CA 1
ATOM 4616 C C . GLU B 1 294 ? -11.195 -27.078 -2.242 1 97.25 294 GLU B C 1
ATOM 4618 O O . GLU B 1 294 ? -11.602 -27.641 -1.226 1 97.25 294 GLU B O 1
ATOM 4623 N N . THR B 1 295 ? -10.141 -26.297 -2.264 1 97.88 295 THR B N 1
ATOM 4624 C CA . THR B 1 295 ? -9.406 -26 -1.039 1 97.88 295 THR B CA 1
ATOM 4625 C C . THR B 1 295 ? -10.297 -25.297 -0.027 1 97.88 295 THR B C 1
ATOM 4627 O O . THR B 1 295 ? -10.328 -25.656 1.15 1 97.88 295 THR B O 1
ATOM 4630 N N . ILE B 1 296 ? -11.031 -24.297 -0.466 1 98.06 296 ILE B N 1
ATOM 4631 C CA . ILE B 1 296 ? -11.938 -23.547 0.402 1 98.06 296 ILE B CA 1
ATOM 4632 C C . ILE B 1 296 ? -12.977 -24.5 0.996 1 98.06 296 ILE B C 1
ATOM 4634 O O . ILE B 1 296 ? -13.227 -24.484 2.203 1 98.06 296 ILE B O 1
ATOM 4638 N N . ARG B 1 297 ? -13.57 -25.344 0.163 1 96.56 297 ARG B N 1
ATOM 4639 C CA . ARG B 1 297 ? -14.562 -26.312 0.61 1 96.56 297 ARG B CA 1
ATOM 4640 C C . ARG B 1 297 ? -13.992 -27.219 1.7 1 96.56 297 ARG B C 1
ATOM 4642 O O . ARG B 1 297 ? -14.641 -27.438 2.725 1 96.56 297 ARG B O 1
ATOM 4649 N N . ARG B 1 298 ? -12.805 -27.688 1.479 1 96.38 298 ARG B N 1
ATOM 4650 C CA . ARG B 1 298 ? -12.18 -28.609 2.42 1 96.38 298 ARG B CA 1
ATOM 4651 C C . ARG B 1 298 ? -11.859 -27.906 3.736 1 96.38 298 ARG B C 1
ATOM 4653 O O . ARG B 1 298 ? -12.023 -28.5 4.812 1 96.38 298 ARG B O 1
ATOM 4660 N N . ILE B 1 299 ? -11.352 -26.703 3.658 1 95.88 299 ILE B N 1
ATOM 4661 C CA . ILE B 1 299 ? -11.039 -25.938 4.863 1 95.88 299 ILE B CA 1
ATOM 4662 C C . ILE B 1 299 ? -12.305 -25.719 5.68 1 95.88 299 ILE B C 1
ATOM 4664 O O . ILE B 1 299 ? -12.32 -25.938 6.891 1 95.88 299 ILE B O 1
ATOM 4668 N N . HIS B 1 300 ? -13.312 -25.328 4.984 1 93.5 300 HIS B N 1
ATOM 4669 C CA . HIS B 1 300 ? -14.578 -25.078 5.664 1 93.5 300 HIS B CA 1
ATOM 4670 C C . HIS B 1 300 ? -15.109 -26.344 6.324 1 93.5 300 HIS B C 1
ATOM 4672 O O . HIS B 1 300 ? -15.672 -26.297 7.418 1 93.5 300 HIS B O 1
ATOM 4678 N N . ASN B 1 301 ? -14.883 -27.484 5.684 1 93.31 301 ASN B N 1
ATOM 4679 C CA . ASN B 1 301 ? -15.414 -28.75 6.176 1 93.31 301 ASN B CA 1
ATOM 4680 C C . ASN B 1 301 ? -14.414 -29.469 7.078 1 93.31 301 ASN B C 1
ATOM 4682 O O . ASN B 1 301 ? -14.648 -30.609 7.48 1 93.31 301 ASN B O 1
ATOM 4686 N N . ASN B 1 302 ? -13.297 -28.875 7.297 1 93.25 302 ASN B N 1
ATOM 4687 C CA . ASN B 1 302 ? -12.25 -29.469 8.117 1 93.25 302 ASN B CA 1
ATOM 4688 C C . ASN B 1 302 ? -11.734 -30.766 7.523 1 93.25 302 ASN B C 1
ATOM 4690 O O . ASN B 1 302 ? -11.578 -31.766 8.242 1 93.25 302 ASN B O 1
ATOM 4694 N N . GLU B 1 303 ? -11.609 -30.75 6.207 1 91.94 303 GLU B N 1
ATOM 4695 C CA . GLU B 1 303 ? -11.039 -31.859 5.469 1 91.94 303 GLU B CA 1
ATOM 4696 C C . GLU B 1 303 ? -9.594 -31.578 5.066 1 91.94 303 GLU B C 1
ATOM 4698 O O . GLU B 1 303 ? -9.18 -30.422 4.996 1 91.94 303 GLU B O 1
ATOM 4703 N N . SER B 1 304 ? -8.898 -32.594 4.801 1 90.56 304 SER B N 1
ATOM 4704 C CA . SER B 1 304 ? -7.488 -32.469 4.449 1 90.56 304 SER B CA 1
ATOM 4705 C C . SER B 1 304 ? -7.316 -31.75 3.109 1 90.56 304 SER B C 1
ATOM 4707 O O . SER B 1 304 ? -7.867 -32.188 2.098 1 90.56 304 SER B O 1
ATOM 4709 N N . VAL B 1 305 ? -6.516 -30.734 3.102 1 86.81 305 VAL B N 1
ATOM 4710 C CA . VAL B 1 305 ? -6.199 -29.984 1.889 1 86.81 305 VAL B CA 1
ATOM 4711 C C . VAL B 1 305 ? -5.164 -30.75 1.067 1 86.81 305 VAL B C 1
ATOM 4713 O O . VAL B 1 305 ? -5.23 -30.766 -0.164 1 86.81 305 VAL B O 1
ATOM 4716 N N . ASN B 1 306 ? -4.289 -31.469 1.693 1 83.62 306 ASN B N 1
ATOM 4717 C CA . ASN B 1 306 ? -3.184 -32.156 1.044 1 83.62 306 ASN B CA 1
ATOM 4718 C C . ASN B 1 306 ? -3.688 -33.281 0.122 1 83.62 306 ASN B C 1
ATOM 4720 O O . ASN B 1 306 ? -2.992 -33.656 -0.817 1 83.62 306 ASN B O 1
ATOM 4724 N N . SER B 1 307 ? -4.828 -33.719 0.347 1 82.81 307 SER B N 1
ATOM 4725 C CA . SER B 1 307 ? -5.387 -34.812 -0.433 1 82.81 307 SER B CA 1
ATOM 4726 C C . SER B 1 307 ? -5.703 -34.375 -1.859 1 82.81 307 SER B C 1
ATOM 4728 O O . SER B 1 307 ? -5.898 -35.219 -2.742 1 82.81 307 SER B O 1
ATOM 4730 N N . ILE B 1 308 ? -5.688 -33.062 -2.035 1 82.56 308 ILE B N 1
ATOM 4731 C CA . ILE B 1 308 ? -5.926 -32.531 -3.367 1 82.56 308 ILE B CA 1
ATOM 4732 C C . ILE B 1 308 ? -4.781 -32.938 -4.301 1 82.56 308 ILE B C 1
ATOM 4734 O O . ILE B 1 308 ? -4.984 -33.094 -5.504 1 82.56 308 ILE B O 1
ATOM 4738 N N . PHE B 1 309 ? -3.59 -33.188 -3.781 1 77.44 309 PHE B N 1
ATOM 4739 C CA . PHE B 1 309 ? -2.395 -33.344 -4.598 1 77.44 309 PHE B CA 1
ATOM 4740 C C . PHE B 1 309 ? -2.002 -34.812 -4.684 1 77.44 309 PHE B C 1
ATOM 4742 O O . PHE B 1 309 ? -1.067 -35.188 -5.402 1 77.44 309 PHE B O 1
ATOM 4749 N N . VAL B 1 310 ? -2.469 -35.75 -3.85 1 66.62 310 VAL B N 1
ATOM 4750 C CA . VAL B 1 310 ? -2.09 -37.188 -3.807 1 66.62 310 VAL B CA 1
ATOM 4751 C C . VAL B 1 310 ? -2.914 -37.969 -4.82 1 66.62 310 VAL B C 1
ATOM 4753 O O . VAL B 1 310 ? -2.549 -39.094 -5.191 1 66.62 310 VAL B O 1
ATOM 4756 N N . LYS B 1 311 ? -3.709 -37.469 -5.648 1 53.84 311 LYS B N 1
ATOM 4757 C CA . LYS B 1 311 ? -4.391 -38.406 -6.543 1 53.84 311 LYS B CA 1
ATOM 4758 C C . LYS B 1 311 ? -3.559 -38.688 -7.789 1 53.84 311 LYS B C 1
ATOM 4760 O O . LYS B 1 311 ? -2.848 -37.781 -8.273 1 53.84 311 LYS B O 1
#

Nearest PDB structures (foldseek):
  1dku-assembly1_A  TM=9.847E-01  e=1.608E-38  Bacillus subtilis
  1dkr-assembly1_B  TM=9.709E-01  e=2.125E-38  Bacillus subtilis
  7pn0-assembly1_A  TM=9.534E-01  e=1.651E-36  Thermus thermophilus
  4lzo-assembly1_A  TM=9.493E-01  e=2.004E-34  Homo sapiens
  7yk1-assembly1_D  TM=9.629E-01  e=1.974E-33  Homo sapiens

Sequence (622 aa):
MRGYRLFTGSANPEFAKKVAKYLNIEISPAKLTKFSDGEISVKITESVRGMDVFIIQPTCAPTNDNLMELLIMVDALKRSSAKSISAVIPYYGYARQDRKAAPRVPITAKLVADLLEAAGISRVITIDLHAAQIQGFFNIPADNLFGSIMFIDYIKSKKLANPIIASPDIGGVARARSYAEKLNYDLVIVDKRREKANESEVMNIIGDVSGKDIILVDDMVDTAGTLVKAAEVLKNKGANSVMACCTHGVLSGPAYERLENGEALDELVISDTIPLKQEHDKITVLTASNIIGETIRRIHNNESVNSIFVKMRGYRLFTGSANPEFAKKVAKYLNIEISPAKLTKFSDGEISVKITESVRGMDVFIIQPTCAPTNDNLMELLIMVDALKRSSAKSISAVIPYYGYARQDRKAAPRVPITAKLVADLLEAAGISRVITIDLHAAQIQGFFNIPADNLFGSIMFIDYIKSKKLANPIIASPDIGGVARARSYAEKLNYDLVIVDKRREKANESEVMNIIGDVSGKDIILVDDMVDTAGTLVKAAEVLKNKGANSVMACCTHGVLSGPAYERLENGEALDELVISDTIPLKQEHDKITVLTASNIIGETIRRIHNNESVNSIFVK

Radius of gyration: 28.15 Å; Cα contacts (8 Å, |Δi|>4): 1392; chains: 2; bounding box: 64×85×58 Å

Secondary structure (DSSP, 8-state):
---EEEEE-SS-HHHHHHHHHHHT-PBPPEEEEE-TTS-EEEEE-S--TT-EEEEE----SSHHHHHHHHHHHHHHHHHTT-SEEEEEESS-TTTT--S-SSTT---HHHHHHHHHHHHT-SEEEEES-SSGGGGGG-SS-EEEE-THHHHHHHHHHT--SSEEEEESSGGGHHHHHHHHHHHT--EEEEEEEE-STTS-EEEEEES--TT-EEEEEEEEESSSHHHHHHHHHHHHTT-SEEEEEEEEE---TTHHHHHHH-TT--EEEEETTS--SS--TTEEEE--HHHHHHHHHHHHTT--SGGGT--/---EEEEE-SS-HHHHHHHHHHHT-PBPPEEEEE-TTS-EEEEE-S--TT-EEEEE----SSHHHHHHHHHHHHHHHHHTT-SEEEEEESS-TTTT--S-SSTT---HHHHHHHHHHHHT-SEEEEES-SSGGGGGG-SS-EEEE-THHHHHHHHHHH--SSEEEEESSGGGHHHHHHHHHHHT--EEEEEEEE-STTS-EEEEEES--TT-EEEEEEEEESSSHHHHHHHHHHHHTT-SEEEEEEEEE---TTHHHHHHH-TT--EEEEETTS--SS--TTEEEE--HHHHHHHHHHHHTT--SGGGT--